Protein AF-A0AAV7Y2C1-F1 (afdb_monomer_lite)

pLDDT: mean 73.48, std 25.49, range [21.83, 97.44]

Structure (mmCIF, N/CA/C/O backbone):
data_AF-A0AAV7Y2C1-F1
#
_entry.id   AF-A0AAV7Y2C1-F1
#
loop_
_atom_site.group_PDB
_atom_site.id
_atom_site.type_symbol
_atom_site.label_atom_id
_atom_site.label_alt_id
_atom_site.label_comp_id
_atom_site.label_asym_id
_atom_site.label_entity_id
_atom_site.label_seq_id
_atom_site.pdbx_PDB_ins_code
_atom_site.Cartn_x
_atom_site.Cartn_y
_atom_site.Cartn_z
_atom_site.occupancy
_atom_site.B_iso_or_equiv
_atom_site.auth_seq_id
_atom_site.auth_comp_id
_atom_site.auth_asym_id
_atom_site.auth_atom_id
_atom_site.pdbx_PDB_model_num
ATOM 1 N N . MET A 1 1 ? 47.664 12.748 -7.709 1.00 51.34 1 MET A N 1
ATOM 2 C CA . MET A 1 1 ? 46.301 13.246 -8.022 1.00 51.34 1 MET A CA 1
ATOM 3 C C . MET A 1 1 ? 45.298 13.020 -6.878 1.00 51.34 1 MET A C 1
ATOM 5 O O . MET A 1 1 ? 44.452 13.877 -6.674 1.00 51.34 1 MET A O 1
ATOM 9 N N . TYR A 1 2 ? 45.441 11.966 -6.062 1.00 55.00 2 TYR A N 1
ATOM 10 C CA . TYR A 1 2 ? 44.552 11.672 -4.920 1.00 55.00 2 TYR A CA 1
ATOM 11 C C . TYR A 1 2 ? 44.660 12.626 -3.716 1.00 55.00 2 TYR A C 1
ATOM 13 O O . TYR A 1 2 ? 43.663 12.887 -3.054 1.00 55.00 2 TYR A O 1
ATOM 21 N N . ILE A 1 3 ? 45.828 13.230 -3.473 1.00 60.44 3 ILE A N 1
ATOM 22 C CA . ILE A 1 3 ? 46.044 14.115 -2.310 1.00 60.44 3 ILE A CA 1
ATOM 23 C C . ILE A 1 3 ? 45.190 15.391 -2.390 1.00 60.44 3 ILE A C 1
ATOM 25 O O . ILE A 1 3 ? 44.650 15.830 -1.383 1.00 60.44 3 ILE A O 1
ATOM 29 N N . LYS A 1 4 ? 44.990 15.954 -3.590 1.00 55.97 4 LYS A N 1
ATOM 30 C CA . LYS A 1 4 ? 44.162 17.160 -3.785 1.00 55.97 4 LYS A CA 1
ATOM 31 C C . LYS A 1 4 ? 42.664 16.876 -3.614 1.00 55.97 4 LYS A C 1
ATOM 33 O O . LYS A 1 4 ? 41.938 17.727 -3.116 1.00 55.97 4 LYS A O 1
ATOM 38 N N . SER A 1 5 ? 42.221 15.673 -3.980 1.00 63.31 5 SER A N 1
ATOM 39 C CA . SER A 1 5 ? 40.836 15.228 -3.787 1.00 63.31 5 SER A CA 1
ATOM 40 C C . SER A 1 5 ? 40.546 14.900 -2.318 1.00 63.31 5 SER A C 1
ATOM 42 O O . SER A 1 5 ? 39.481 15.257 -1.822 1.00 63.31 5 SER A O 1
ATOM 44 N N . LEU A 1 6 ? 41.520 14.325 -1.601 1.00 67.31 6 LEU A N 1
ATOM 45 C CA . LEU A 1 6 ? 41.435 14.094 -0.158 1.00 67.31 6 LEU A CA 1
ATOM 46 C C . LEU A 1 6 ? 41.395 15.416 0.622 1.00 67.31 6 LEU A C 1
ATOM 48 O O . LEU A 1 6 ? 40.578 15.568 1.523 1.00 67.31 6 LEU A O 1
ATOM 52 N N . LEU A 1 7 ? 42.226 16.395 0.239 1.00 66.69 7 LEU A N 1
ATOM 53 C CA . LEU A 1 7 ? 42.255 17.710 0.885 1.00 66.69 7 LEU A CA 1
ATOM 54 C C . LEU A 1 7 ? 40.929 18.460 0.702 1.00 66.69 7 LEU A C 1
ATOM 56 O O . LEU A 1 7 ? 40.444 19.084 1.637 1.00 66.69 7 LEU A O 1
ATOM 60 N N . PHE A 1 8 ? 40.322 18.357 -0.484 1.00 75.62 8 PHE A N 1
ATOM 61 C CA . PHE A 1 8 ? 39.018 18.951 -0.779 1.00 75.62 8 PHE A CA 1
ATOM 62 C C . PHE A 1 8 ? 37.891 18.300 0.035 1.00 75.62 8 PHE A C 1
ATOM 64 O O . PHE A 1 8 ? 37.044 18.997 0.587 1.00 75.62 8 PHE A O 1
ATOM 71 N N . PHE A 1 9 ? 37.918 16.973 0.182 1.00 77.81 9 PHE A N 1
ATOM 72 C CA . PHE A 1 9 ? 36.954 16.247 1.011 1.00 77.81 9 PHE A CA 1
ATOM 73 C C . PHE A 1 9 ? 37.103 16.593 2.503 1.00 77.81 9 PHE A C 1
ATOM 75 O O . PHE A 1 9 ? 36.112 16.811 3.195 1.00 77.81 9 PHE A O 1
ATOM 82 N N . LEU A 1 10 ? 38.340 16.729 2.986 1.00 71.25 10 LEU A N 1
ATOM 83 C CA . LEU A 1 10 ? 38.641 17.087 4.375 1.00 71.25 10 LEU A CA 1
ATOM 84 C C . LEU A 1 10 ? 38.227 18.536 4.693 1.00 71.25 10 LEU A C 1
ATOM 86 O O . LEU A 1 10 ? 37.732 18.811 5.784 1.00 71.25 10 LEU A O 1
ATOM 90 N N . LEU A 1 11 ? 38.327 19.441 3.715 1.00 75.00 11 LEU A N 1
ATOM 91 C CA . LEU A 1 11 ? 37.871 20.829 3.829 1.00 75.00 11 LEU A CA 1
ATOM 92 C C . LEU A 1 11 ? 36.336 20.920 3.898 1.00 75.00 11 LEU A C 1
ATOM 94 O O . LEU A 1 11 ? 35.806 21.676 4.707 1.00 75.00 11 LEU A O 1
ATOM 98 N N . ILE A 1 12 ? 35.619 20.079 3.142 1.00 76.56 12 ILE A N 1
ATOM 99 C CA . ILE A 1 12 ? 34.151 19.966 3.226 1.00 76.56 12 ILE A CA 1
ATOM 100 C C . ILE A 1 12 ? 33.718 19.432 4.598 1.00 76.56 12 ILE A C 1
ATOM 102 O O . ILE A 1 12 ? 32.802 19.986 5.206 1.00 76.56 12 ILE A O 1
ATOM 106 N N . VAL A 1 13 ? 34.394 18.405 5.124 1.00 77.38 13 VAL A N 1
ATOM 107 C CA . VAL A 1 13 ? 34.092 17.850 6.456 1.00 77.38 13 VAL A CA 1
ATOM 108 C C . VAL A 1 13 ? 34.351 18.880 7.563 1.00 77.38 13 VAL A C 1
ATOM 110 O O . VAL A 1 13 ? 33.529 19.018 8.469 1.00 77.38 13 VAL A O 1
ATOM 113 N N . LEU A 1 14 ? 35.432 19.661 7.467 1.00 68.19 14 LEU A N 1
ATOM 114 C CA . LEU A 1 14 ? 35.724 20.741 8.415 1.00 68.19 14 LEU A CA 1
ATOM 115 C C . LEU A 1 14 ? 34.691 21.876 8.352 1.00 68.19 14 LEU A C 1
ATOM 117 O O . LEU A 1 14 ? 34.280 22.372 9.400 1.00 68.19 14 LEU A O 1
ATOM 121 N N . CYS A 1 15 ? 34.207 22.246 7.162 1.00 67.12 15 CYS A N 1
ATOM 122 C CA . CYS A 1 15 ? 33.124 23.223 7.022 1.00 67.12 15 CYS A CA 1
ATOM 123 C C . CYS A 1 15 ? 31.813 22.737 7.661 1.00 67.12 15 CYS A C 1
ATOM 125 O O . CYS A 1 15 ? 31.120 23.530 8.295 1.00 67.12 15 CYS A O 1
ATOM 127 N N . PHE A 1 16 ? 31.491 21.443 7.561 1.00 68.00 16 PHE A N 1
ATOM 128 C CA . PHE A 1 16 ? 30.310 20.869 8.217 1.00 68.00 16 PHE A CA 1
ATOM 129 C C . PHE A 1 16 ? 30.425 20.863 9.747 1.00 68.00 16 PHE A C 1
ATOM 131 O O . PHE A 1 16 ? 29.466 21.218 10.429 1.00 68.00 16 PHE A O 1
ATOM 138 N N . GLN A 1 17 ? 31.600 20.537 10.293 1.00 61.97 17 GLN A N 1
ATOM 139 C CA . GLN A 1 17 ? 31.840 20.595 11.741 1.00 61.97 17 GLN A CA 1
ATOM 140 C C . GLN A 1 17 ? 31.729 22.031 12.277 1.00 61.97 17 GLN A C 1
ATOM 142 O O . GLN A 1 17 ? 31.123 22.248 13.321 1.00 61.97 17 GLN A O 1
ATOM 147 N N . PHE A 1 18 ? 32.215 23.024 11.523 1.00 51.88 18 PHE A N 1
ATOM 148 C CA . PHE A 1 18 ? 32.139 24.442 11.899 1.00 51.88 18 PHE A CA 1
ATOM 149 C C . PHE A 1 18 ? 30.706 25.009 11.882 1.00 51.88 18 PHE A C 1
ATOM 151 O O . PHE A 1 18 ? 30.384 25.938 12.622 1.00 51.88 18 PHE A O 1
ATOM 158 N N . ILE A 1 19 ? 29.830 24.452 11.040 1.00 59.12 19 ILE A N 1
ATOM 159 C CA . ILE A 1 19 ? 28.403 24.807 10.990 1.00 59.12 19 ILE A CA 1
ATOM 160 C C . ILE A 1 19 ? 27.638 24.131 12.136 1.00 59.12 19 ILE A C 1
ATOM 162 O O . ILE A 1 19 ? 26.753 24.750 12.726 1.00 59.12 19 ILE A O 1
ATOM 166 N N . SER A 1 20 ? 27.998 22.894 12.497 1.00 54.56 20 SER A N 1
ATOM 167 C CA . SER A 1 20 ? 27.387 22.183 13.628 1.00 54.56 20 SER A CA 1
ATOM 168 C C . SER A 1 20 ? 27.758 22.774 14.990 1.00 54.56 20 SER A C 1
ATOM 170 O O . SER A 1 20 ? 26.912 22.787 15.879 1.00 54.56 20 SER A O 1
ATOM 172 N N . THR A 1 21 ? 28.971 23.307 15.167 1.00 42.97 21 THR A N 1
ATOM 173 C CA . THR A 1 21 ? 29.393 23.902 16.449 1.00 42.97 21 THR A CA 1
ATOM 174 C C . THR A 1 21 ? 28.801 25.285 16.710 1.00 42.97 21 THR A C 1
ATOM 176 O O . THR A 1 21 ? 28.717 25.692 17.862 1.00 42.97 21 THR A O 1
ATOM 179 N N . LYS A 1 22 ? 28.316 25.994 15.680 1.00 44.09 22 LYS A N 1
ATOM 180 C CA . LYS A 1 22 ? 27.641 27.294 15.847 1.00 44.09 22 LYS A CA 1
ATOM 181 C C . LYS A 1 22 ? 26.175 27.208 16.281 1.00 44.09 22 LYS A C 1
ATOM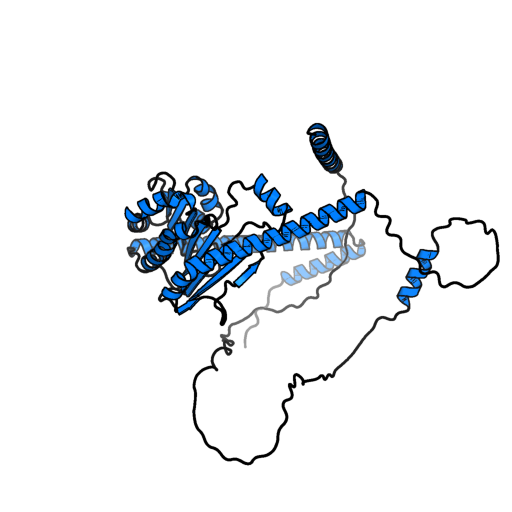 183 O O . LYS A 1 22 ? 25.562 28.250 16.484 1.00 44.09 22 LYS A O 1
ATOM 188 N N . LYS A 1 23 ? 25.596 26.006 16.395 1.00 40.03 23 LYS A N 1
ATOM 189 C CA . LYS A 1 23 ? 24.159 25.837 16.670 1.00 40.03 23 LYS A CA 1
ATOM 190 C C . LYS A 1 23 ? 23.811 25.455 18.113 1.00 40.03 23 LYS A C 1
ATOM 192 O O . LYS A 1 23 ? 22.643 25.206 18.381 1.00 40.03 23 LYS A O 1
ATOM 197 N N . ASN A 1 24 ? 24.785 25.445 19.022 1.00 39.94 24 ASN A N 1
ATOM 198 C CA . ASN A 1 24 ? 24.560 25.155 20.437 1.00 39.94 24 ASN A CA 1
ATOM 199 C C . ASN A 1 24 ? 25.098 26.288 21.321 1.00 39.94 24 ASN A C 1
ATOM 201 O O . ASN A 1 24 ? 26.234 26.216 21.772 1.00 39.94 24 ASN A O 1
ATOM 205 N N . GLU A 1 25 ? 24.269 27.299 21.576 1.00 34.19 25 GLU A N 1
ATOM 206 C CA . GLU A 1 25 ? 24.069 27.858 22.922 1.00 34.19 25 GLU A CA 1
ATOM 207 C C . GLU A 1 25 ? 22.707 28.591 22.979 1.00 34.19 25 GLU A C 1
ATOM 209 O O . GLU A 1 25 ? 22.257 29.080 21.937 1.00 34.19 25 GLU A O 1
ATOM 214 N N . PRO A 1 26 ? 22.000 28.574 24.128 1.00 43.47 26 PRO A N 1
ATOM 215 C CA . PRO A 1 26 ? 20.595 28.973 24.250 1.00 43.47 26 PRO A CA 1
ATOM 216 C C . PRO A 1 26 ? 20.433 30.384 24.842 1.00 43.47 26 PRO A C 1
ATOM 218 O O . PRO A 1 26 ? 21.271 30.773 25.633 1.00 43.47 26 PRO A O 1
ATOM 221 N N . ASP A 1 27 ? 19.337 31.080 24.513 1.00 29.14 27 ASP A N 1
ATOM 222 C CA . ASP A 1 27 ? 18.685 32.149 25.309 1.00 29.14 27 ASP A CA 1
ATOM 223 C C . ASP A 1 27 ? 17.276 32.361 24.695 1.00 29.14 27 ASP A C 1
ATOM 225 O O . ASP A 1 27 ? 17.154 32.526 23.481 1.00 29.14 27 ASP A O 1
ATOM 229 N N . THR A 1 28 ? 16.167 32.003 25.356 1.00 28.70 28 THR A N 1
ATOM 230 C CA . THR A 1 28 ? 15.332 32.790 26.298 1.00 28.70 28 THR A CA 1
ATOM 231 C C . THR A 1 28 ? 14.904 34.191 25.831 1.00 28.70 28 THR A C 1
ATOM 233 O O . THR A 1 28 ? 15.685 35.134 25.855 1.00 28.70 28 THR A O 1
ATOM 236 N N . ASP A 1 29 ? 13.602 34.252 25.528 1.00 28.20 29 ASP A N 1
ATOM 237 C CA . ASP A 1 29 ? 12.598 35.299 25.765 1.00 28.20 29 ASP A CA 1
ATOM 238 C C . ASP A 1 29 ? 12.572 36.633 24.987 1.00 28.20 29 ASP A C 1
ATOM 240 O O . ASP A 1 29 ? 13.562 37.336 24.813 1.00 28.20 29 ASP A O 1
ATOM 244 N N . PHE A 1 30 ? 11.313 37.006 24.684 1.00 26.39 30 PHE A N 1
ATOM 245 C CA . PHE A 1 30 ? 10.747 38.352 24.491 1.00 26.39 30 PHE A CA 1
ATOM 246 C C . PHE A 1 30 ? 10.479 38.828 23.043 1.00 26.39 30 PHE A C 1
ATOM 248 O O . PHE A 1 30 ? 11.337 39.408 22.387 1.00 26.39 30 PHE A O 1
ATOM 255 N N . PHE A 1 31 ? 9.249 38.627 22.547 1.00 28.16 31 PHE A N 1
ATOM 256 C CA . PHE A 1 31 ? 8.213 39.677 22.483 1.00 28.16 31 PHE A CA 1
ATOM 257 C C . PHE A 1 31 ? 6.847 39.090 22.077 1.00 28.16 31 PHE A C 1
ATOM 259 O O . PHE A 1 31 ? 6.742 38.230 21.205 1.00 28.16 31 PHE A O 1
ATOM 266 N N . SER A 1 32 ? 5.837 39.577 22.788 1.00 28.03 32 SER A N 1
ATOM 267 C CA . SER A 1 32 ? 4.392 39.381 22.689 1.00 28.03 32 SER A CA 1
ATOM 268 C C . SER A 1 32 ? 3.748 40.062 21.477 1.00 28.03 32 SER A C 1
ATOM 270 O O . SER A 1 32 ? 4.259 41.085 21.032 1.00 28.03 32 SER A O 1
ATOM 272 N N . ASP A 1 33 ? 2.606 39.487 21.080 1.00 30.20 33 ASP A N 1
ATOM 273 C CA . ASP A 1 33 ? 1.374 40.062 20.509 1.00 30.20 33 ASP A CA 1
ATOM 274 C C . ASP A 1 33 ? 1.449 41.049 19.327 1.00 30.20 33 ASP A C 1
ATOM 276 O O . ASP A 1 33 ? 2.132 42.063 19.371 1.00 30.20 33 ASP A O 1
ATOM 280 N N . ASP A 1 34 ? 0.691 40.742 18.265 1.00 30.14 34 ASP A N 1
ATOM 281 C CA . ASP A 1 34 ? -0.501 41.533 17.912 1.00 30.14 34 ASP A CA 1
ATOM 282 C C . ASP A 1 34 ? -1.365 40.820 16.839 1.00 30.14 34 ASP A C 1
ATOM 284 O O . ASP A 1 34 ? -0.914 40.469 15.748 1.00 30.14 34 ASP A O 1
ATOM 288 N N . ASP A 1 35 ? -2.623 40.595 17.230 1.00 28.42 35 ASP A N 1
ATOM 289 C CA . ASP A 1 35 ? -3.883 40.789 16.501 1.00 28.42 35 ASP A CA 1
ATOM 290 C C . ASP A 1 35 ? -4.136 40.165 15.116 1.00 28.42 35 ASP A C 1
ATOM 292 O O . ASP A 1 35 ? -3.781 40.711 14.073 1.00 28.42 35 ASP A O 1
ATOM 296 N N . ILE A 1 36 ? -5.008 39.144 15.094 1.00 30.14 36 ILE A N 1
ATOM 297 C CA . ILE A 1 36 ? -6.056 39.050 14.064 1.00 30.14 36 ILE A CA 1
ATOM 298 C C . ILE A 1 36 ? -7.408 38.832 14.749 1.00 30.14 36 ILE A C 1
ATOM 300 O O . ILE A 1 36 ? -7.713 37.771 15.290 1.00 30.14 36 ILE A O 1
ATOM 304 N N . ILE A 1 37 ? -8.208 39.892 14.697 1.00 28.73 37 ILE A N 1
ATOM 305 C CA . ILE A 1 37 ? -9.630 39.952 15.017 1.00 28.73 37 ILE A CA 1
ATOM 306 C C . ILE A 1 37 ? -10.386 39.093 13.995 1.00 28.73 37 ILE A C 1
ATOM 308 O O . ILE A 1 37 ? -10.309 39.364 12.799 1.00 28.73 37 ILE A O 1
ATOM 312 N N . PHE A 1 38 ? -11.163 38.112 14.454 1.00 30.97 38 PHE A N 1
ATOM 313 C CA . PHE A 1 38 ? -12.316 37.624 13.701 1.00 30.97 38 PHE A CA 1
ATOM 314 C C . PHE A 1 38 ? -13.561 37.757 14.566 1.00 30.97 38 PHE A C 1
ATOM 316 O O . PHE A 1 38 ? -13.626 37.276 15.696 1.00 30.97 38 PHE A O 1
ATOM 323 N N . SER A 1 39 ? -14.495 38.508 14.001 1.00 28.14 39 SER A N 1
ATOM 324 C CA . SER A 1 39 ? -15.828 38.811 14.481 1.00 28.14 39 SER A CA 1
ATOM 325 C C . SER A 1 39 ? -16.656 37.552 14.714 1.00 28.14 39 SER A C 1
ATOM 327 O O . SER A 1 39 ? -16.625 36.615 13.917 1.00 28.14 39 SER A O 1
ATOM 329 N N . ASP A 1 40 ? -17.407 37.599 15.811 1.00 30.14 40 ASP A N 1
ATOM 330 C CA . ASP A 1 40 ? -18.515 36.715 16.137 1.00 30.14 40 ASP A CA 1
ATOM 331 C C . ASP A 1 40 ? -19.517 36.629 14.976 1.00 30.14 40 ASP A C 1
ATOM 333 O O . ASP A 1 40 ? -19.942 37.659 14.462 1.00 30.14 40 ASP A O 1
ATOM 337 N N . ASP A 1 41 ? -19.956 35.413 14.654 1.00 30.25 41 ASP A N 1
ATOM 338 C CA . ASP A 1 41 ? -21.349 35.169 14.284 1.00 30.25 41 ASP A CA 1
ATOM 339 C C . ASP A 1 41 ? -21.826 33.890 14.986 1.00 30.25 41 ASP A C 1
ATOM 341 O O . ASP A 1 41 ? -21.356 32.775 14.740 1.00 30.25 41 ASP A O 1
ATOM 345 N N . GLU A 1 42 ? -22.748 34.087 15.930 1.00 32.00 42 GLU A N 1
ATOM 346 C CA . GLU A 1 42 ? -23.593 33.053 16.516 1.00 32.00 42 GLU A CA 1
ATOM 347 C C . GLU A 1 42 ? -24.583 32.563 15.453 1.00 32.00 42 GLU A C 1
ATOM 349 O O . GLU A 1 42 ? -25.414 33.342 14.991 1.00 32.00 42 GLU A O 1
ATOM 354 N N . ILE A 1 43 ? -24.596 31.263 15.143 1.00 30.91 43 ILE A N 1
ATOM 355 C CA . ILE A 1 43 ? -25.805 30.608 14.629 1.00 30.91 43 ILE A CA 1
ATOM 356 C C . ILE A 1 43 ? -26.048 29.323 15.420 1.00 30.91 43 ILE A C 1
ATOM 358 O O . ILE A 1 43 ? -25.184 28.461 15.570 1.00 30.91 43 ILE A O 1
ATOM 362 N N . THR A 1 44 ? -27.250 29.278 15.982 1.00 29.94 44 THR A N 1
ATOM 363 C CA . THR A 1 44 ? -27.855 28.262 16.839 1.00 29.94 44 THR A CA 1
ATOM 364 C C . THR A 1 44 ? -28.298 27.013 16.077 1.00 29.94 44 THR A C 1
ATOM 366 O O . THR A 1 44 ? -28.774 27.114 14.949 1.00 29.94 44 THR A O 1
ATOM 369 N N . ASP A 1 45 ? -28.235 25.868 16.761 1.00 29.09 45 ASP A N 1
ATOM 370 C CA . ASP A 1 45 ? -28.899 24.605 16.411 1.00 29.09 45 ASP A CA 1
ATOM 371 C C . ASP A 1 45 ? -30.430 24.770 16.262 1.00 29.09 45 ASP A C 1
ATOM 373 O O . ASP A 1 45 ? -31.060 25.402 17.111 1.00 29.09 45 ASP A O 1
ATOM 377 N N . ASP A 1 46 ? -31.034 24.194 15.211 1.00 26.95 46 ASP A N 1
ATOM 378 C CA . ASP A 1 46 ? -31.925 23.017 15.322 1.00 26.95 46 ASP A CA 1
ATOM 379 C C . ASP A 1 46 ? -32.686 22.676 14.011 1.00 26.95 46 ASP A C 1
ATOM 381 O O . ASP A 1 46 ? -33.278 23.532 13.356 1.00 26.95 46 ASP A O 1
ATOM 385 N N . SER A 1 47 ? -32.794 21.360 13.770 1.00 26.89 47 SER A N 1
ATOM 386 C CA . SER A 1 47 ? -33.819 20.593 13.022 1.00 26.89 47 SER A CA 1
ATOM 387 C C . SER A 1 47 ? -33.759 20.404 11.488 1.00 26.89 47 SER A C 1
ATOM 389 O O . SER A 1 47 ? -33.912 21.326 10.697 1.00 26.89 47 SER A O 1
ATOM 391 N N . ASP A 1 48 ? -33.600 19.119 11.133 1.00 31.94 48 ASP A N 1
ATOM 392 C CA . ASP A 1 48 ? -34.168 18.318 10.034 1.00 31.94 48 ASP A CA 1
ATOM 393 C C . ASP A 1 48 ? -34.745 19.020 8.790 1.00 31.94 48 ASP A C 1
ATOM 395 O O . ASP A 1 48 ? -35.817 19.621 8.823 1.00 31.94 48 ASP A O 1
ATOM 399 N N . SER A 1 49 ? -34.122 18.766 7.634 1.00 27.00 49 SER A N 1
ATOM 400 C CA . SER A 1 49 ? -34.833 18.502 6.372 1.00 27.00 49 SER A CA 1
ATOM 401 C C . SER A 1 49 ? -33.904 17.847 5.344 1.00 27.00 49 SER A C 1
ATOM 403 O O . SER A 1 49 ? -32.783 18.297 5.115 1.00 27.00 49 SER A O 1
ATOM 405 N N . ASP A 1 50 ? -34.391 1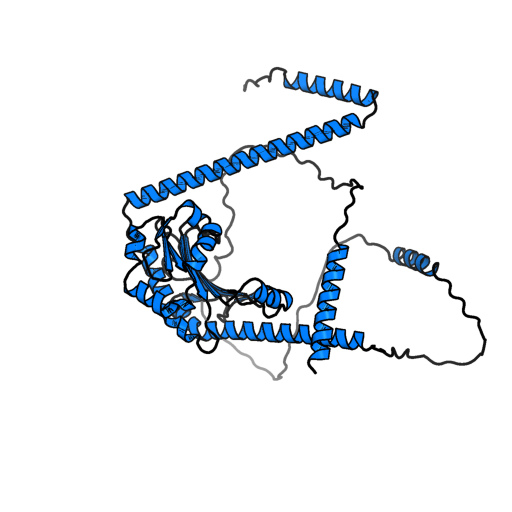6.759 4.748 1.00 34.06 50 ASP A N 1
ATOM 406 C CA . ASP A 1 50 ? -33.865 16.151 3.528 1.00 34.06 50 ASP A CA 1
ATOM 407 C C . ASP A 1 50 ? -33.786 17.195 2.410 1.00 34.06 50 ASP A C 1
ATOM 409 O O . ASP A 1 50 ? -34.822 17.759 2.067 1.00 34.06 50 ASP A O 1
ATOM 413 N N . LEU A 1 51 ? -32.613 17.399 1.800 1.00 27.17 51 LEU A N 1
ATOM 414 C CA . LEU A 1 51 ? -32.503 17.983 0.460 1.00 27.17 51 LEU A CA 1
ATOM 415 C C . LEU A 1 51 ? -31.292 17.416 -0.297 1.00 27.17 51 LEU A C 1
ATOM 417 O O . LEU A 1 51 ? -30.133 17.695 0.014 1.00 27.17 51 LEU A O 1
ATOM 421 N N . ASP A 1 52 ? -31.624 16.621 -1.313 1.00 32.69 52 ASP A N 1
ATOM 422 C CA . ASP A 1 52 ? -30.821 16.332 -2.497 1.00 32.69 52 ASP A CA 1
ATOM 423 C C . ASP A 1 52 ? -30.357 17.631 -3.176 1.00 32.69 52 ASP A C 1
ATOM 425 O O . ASP A 1 52 ? -31.175 18.522 -3.403 1.00 32.69 52 ASP A O 1
ATOM 429 N N . VAL A 1 53 ? -29.076 17.709 -3.560 1.00 28.98 53 VAL A N 1
ATOM 430 C CA . VAL A 1 53 ? -28.570 18.705 -4.524 1.00 28.98 53 VAL A CA 1
ATOM 431 C C . VAL A 1 53 ? -27.512 18.072 -5.447 1.00 28.98 53 VAL A C 1
ATOM 433 O O . VAL A 1 53 ? -26.365 17.836 -5.069 1.00 28.98 53 VAL A O 1
ATOM 436 N N . ASP A 1 54 ? -27.989 17.777 -6.657 1.00 26.92 54 ASP A N 1
ATOM 437 C CA . ASP A 1 54 ? -27.438 18.046 -7.994 1.00 26.92 54 ASP A CA 1
ATOM 438 C C . ASP A 1 54 ? -26.114 17.415 -8.465 1.00 26.92 54 ASP A C 1
ATOM 440 O O . ASP A 1 54 ? -25.034 18.003 -8.440 1.00 26.92 54 ASP A O 1
ATOM 444 N N . MET A 1 55 ? -26.260 16.246 -9.102 1.00 29.98 55 MET A N 1
ATOM 445 C CA . MET A 1 55 ? -25.346 15.708 -10.122 1.00 29.98 55 MET A CA 1
ATOM 446 C C . MET A 1 55 ? -25.963 15.847 -11.526 1.00 29.98 55 MET A C 1
ATOM 448 O O . MET A 1 55 ? -26.211 14.863 -12.226 1.00 29.98 55 MET A O 1
ATOM 452 N N . GLU A 1 56 ? -26.197 17.086 -11.959 1.00 31.14 56 GLU A N 1
ATOM 453 C CA . GLU A 1 56 ? -26.639 17.411 -13.320 1.00 31.14 56 GLU A CA 1
ATOM 454 C C . GLU A 1 56 ? -25.480 17.971 -14.162 1.00 31.14 56 GLU A C 1
ATOM 456 O O . GLU A 1 56 ? -25.460 19.135 -14.528 1.00 31.14 56 GLU A O 1
ATOM 461 N N . TYR A 1 57 ? -24.482 17.133 -14.475 1.00 33.12 57 TYR A N 1
ATOM 462 C CA . TYR A 1 57 ? -23.456 17.465 -15.486 1.00 33.12 57 TYR A CA 1
ATOM 463 C C . TYR A 1 57 ? -23.041 16.295 -16.398 1.00 33.12 57 TYR A C 1
ATOM 465 O O . TYR A 1 57 ? -22.113 16.426 -17.191 1.00 33.12 57 TYR A O 1
ATOM 473 N N . LEU A 1 58 ? -23.732 15.149 -16.361 1.00 29.70 58 LEU A N 1
ATOM 474 C CA . LEU A 1 58 ? -23.387 13.983 -17.198 1.00 29.70 58 LEU A CA 1
ATOM 475 C C . LEU A 1 58 ? -24.597 13.327 -17.879 1.00 29.70 58 LEU A C 1
ATOM 477 O O . LEU A 1 58 ? -24.709 12.101 -17.897 1.00 29.70 58 LEU A O 1
ATOM 481 N N . LYS A 1 59 ? -25.508 14.118 -18.465 1.00 28.94 59 LYS A N 1
ATOM 482 C CA . LYS A 1 59 ? -26.655 13.550 -19.202 1.00 28.94 59 LYS A CA 1
ATOM 483 C C . LYS A 1 59 ? -26.891 14.012 -20.634 1.00 28.94 59 LYS A C 1
ATOM 485 O O . LYS A 1 59 ? -27.821 13.506 -21.247 1.00 28.94 59 LYS A O 1
ATOM 490 N N . ASN A 1 60 ? -26.023 14.834 -21.218 1.00 29.80 60 ASN A N 1
ATOM 491 C CA . ASN A 1 60 ? -26.172 15.235 -22.619 1.00 29.80 60 ASN A CA 1
ATOM 492 C C . ASN A 1 60 ? -24.935 14.896 -23.452 1.00 29.80 60 ASN A C 1
ATOM 494 O O . ASN A 1 60 ? -24.138 15.763 -23.782 1.00 29.80 60 ASN A O 1
ATOM 498 N N . ALA A 1 61 ? -24.804 13.622 -23.823 1.00 25.52 61 ALA A N 1
ATOM 499 C CA . ALA A 1 61 ? -24.096 13.230 -25.041 1.00 25.52 61 ALA A CA 1
ATOM 500 C C . ALA A 1 61 ? -24.534 11.822 -25.471 1.00 25.52 61 ALA A C 1
ATOM 502 O O . ALA A 1 61 ? -23.969 10.816 -25.046 1.00 25.52 61 ALA A O 1
ATOM 503 N N . GLY A 1 62 ? -25.553 11.749 -26.331 1.00 23.30 62 GLY A N 1
ATOM 504 C CA . GLY A 1 62 ? -25.836 10.529 -27.082 1.00 23.30 62 GLY A CA 1
ATOM 505 C C . GLY A 1 62 ? -27.221 10.461 -27.717 1.00 23.30 62 GLY A C 1
ATOM 506 O O . GLY A 1 62 ? -28.119 9.890 -27.106 1.00 23.30 62 GLY A O 1
ATOM 507 N N . LYS A 1 63 ? -27.368 10.936 -28.968 1.00 26.27 63 LYS A N 1
ATOM 508 C CA . LYS A 1 63 ? -27.680 10.121 -30.176 1.00 26.27 63 LYS A CA 1
ATOM 509 C C . LYS A 1 63 ? -28.083 10.976 -31.414 1.00 26.27 63 LYS A C 1
ATOM 511 O O . LYS A 1 63 ? -28.340 12.160 -31.242 1.00 26.27 63 LYS A O 1
ATOM 516 N N . PRO A 1 64 ? -28.065 10.397 -32.645 1.00 32.09 64 PRO A N 1
ATOM 517 C CA . PRO A 1 64 ? -27.803 11.088 -33.923 1.00 32.09 64 PRO A CA 1
ATOM 518 C C . PRO A 1 64 ? -28.997 11.170 -34.912 1.00 32.09 64 PRO A C 1
ATOM 520 O O . PRO A 1 64 ? -29.957 10.416 -34.773 1.00 32.09 64 PRO A O 1
ATOM 523 N N . SER A 1 65 ? -28.852 11.974 -35.981 1.00 24.25 65 SER A N 1
ATOM 524 C CA . SER A 1 65 ? -29.591 11.948 -37.280 1.00 24.25 65 SER A CA 1
ATOM 525 C C . SER A 1 65 ? -28.860 12.892 -38.270 1.00 24.25 65 SER A C 1
ATOM 527 O O . SER A 1 65 ? -28.511 13.985 -37.842 1.00 24.25 65 SER A O 1
ATOM 529 N N . LYS A 1 66 ? -28.337 12.540 -39.462 1.00 24.62 66 LYS A N 1
ATOM 530 C CA . LYS A 1 66 ? -28.848 12.035 -40.768 1.00 24.62 66 LYS A CA 1
ATOM 531 C C . LYS A 1 66 ? -29.725 13.002 -41.603 1.00 24.62 66 LYS A C 1
ATOM 533 O O . LYS A 1 66 ? -30.739 13.454 -41.094 1.00 24.62 66 LYS A O 1
ATOM 538 N N . GLU A 1 67 ? -29.324 13.125 -42.890 1.00 24.17 67 GLU A N 1
ATOM 539 C CA . GLU A 1 67 ? -29.978 13.698 -44.110 1.00 24.17 67 GLU A CA 1
ATOM 540 C C . GLU A 1 67 ? -29.897 15.237 -44.277 1.00 24.17 67 GLU A C 1
ATOM 542 O O . GLU A 1 67 ? -30.054 15.945 -43.295 1.00 24.17 67 GLU A O 1
ATOM 547 N N . GLY A 1 68 ? -29.626 15.870 -45.435 1.00 22.33 68 GLY A N 1
ATOM 548 C CA . GLY A 1 68 ? -29.405 15.487 -46.848 1.00 22.33 68 GLY A CA 1
ATOM 549 C C . GLY A 1 68 ? -29.886 16.627 -47.795 1.00 22.33 68 GLY A C 1
ATOM 550 O O . GLY A 1 68 ? -30.882 17.251 -47.458 1.00 22.33 68 GLY A O 1
ATOM 551 N N . GLU A 1 69 ? -29.211 16.842 -48.947 1.00 25.31 69 GLU A N 1
ATOM 552 C CA . GLU A 1 69 ? -29.563 17.678 -50.151 1.00 25.31 69 GLU A CA 1
ATOM 553 C C . GLU A 1 69 ? -29.282 19.210 -50.095 1.00 25.31 69 GLU A C 1
ATOM 555 O O . GLU A 1 69 ? -29.776 19.905 -49.216 1.00 25.31 69 GLU A O 1
ATOM 560 N N . GLU A 1 70 ? -28.331 19.807 -50.846 1.00 22.94 70 GLU A N 1
ATOM 561 C CA . GLU A 1 70 ? -28.098 20.035 -52.309 1.00 22.94 70 GLU A CA 1
ATOM 562 C C . GLU A 1 70 ? -28.837 21.249 -52.938 1.00 22.94 70 GLU A C 1
ATOM 564 O O . GLU A 1 70 ? -30.043 21.185 -53.146 1.00 22.94 70 GLU A O 1
ATOM 569 N N . LEU A 1 71 ? -28.097 22.322 -53.313 1.00 23.23 71 LEU A N 1
ATOM 570 C CA . LEU A 1 71 ? -27.954 22.845 -54.703 1.00 23.23 71 LEU A CA 1
ATOM 571 C C . LEU A 1 71 ? -27.200 24.204 -54.830 1.00 23.23 71 LEU A C 1
ATOM 573 O O . LEU A 1 71 ? -27.690 25.254 -54.431 1.00 23.23 71 LEU A O 1
ATOM 577 N N . ASN A 1 72 ? -26.017 24.109 -55.454 1.00 23.42 72 ASN A N 1
ATOM 578 C CA . ASN A 1 72 ? -25.266 24.964 -56.404 1.00 23.42 72 ASN A CA 1
ATOM 579 C C . ASN A 1 72 ? -25.615 26.450 -56.673 1.00 23.42 72 ASN A C 1
ATOM 581 O O . ASN A 1 72 ? -26.707 26.752 -57.147 1.00 23.42 72 ASN A O 1
ATOM 585 N N . GLN A 1 73 ? -24.576 27.308 -56.669 1.00 24.56 73 GLN A N 1
ATOM 586 C CA . GLN A 1 73 ? -24.039 27.954 -57.891 1.00 24.56 73 GLN A CA 1
ATOM 587 C C . GLN A 1 73 ? -22.636 28.574 -57.682 1.00 24.56 73 GLN A C 1
ATOM 589 O O . GLN A 1 73 ? -22.326 29.085 -56.610 1.00 24.56 73 GLN A O 1
ATOM 594 N N . ASP A 1 74 ? -21.815 28.468 -58.731 1.00 23.53 74 ASP A N 1
ATOM 595 C CA . ASP A 1 74 ? -20.368 28.724 -58.835 1.00 23.53 74 ASP A CA 1
ATOM 596 C C . ASP A 1 74 ? -19.951 30.211 -58.819 1.00 23.53 74 ASP A C 1
ATOM 598 O O . ASP A 1 74 ? -20.662 31.030 -59.398 1.00 23.53 74 ASP A O 1
ATOM 602 N N . GLN A 1 75 ? -18.753 30.531 -58.288 1.00 24.61 75 GLN A N 1
ATOM 603 C CA . GLN A 1 75 ? -17.654 31.219 -59.013 1.00 24.61 75 GLN A CA 1
ATOM 604 C C . GLN A 1 75 ? -16.412 31.534 -58.138 1.00 24.61 75 GLN A C 1
ATOM 606 O O . GLN A 1 75 ? -16.524 32.061 -57.037 1.00 24.61 75 GLN A O 1
ATOM 611 N N . ASP A 1 76 ? -15.249 31.227 -58.730 1.00 25.17 76 ASP A N 1
ATOM 612 C CA . ASP A 1 76 ? -13.914 31.854 -58.649 1.00 25.17 76 ASP A CA 1
ATOM 613 C C . ASP A 1 76 ? -13.013 31.767 -57.387 1.00 25.17 76 ASP A C 1
ATOM 615 O O . ASP A 1 76 ? -13.176 32.462 -56.393 1.00 25.17 76 ASP A O 1
ATOM 619 N N . LEU A 1 77 ? -11.991 30.902 -57.534 1.00 25.75 77 LEU A N 1
ATOM 620 C CA . LEU A 1 77 ? -10.553 31.019 -57.206 1.00 25.75 77 LEU A CA 1
ATOM 621 C C . LEU A 1 77 ? -10.089 32.074 -56.176 1.00 25.75 77 LEU A C 1
ATOM 623 O O . LEU A 1 77 ? -10.065 33.256 -56.489 1.00 25.75 77 LEU A O 1
ATOM 627 N N . GLU A 1 78 ? -9.509 31.619 -55.057 1.00 25.06 78 GLU A N 1
ATOM 628 C CA . GLU A 1 78 ? -8.107 31.877 -54.659 1.00 25.06 78 GLU A CA 1
ATOM 629 C C . GLU A 1 78 ? -7.769 31.149 -53.342 1.00 25.06 78 GLU A C 1
ATOM 631 O O . GLU A 1 78 ? -8.577 31.031 -52.425 1.00 25.06 78 GLU A O 1
ATOM 636 N N . GLU A 1 79 ? -6.564 30.587 -53.288 1.00 27.16 79 GLU A N 1
ATOM 637 C CA . GLU A 1 79 ? -6.014 29.820 -52.175 1.00 27.16 79 GLU A CA 1
ATOM 638 C C . GLU A 1 79 ? -5.415 30.803 -51.158 1.00 27.16 79 GLU A C 1
ATOM 640 O O . GLU A 1 79 ? -4.363 31.382 -51.414 1.00 27.16 79 GLU A O 1
ATOM 645 N N . HIS A 1 80 ? -6.068 31.002 -50.008 1.00 24.36 80 HIS A N 1
ATOM 646 C CA . HIS A 1 80 ? -5.462 31.706 -48.878 1.00 24.36 80 HIS A CA 1
ATOM 647 C C . HIS A 1 80 ? -5.831 31.073 -47.533 1.00 24.36 80 HIS A C 1
ATOM 649 O O . HIS A 1 80 ? -6.988 30.896 -47.167 1.00 24.36 80 HIS A O 1
ATOM 655 N N . SER A 1 81 ? -4.773 30.710 -46.813 1.00 27.16 81 SER A N 1
ATOM 656 C CA . SER A 1 81 ? -4.739 30.410 -45.390 1.00 27.16 81 SER A CA 1
ATOM 657 C C . SER A 1 81 ? -5.172 31.632 -44.579 1.00 27.16 81 SER A C 1
ATOM 659 O O . SER A 1 81 ? -4.479 32.649 -44.615 1.00 27.16 81 SER A O 1
ATOM 661 N N . GLU A 1 82 ? -6.247 31.501 -43.809 1.00 25.95 82 GLU A N 1
ATOM 662 C CA . GLU A 1 82 ? -6.636 32.467 -42.781 1.00 25.95 82 GLU A CA 1
ATOM 663 C C . GLU A 1 82 ? -6.797 31.734 -41.444 1.00 25.95 82 GLU A C 1
ATOM 665 O O . GLU A 1 82 ? -7.807 31.099 -41.143 1.00 25.95 82 GLU A O 1
ATOM 670 N N . GLU A 1 83 ? -5.716 31.778 -40.666 1.00 28.06 83 GLU A N 1
ATOM 671 C CA . GLU A 1 83 ? -5.797 31.904 -39.217 1.00 28.06 83 GLU A CA 1
ATOM 672 C C . GLU A 1 83 ? -6.205 33.354 -38.941 1.00 28.06 83 GLU A C 1
ATOM 674 O O . GLU A 1 83 ? -5.509 34.256 -39.395 1.00 28.06 83 GLU A O 1
ATOM 679 N N . ASP A 1 84 ? -7.348 33.561 -38.288 1.00 28.52 84 ASP A N 1
ATOM 680 C CA . ASP A 1 84 ? -7.609 34.591 -37.271 1.00 28.52 84 ASP A CA 1
ATOM 681 C C . ASP A 1 84 ? -9.127 34.745 -37.076 1.00 28.52 84 ASP A C 1
ATOM 683 O O . ASP A 1 84 ? -9.890 34.674 -38.034 1.00 28.52 84 ASP A O 1
ATOM 687 N N . PHE A 1 85 ? -9.558 34.937 -35.821 1.00 21.83 85 PHE A N 1
ATOM 688 C CA . PHE A 1 85 ? -10.512 35.973 -35.378 1.00 21.83 85 PHE A CA 1
ATOM 689 C C . PHE A 1 85 ? -11.351 35.537 -34.160 1.00 21.83 85 PHE A C 1
ATOM 691 O O . PHE A 1 85 ? -12.137 34.599 -34.242 1.00 21.83 85 PHE A O 1
ATOM 698 N N . PHE A 1 86 ? -11.129 36.235 -33.040 1.00 23.84 86 PHE A N 1
ATOM 699 C CA . PHE A 1 86 ? -12.064 36.754 -32.015 1.00 23.84 86 PHE A CA 1
ATOM 700 C C . PHE A 1 86 ? -11.198 37.056 -30.770 1.00 23.84 86 PHE A C 1
ATOM 702 O O . PHE A 1 86 ? -10.815 36.133 -30.054 1.00 23.84 86 PHE A O 1
ATOM 709 N N . SER A 1 87 ? -10.589 38.238 -30.599 1.00 25.70 87 SER A N 1
ATOM 710 C CA . SER A 1 87 ? -11.130 39.598 -30.373 1.00 25.70 87 SER A CA 1
ATOM 711 C C . SER A 1 87 ? -11.981 39.732 -29.100 1.00 25.70 87 SER A C 1
ATOM 713 O O . SER A 1 87 ? -13.149 39.351 -29.088 1.00 25.70 87 SER A O 1
ATOM 715 N N . ASP A 1 88 ? -11.315 40.217 -28.048 1.00 26.23 88 ASP A N 1
ATOM 716 C CA . ASP A 1 88 ? -11.645 41.353 -27.166 1.00 26.23 88 ASP A CA 1
ATOM 717 C C . ASP A 1 88 ? -13.107 41.830 -27.029 1.00 26.23 88 ASP A C 1
ATOM 719 O O . ASP A 1 88 ? -13.781 42.099 -28.018 1.00 26.23 88 ASP A O 1
ATOM 723 N N . ASP A 1 89 ? -13.543 41.969 -25.767 1.00 25.78 89 ASP A N 1
ATOM 724 C CA . ASP A 1 89 ? -14.036 43.202 -25.097 1.00 25.78 89 ASP A CA 1
ATOM 725 C C . ASP A 1 89 ? -14.964 42.796 -23.923 1.00 25.78 89 ASP A C 1
ATOM 727 O O . ASP A 1 89 ? -15.905 42.031 -24.112 1.00 25.78 89 ASP A O 1
ATOM 731 N N . PHE A 1 90 ? -14.634 43.016 -22.642 1.00 26.36 90 PHE A N 1
ATOM 732 C CA . PHE A 1 90 ? -14.440 44.255 -21.857 1.00 26.36 90 PHE A CA 1
ATOM 733 C C . PHE A 1 90 ? -15.746 44.788 -21.220 1.00 26.36 90 PHE A C 1
ATOM 735 O O . PHE A 1 90 ? -16.836 44.562 -21.736 1.00 26.36 90 PHE A O 1
ATOM 742 N N . ASP A 1 91 ? -15.554 45.470 -20.080 1.00 31.84 91 ASP A N 1
ATOM 743 C CA . ASP A 1 91 ? -16.481 46.180 -19.170 1.00 31.84 91 ASP A CA 1
ATOM 744 C C . ASP A 1 91 ? -17.206 45.353 -18.095 1.00 31.84 91 ASP A C 1
ATOM 746 O O . ASP A 1 91 ? -17.870 44.362 -18.383 1.00 31.84 91 ASP A O 1
ATOM 750 N N . GLY A 1 92 ? -17.155 45.686 -16.800 1.00 29.55 92 GLY A N 1
ATOM 751 C CA . GLY A 1 92 ? -16.662 46.831 -15.999 1.00 29.55 92 GLY A CA 1
ATOM 752 C C . GLY A 1 92 ? -16.999 46.478 -14.525 1.00 29.55 92 GLY A C 1
ATOM 753 O O . GLY A 1 92 ? -17.778 45.552 -14.298 1.00 29.55 92 GLY A O 1
ATOM 754 N N . ASP A 1 93 ? -16.447 47.020 -13.438 1.00 32.78 93 ASP A N 1
ATOM 755 C CA . ASP A 1 93 ? -15.911 48.346 -13.135 1.00 32.78 93 ASP A CA 1
ATOM 756 C C . ASP A 1 93 ? -15.119 48.300 -11.796 1.00 32.78 93 ASP A C 1
ATOM 758 O O . ASP A 1 93 ? -15.406 47.448 -10.954 1.00 32.78 93 ASP A O 1
ATOM 762 N N . GLU A 1 94 ? -14.149 49.227 -11.660 1.00 36.22 94 GLU A N 1
ATOM 763 C CA . GLU A 1 94 ? -13.830 50.124 -10.507 1.00 36.22 94 GLU A CA 1
ATOM 764 C C . GLU A 1 94 ? -13.604 49.539 -9.076 1.00 36.22 94 GLU A C 1
ATOM 766 O O . GLU A 1 94 ? -14.274 48.614 -8.641 1.00 36.22 94 GLU A O 1
ATOM 771 N N . ASP A 1 95 ? -1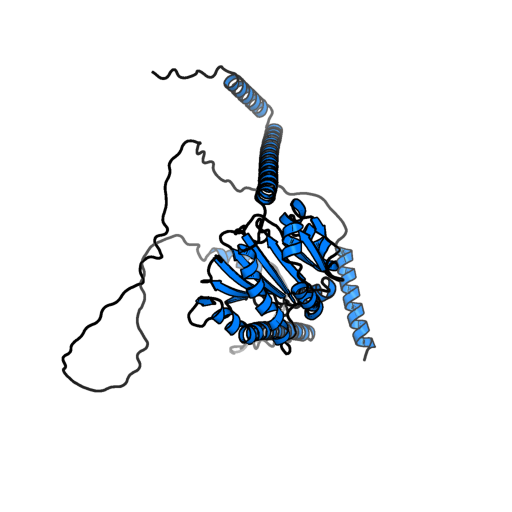2.702 50.009 -8.198 1.00 33.50 95 ASP A N 1
ATOM 772 C CA . ASP A 1 95 ? -11.831 51.195 -8.104 1.00 33.50 95 ASP A CA 1
ATOM 773 C C . ASP A 1 95 ? -10.732 50.952 -7.020 1.00 33.50 95 ASP A C 1
ATOM 775 O O . ASP A 1 95 ? -10.763 49.952 -6.299 1.00 33.50 95 ASP A O 1
ATOM 779 N N . ASP A 1 96 ? -9.828 51.929 -6.875 1.00 40.72 96 ASP A N 1
ATOM 780 C CA . ASP A 1 96 ? -8.987 52.293 -5.714 1.00 40.72 96 ASP A CA 1
ATOM 781 C C . ASP A 1 96 ? -7.484 51.943 -5.748 1.00 40.72 96 ASP A C 1
ATOM 783 O O . ASP A 1 96 ? -6.993 50.904 -5.303 1.00 40.72 96 ASP A O 1
ATOM 787 N N . GLY A 1 97 ? -6.712 52.917 -6.250 1.00 35.81 97 GLY A N 1
ATOM 788 C CA . GLY A 1 97 ? -5.265 52.862 -6.439 1.00 35.81 97 GLY A CA 1
ATOM 789 C C . GLY A 1 97 ? -4.372 53.307 -5.271 1.00 35.81 97 GLY A C 1
ATOM 790 O O . GLY A 1 97 ? -4.787 53.916 -4.288 1.00 35.81 97 GLY A O 1
ATOM 791 N N . PHE A 1 98 ? -3.066 53.080 -5.453 1.00 29.66 98 PHE A N 1
ATOM 792 C CA . PHE A 1 98 ? -1.992 53.630 -4.620 1.00 29.66 98 PHE A CA 1
ATOM 793 C C . PHE A 1 98 ? -0.995 54.402 -5.501 1.00 29.66 98 PHE A C 1
ATOM 795 O O . PHE A 1 98 ? -0.465 53.881 -6.483 1.00 29.66 98 PHE A O 1
ATOM 802 N N . LYS A 1 99 ? -0.781 55.684 -5.181 1.00 41.94 99 LYS A N 1
ATOM 803 C CA . LYS A 1 99 ? -0.057 56.665 -6.009 1.00 41.94 99 LYS A CA 1
ATOM 804 C C . LYS A 1 99 ? 1.468 56.506 -5.946 1.00 41.94 99 LYS A C 1
ATOM 806 O O . LYS A 1 99 ? 2.055 56.081 -4.959 1.00 41.94 99 LYS A O 1
ATOM 811 N N . GLN A 1 100 ? 2.118 56.957 -7.016 1.00 42.84 100 GLN A N 1
ATOM 812 C CA . GLN A 1 100 ? 3.552 56.841 -7.316 1.00 42.84 100 GLN A CA 1
ATOM 813 C C . GLN A 1 100 ? 4.478 57.768 -6.488 1.00 42.84 100 GLN A C 1
ATOM 815 O O . GLN A 1 100 ? 5.691 57.803 -6.717 1.00 42.84 100 GLN A O 1
ATOM 820 N N . ASP A 1 101 ? 3.939 58.509 -5.517 1.00 44.22 101 ASP A N 1
ATOM 821 C CA . ASP A 1 101 ? 4.681 59.517 -4.747 1.00 44.22 101 ASP A CA 1
ATOM 822 C C . ASP A 1 101 ? 5.448 58.936 -3.540 1.00 44.22 101 ASP A C 1
ATOM 824 O O . ASP A 1 101 ? 6.482 59.485 -3.140 1.00 44.22 101 ASP A O 1
ATOM 828 N N . ASP A 1 102 ? 5.049 57.768 -3.028 1.00 45.97 102 ASP A N 1
ATOM 829 C CA . ASP A 1 102 ? 5.675 57.147 -1.847 1.00 45.97 102 ASP A CA 1
ATOM 830 C C . ASP A 1 102 ? 7.024 56.477 -2.158 1.00 45.97 102 ASP A C 1
ATOM 832 O O . ASP A 1 102 ? 7.949 56.470 -1.338 1.00 45.97 102 ASP A O 1
ATOM 836 N N . PHE A 1 103 ? 7.214 56.030 -3.402 1.00 41.06 103 PHE A N 1
ATOM 837 C CA . PHE A 1 103 ? 8.481 55.447 -3.860 1.00 41.06 103 PHE A CA 1
ATOM 838 C C . PHE A 1 103 ? 9.607 56.493 -3.967 1.00 41.06 103 PHE A C 1
ATOM 840 O O . PHE A 1 103 ? 10.797 56.174 -3.876 1.00 41.06 103 PHE A O 1
ATOM 847 N N . LYS A 1 104 ? 9.244 57.773 -4.134 1.00 45.88 104 LYS A N 1
ATOM 848 C CA . LYS A 1 104 ? 10.191 58.892 -4.258 1.00 45.88 104 LYS A CA 1
ATOM 849 C C . LYS A 1 104 ? 10.732 59.361 -2.907 1.00 45.88 104 LYS A C 1
ATOM 851 O O . LYS A 1 104 ? 11.850 59.876 -2.860 1.00 45.88 104 LYS A O 1
ATOM 856 N N . LYS A 1 105 ? 9.984 59.160 -1.817 1.00 42.81 105 LYS A N 1
ATOM 857 C CA . LYS A 1 105 ? 10.419 59.481 -0.447 1.00 42.81 105 LYS A CA 1
ATOM 858 C C . LYS A 1 105 ? 11.438 58.459 0.068 1.00 42.81 105 LYS A C 1
ATOM 860 O O . LYS A 1 105 ? 12.505 58.855 0.525 1.00 42.81 105 LYS A O 1
ATOM 865 N N . LEU A 1 106 ? 11.186 57.166 -0.151 1.00 43.44 106 LEU A N 1
ATOM 866 C CA . LEU A 1 106 ? 12.056 56.072 0.305 1.00 43.44 106 LEU A CA 1
ATOM 867 C C . LEU A 1 106 ? 13.454 56.097 -0.345 1.00 43.44 106 LEU A C 1
ATOM 869 O O . LEU A 1 106 ? 14.465 55.798 0.289 1.00 43.44 106 LEU A O 1
ATOM 873 N N . LYS A 1 107 ? 13.526 56.513 -1.615 1.00 43.78 107 LYS A N 1
ATOM 874 C CA . LYS A 1 107 ? 14.790 56.625 -2.360 1.00 43.78 107 LYS A CA 1
ATOM 875 C C . LYS A 1 107 ? 15.657 57.798 -1.880 1.00 43.78 107 LYS A C 1
ATOM 877 O O . LYS A 1 107 ? 16.878 57.715 -1.924 1.00 43.78 107 LYS A O 1
ATOM 882 N N . LYS A 1 108 ? 15.030 58.864 -1.369 1.00 41.31 108 LYS A N 1
ATOM 883 C CA . LYS A 1 108 ? 15.706 60.087 -0.903 1.00 41.31 108 LYS A CA 1
ATOM 884 C C . LYS A 1 108 ? 16.401 59.909 0.454 1.00 41.31 108 LYS A C 1
ATOM 886 O O . LYS A 1 108 ? 17.360 60.625 0.739 1.00 41.31 108 LYS A O 1
ATOM 891 N N . ASP A 1 109 ? 15.957 58.938 1.253 1.00 43.25 109 ASP A N 1
ATOM 892 C CA . ASP A 1 109 ? 16.536 58.634 2.568 1.00 43.25 109 ASP A CA 1
ATOM 893 C C . ASP A 1 109 ? 17.710 57.638 2.495 1.00 43.25 109 ASP A C 1
ATOM 895 O O . ASP A 1 109 ? 18.610 57.680 3.338 1.00 43.25 109 ASP A O 1
ATOM 899 N N . LEU A 1 110 ? 17.780 56.814 1.442 1.00 43.56 110 LEU A N 1
ATOM 900 C CA . LEU A 1 110 ? 18.907 55.905 1.178 1.00 43.56 110 LEU A CA 1
ATOM 901 C C . LEU A 1 110 ? 20.159 56.626 0.643 1.00 43.56 110 LEU A C 1
ATOM 903 O O . LEU A 1 110 ? 21.276 56.202 0.939 1.00 43.56 110 LEU A O 1
ATOM 907 N N . ASP A 1 111 ? 19.993 57.759 -0.045 1.00 41.78 111 ASP A N 1
ATOM 908 C CA . ASP A 1 111 ? 21.105 58.558 -0.588 1.00 41.78 111 ASP A CA 1
ATOM 909 C C . ASP A 1 111 ? 21.809 59.448 0.464 1.00 41.78 111 ASP A C 1
ATOM 911 O O . ASP A 1 111 ? 22.865 60.022 0.195 1.00 41.78 111 ASP A O 1
ATOM 915 N N . LYS A 1 112 ? 21.292 59.543 1.701 1.00 44.41 112 LYS A N 1
ATOM 916 C CA . LYS A 1 112 ? 21.899 60.344 2.789 1.00 44.41 112 LYS A CA 1
ATOM 917 C C . LYS A 1 112 ? 22.956 59.615 3.629 1.00 44.41 112 LYS A C 1
ATOM 919 O O . LYS A 1 112 ? 23.602 60.245 4.466 1.00 44.41 112 LYS A O 1
ATOM 924 N N . LYS A 1 113 ? 23.185 58.314 3.422 1.00 46.78 113 LYS A N 1
ATOM 925 C CA . LYS A 1 113 ? 24.189 57.534 4.171 1.00 46.78 113 LYS A CA 1
ATOM 926 C C . LYS A 1 113 ? 25.126 56.783 3.230 1.00 46.78 113 LYS A C 1
ATOM 928 O O . LYS A 1 113 ? 24.951 55.592 3.005 1.00 46.78 113 LYS A O 1
ATOM 933 N N . LYS A 1 114 ? 26.164 57.473 2.752 1.00 36.69 114 LYS A N 1
ATOM 934 C CA . LYS A 1 114 ? 27.554 56.972 2.667 1.00 36.69 114 LYS A CA 1
ATOM 935 C C . LYS A 1 114 ? 28.432 58.039 2.021 1.00 36.69 114 LYS A C 1
ATOM 937 O O . LYS A 1 114 ? 28.469 58.195 0.808 1.00 36.69 114 LYS A O 1
ATOM 942 N N . GLY A 1 115 ? 29.145 58.778 2.865 1.00 38.53 115 GLY A N 1
ATOM 943 C CA . GLY A 1 115 ? 30.243 59.623 2.423 1.00 38.53 115 GLY A CA 1
ATOM 944 C C . GLY A 1 115 ? 31.443 58.766 2.035 1.00 38.53 115 GLY A C 1
ATOM 945 O O . GLY A 1 115 ? 31.907 57.964 2.841 1.00 38.53 115 GLY A O 1
ATOM 946 N N . ILE A 1 116 ? 31.963 58.977 0.829 1.00 34.59 116 ILE A N 1
ATOM 947 C CA . ILE A 1 116 ? 33.363 58.723 0.481 1.00 34.59 116 ILE A CA 1
ATOM 948 C C . ILE A 1 116 ? 33.807 59.916 -0.372 1.00 34.59 116 ILE A C 1
ATOM 950 O O . ILE A 1 116 ? 33.204 60.211 -1.401 1.00 34.59 116 ILE A O 1
ATOM 954 N N . LYS A 1 117 ? 34.817 60.643 0.115 1.00 32.44 117 LYS A N 1
ATOM 955 C CA . LYS A 1 117 ? 35.407 61.817 -0.539 1.00 32.44 117 LYS A CA 1
ATOM 956 C C . LYS A 1 117 ? 36.146 61.391 -1.811 1.00 32.44 117 LYS A C 1
ATOM 958 O O . LYS A 1 117 ? 36.965 60.479 -1.755 1.00 32.44 117 LYS A O 1
ATOM 963 N N . ILE A 1 118 ? 35.906 62.094 -2.914 1.00 33.44 118 ILE A N 1
ATOM 964 C CA . ILE A 1 118 ? 36.773 62.102 -4.096 1.00 33.44 118 ILE A CA 1
ATOM 965 C C . ILE A 1 118 ? 37.180 63.563 -4.295 1.00 33.44 118 ILE A C 1
ATOM 967 O O . ILE A 1 118 ? 36.315 64.419 -4.461 1.00 33.44 118 ILE A O 1
ATOM 971 N N . GLU A 1 119 ? 38.478 63.854 -4.206 1.00 30.52 119 GLU A N 1
ATOM 972 C CA . GLU A 1 119 ? 39.033 65.146 -4.617 1.00 30.52 119 GLU A CA 1
ATOM 973 C C . GLU A 1 119 ? 38.895 65.288 -6.139 1.00 30.52 119 GLU A C 1
ATOM 975 O O . GLU A 1 119 ? 39.325 64.421 -6.903 1.00 30.52 119 GLU A O 1
ATOM 980 N N . GLU A 1 120 ? 38.265 66.376 -6.583 1.00 31.02 120 GLU A N 1
ATOM 981 C CA . GLU A 1 120 ? 38.177 66.743 -7.994 1.00 31.02 120 GLU A CA 1
ATOM 982 C C . GLU A 1 120 ? 39.520 67.300 -8.485 1.00 31.02 120 GLU A C 1
ATOM 984 O O . GLU A 1 120 ? 39.953 68.368 -8.057 1.00 31.02 120 GLU A O 1
ATOM 989 N N . ILE A 1 121 ? 40.135 66.638 -9.467 1.00 33.91 121 ILE A N 1
ATOM 990 C CA . ILE A 1 121 ? 41.016 67.315 -10.424 1.00 33.91 121 ILE A CA 1
ATOM 991 C C . ILE A 1 121 ? 40.180 67.565 -11.679 1.00 33.91 121 ILE A C 1
ATOM 993 O O . ILE A 1 121 ? 39.814 66.635 -12.400 1.00 33.91 121 ILE A O 1
ATOM 997 N N . GLN A 1 122 ? 39.847 68.833 -11.922 1.00 38.97 122 GLN A N 1
ATOM 998 C CA . GLN A 1 122 ? 39.120 69.259 -13.113 1.00 38.97 122 GLN A CA 1
ATOM 999 C C . GLN A 1 122 ? 40.008 69.171 -14.356 1.00 38.97 122 GLN A C 1
ATOM 1001 O O . GLN A 1 122 ? 41.020 69.862 -14.447 1.00 38.97 122 GLN A O 1
ATOM 1006 N N . VAL A 1 123 ? 39.557 68.435 -15.374 1.00 33.75 123 VAL A N 1
ATOM 1007 C CA . VAL A 1 123 ? 39.917 68.727 -16.768 1.00 33.75 123 VAL A CA 1
ATOM 1008 C C . VAL A 1 123 ? 38.652 68.695 -17.621 1.00 33.75 123 VAL A C 1
ATOM 1010 O O . VAL A 1 123 ? 37.943 67.693 -17.703 1.00 33.75 123 VAL A O 1
ATOM 1013 N N . LYS A 1 124 ? 38.363 69.846 -18.236 1.00 32.66 124 LYS A N 1
ATOM 1014 C CA . LYS A 1 124 ? 37.268 70.083 -19.181 1.00 32.66 124 LYS A CA 1
ATOM 1015 C C . LYS A 1 124 ? 37.452 69.253 -20.455 1.00 32.66 124 LYS A C 1
ATOM 1017 O O . LYS A 1 124 ? 38.522 69.300 -21.054 1.00 32.66 124 LYS A O 1
ATOM 1022 N N . GLY A 1 125 ? 36.359 68.687 -20.970 1.00 34.09 125 GLY A N 1
ATOM 1023 C CA . GLY A 1 125 ? 36.169 68.615 -22.421 1.00 34.09 125 GLY A CA 1
ATOM 1024 C C . GLY A 1 125 ? 35.561 67.337 -22.996 1.00 34.09 125 GLY A C 1
ATOM 1025 O O . GLY A 1 125 ? 36.222 66.313 -23.074 1.00 34.09 125 GLY A O 1
ATOM 1026 N N . LYS A 1 126 ? 34.373 67.539 -23.581 1.00 34.59 126 LYS A N 1
ATOM 1027 C CA . LYS A 1 126 ? 33.796 66.888 -24.770 1.00 34.59 126 LYS A CA 1
ATOM 1028 C C . LYS A 1 126 ? 33.059 65.548 -24.614 1.00 34.59 126 LYS A C 1
ATOM 1030 O O . LYS A 1 126 ? 33.442 64.627 -23.908 1.00 34.59 126 LYS A O 1
ATOM 1035 N N . THR A 1 127 ? 31.930 65.568 -25.318 1.00 50.78 127 THR A N 1
ATOM 1036 C CA . THR A 1 127 ? 30.940 64.544 -25.645 1.00 50.78 127 THR A CA 1
ATOM 1037 C C . THR A 1 127 ? 31.519 63.153 -25.836 1.00 50.78 127 THR A C 1
ATOM 1039 O O . THR A 1 127 ? 32.427 63.022 -26.638 1.00 50.78 127 THR A O 1
ATOM 1042 N N . ASP A 1 128 ? 30.913 62.147 -25.199 1.00 41.44 128 ASP A N 1
ATOM 1043 C CA . ASP A 1 128 ? 30.787 60.789 -25.740 1.00 41.44 128 ASP A CA 1
ATOM 1044 C C . ASP A 1 128 ? 29.748 60.004 -24.925 1.00 41.44 128 ASP A C 1
ATOM 1046 O O . ASP A 1 128 ? 29.839 59.905 -23.696 1.00 41.44 128 ASP A O 1
ATOM 1050 N N . LYS A 1 129 ? 28.737 59.433 -25.596 1.00 50.31 129 LYS A N 1
ATOM 1051 C CA . LYS A 1 129 ? 27.819 58.462 -24.980 1.00 50.31 129 LYS A CA 1
ATOM 1052 C C . LYS A 1 129 ? 28.639 57.226 -24.601 1.00 50.31 129 LYS A C 1
ATOM 1054 O O . LYS A 1 129 ? 28.911 56.365 -25.434 1.00 50.31 129 LYS A O 1
ATOM 1059 N N . LYS A 1 130 ? 29.062 57.142 -23.338 1.00 45.09 130 LYS A N 1
ATOM 1060 C CA . LYS A 1 130 ? 29.760 55.972 -22.799 1.00 45.09 130 LYS A CA 1
ATOM 1061 C C . LYS A 1 130 ? 28.782 54.803 -22.717 1.00 45.09 130 LYS A C 1
ATOM 1063 O O . LYS A 1 130 ? 28.010 54.704 -21.768 1.00 45.09 130 LYS A O 1
ATOM 1068 N N . TYR A 1 131 ? 28.855 53.882 -23.675 1.00 52.88 131 TYR A N 1
ATOM 1069 C CA . TYR A 1 131 ? 28.394 52.518 -23.442 1.00 52.88 131 TYR A CA 1
ATOM 1070 C C . TYR A 1 131 ? 29.222 51.968 -22.281 1.00 52.88 131 TYR A C 1
ATOM 1072 O O . TYR A 1 131 ? 30.411 51.669 -22.438 1.00 52.88 131 TYR A O 1
ATOM 1080 N N . VAL A 1 132 ? 28.625 51.884 -21.090 1.00 54.53 132 VAL A N 1
ATOM 1081 C CA . VAL A 1 132 ? 29.232 51.172 -19.967 1.00 54.53 132 VAL A CA 1
ATOM 1082 C C . VAL A 1 132 ? 29.242 49.707 -20.371 1.00 54.53 132 VAL A C 1
ATOM 1084 O O . VAL A 1 132 ? 28.268 48.982 -20.197 1.00 54.53 132 VAL A O 1
ATOM 1087 N N . ARG A 1 133 ? 30.342 49.273 -20.990 1.00 53.12 133 ARG A N 1
ATOM 1088 C CA . ARG A 1 133 ? 30.590 47.862 -21.251 1.00 53.12 133 ARG A CA 1
ATOM 1089 C C . ARG A 1 133 ? 30.740 47.223 -19.875 1.00 53.12 133 ARG A C 1
ATOM 1091 O O . ARG A 1 133 ? 31.812 47.323 -19.276 1.00 53.12 133 ARG A O 1
ATOM 1098 N N . VAL A 1 134 ? 29.662 46.642 -19.347 1.00 57.06 134 VAL A N 1
ATOM 1099 C CA . VAL A 1 134 ? 29.700 45.869 -18.104 1.00 57.06 134 VAL A CA 1
ATOM 1100 C C . VAL A 1 134 ? 30.611 44.680 -18.383 1.00 57.06 134 VAL A C 1
ATOM 1102 O O . VAL A 1 134 ? 30.214 43.674 -18.963 1.00 57.06 134 VAL A O 1
ATOM 1105 N N . LYS A 1 135 ? 31.898 44.841 -18.075 1.00 58.22 135 LYS A N 1
ATOM 1106 C CA . LYS A 1 135 ? 32.858 43.749 -18.132 1.00 58.22 135 LYS A CA 1
ATOM 1107 C C . LYS A 1 135 ? 32.535 42.870 -16.937 1.00 58.22 135 LYS A C 1
ATOM 1109 O O . LYS A 1 135 ? 32.970 43.168 -15.829 1.00 58.22 135 LYS A O 1
ATOM 1114 N N . PHE A 1 136 ? 31.764 41.813 -17.168 1.00 59.47 136 PHE A N 1
ATOM 1115 C CA . PHE A 1 136 ? 31.606 40.730 -16.210 1.00 59.47 136 PHE A CA 1
ATOM 1116 C C . PHE A 1 136 ? 32.983 40.099 -15.980 1.00 59.47 136 PHE A C 1
ATOM 1118 O O . PHE A 1 136 ? 33.431 39.234 -16.729 1.00 59.47 136 PHE A O 1
ATOM 1125 N N . ARG A 1 137 ? 33.711 40.590 -14.977 1.00 64.62 137 ARG A N 1
ATOM 1126 C CA . ARG A 1 137 ? 34.895 39.915 -14.453 1.00 64.62 137 ARG A CA 1
ATOM 1127 C C . ARG A 1 137 ? 34.392 38.864 -13.477 1.00 64.62 137 ARG A C 1
ATOM 1129 O O . ARG A 1 137 ? 34.355 39.123 -12.284 1.00 64.62 137 ARG A O 1
ATOM 1136 N N . LEU A 1 138 ? 33.956 37.719 -13.999 1.00 63.75 138 LEU A N 1
ATOM 1137 C CA . LEU A 1 138 ? 33.736 36.552 -13.153 1.00 63.75 138 LEU A CA 1
ATOM 1138 C C . LEU A 1 138 ? 35.106 36.145 -12.603 1.00 63.75 138 LEU A C 1
ATOM 1140 O O . LEU A 1 138 ? 36.037 35.872 -13.363 1.00 63.75 138 LEU A O 1
ATOM 1144 N N . GLY A 1 139 ? 35.255 36.163 -11.288 1.00 82.88 139 GLY A N 1
ATOM 1145 C CA . GLY A 1 139 ? 36.347 35.495 -10.610 1.00 82.88 139 GLY A CA 1
ATOM 1146 C C . GLY A 1 139 ? 36.206 33.968 -10.695 1.00 82.88 139 GLY A C 1
ATOM 1147 O O . GLY A 1 139 ? 35.201 33.428 -11.172 1.00 82.88 139 GLY A O 1
ATOM 1148 N N . PRO A 1 140 ? 37.227 33.226 -10.234 1.00 84.06 140 PRO A N 1
ATOM 1149 C CA . PRO A 1 140 ? 37.221 31.764 -10.280 1.00 84.06 140 PRO A CA 1
ATOM 1150 C C . PRO A 1 140 ? 36.051 31.149 -9.493 1.00 84.06 140 PRO A C 1
ATOM 1152 O O . PRO A 1 140 ? 35.566 30.079 -9.856 1.00 84.06 140 PRO A O 1
ATOM 1155 N N . PHE A 1 141 ? 35.565 31.832 -8.450 1.00 87.12 141 PHE A N 1
ATOM 1156 C CA . PHE A 1 141 ? 34.409 31.396 -7.667 1.00 87.12 141 PHE A CA 1
ATOM 1157 C C . PHE A 1 141 ? 33.093 31.548 -8.429 1.00 87.12 141 PHE A C 1
ATOM 1159 O O . PHE A 1 141 ? 32.280 30.627 -8.392 1.00 87.12 141 PHE A O 1
ATOM 1166 N N . GLU A 1 142 ? 32.877 32.646 -9.162 1.00 90.38 142 GLU A N 1
ATOM 1167 C CA . GLU A 1 142 ? 31.668 32.778 -9.978 1.00 90.38 142 GLU A CA 1
ATOM 1168 C C . GLU A 1 142 ? 31.633 31.723 -11.094 1.00 90.38 142 GLU A C 1
ATOM 1170 O O . GLU A 1 142 ? 30.587 31.118 -11.320 1.00 90.38 142 GLU A O 1
ATOM 1175 N N . PHE A 1 143 ? 32.771 31.408 -11.727 1.00 90.25 143 PHE A N 1
ATOM 1176 C CA . PHE A 1 143 ? 32.844 30.304 -12.696 1.00 90.25 143 PHE A CA 1
ATOM 1177 C C . PHE A 1 143 ? 32.557 28.937 -12.066 1.00 90.25 143 PHE A C 1
ATOM 1179 O O . PHE A 1 143 ? 31.867 28.119 -12.675 1.00 90.25 143 PHE A O 1
ATOM 1186 N N . LEU A 1 144 ? 33.043 28.690 -10.845 1.00 91.50 144 LEU A N 1
ATOM 1187 C CA . LEU A 1 144 ? 32.747 27.460 -10.108 1.00 91.50 144 LEU A CA 1
ATOM 1188 C C . LEU A 1 144 ? 31.248 27.338 -9.798 1.00 91.50 144 LEU A C 1
ATOM 1190 O O . LEU A 1 144 ? 30.668 26.275 -10.013 1.00 91.50 144 LEU A O 1
ATOM 1194 N N . MET A 1 145 ? 30.613 28.418 -9.336 1.00 90.56 145 MET A N 1
ATOM 1195 C CA . MET A 1 145 ? 29.182 28.433 -9.011 1.00 90.56 145 MET A CA 1
ATOM 1196 C C . MET A 1 145 ? 28.316 28.247 -10.257 1.00 90.56 145 MET A C 1
ATOM 1198 O O . MET A 1 145 ? 27.378 27.451 -10.236 1.00 90.56 145 MET A O 1
ATOM 1202 N N . VAL A 1 146 ? 28.661 28.910 -11.365 1.00 91.75 146 VAL A N 1
ATOM 1203 C CA . VAL A 1 146 ? 27.989 28.705 -12.656 1.00 91.75 146 VAL A CA 1
ATOM 1204 C C . VAL A 1 146 ? 28.184 27.267 -13.143 1.00 91.75 146 VAL A C 1
ATOM 1206 O O . VAL A 1 146 ? 27.225 26.638 -13.582 1.00 91.75 146 VAL A O 1
ATOM 1209 N N . GLY A 1 147 ? 29.388 26.705 -13.007 1.00 92.25 147 GLY A N 1
ATOM 1210 C CA . GLY A 1 147 ? 29.666 25.309 -13.351 1.00 92.25 147 GLY A CA 1
ATOM 1211 C C . GLY A 1 147 ? 28.838 24.314 -12.532 1.00 92.25 147 GLY A C 1
ATOM 1212 O O . GLY A 1 147 ? 28.256 23.386 -13.093 1.00 92.25 147 GLY A O 1
ATOM 1213 N N . LEU A 1 148 ? 28.724 24.530 -11.219 1.00 90.56 148 LEU A N 1
ATOM 1214 C CA . LEU A 1 148 ? 27.896 23.710 -10.331 1.00 90.56 148 LEU A CA 1
ATOM 1215 C C . LEU A 1 148 ? 26.409 23.830 -10.684 1.00 90.56 148 LEU A C 1
ATOM 1217 O O . LEU A 1 148 ? 25.703 22.822 -10.725 1.00 90.56 148 LEU A O 1
ATOM 1221 N N . LEU A 1 149 ? 25.940 25.039 -10.996 1.00 91.44 149 LEU A N 1
ATOM 1222 C CA . LEU A 1 149 ? 24.563 25.277 -11.420 1.00 91.44 149 LEU A CA 1
ATOM 1223 C C . LEU A 1 149 ? 24.254 24.554 -12.737 1.00 91.44 149 LEU A C 1
ATOM 1225 O O . LEU A 1 149 ? 23.251 23.848 -12.826 1.00 91.44 149 LEU A O 1
ATOM 1229 N N . LEU A 1 150 ? 25.137 24.654 -13.734 1.00 92.25 150 LEU A N 1
ATOM 1230 C CA . LEU A 1 150 ? 24.997 23.929 -15.001 1.00 92.25 150 LEU A CA 1
ATOM 1231 C C . LEU A 1 150 ? 24.999 22.412 -14.791 1.00 92.25 150 LEU A C 1
ATOM 1233 O O . LEU A 1 150 ? 24.203 21.701 -15.407 1.00 92.25 150 LEU A O 1
ATOM 1237 N N . PHE A 1 151 ? 25.846 21.909 -13.892 1.00 89.81 151 PHE A N 1
ATOM 1238 C CA . PHE A 1 151 ? 25.855 20.499 -13.515 1.00 89.81 151 PHE A CA 1
ATOM 1239 C C . PHE A 1 151 ? 24.522 20.066 -12.888 1.00 89.81 151 PHE A C 1
ATOM 1241 O O . PHE A 1 151 ? 23.966 19.040 -13.280 1.00 89.81 151 PHE A O 1
ATOM 1248 N N . PHE A 1 152 ? 23.962 20.867 -11.979 1.00 90.44 152 PHE A N 1
ATOM 1249 C CA . PHE A 1 152 ? 22.669 20.586 -11.354 1.00 90.44 152 PHE A CA 1
ATOM 1250 C C . PHE A 1 152 ? 21.523 20.568 -12.378 1.00 90.44 152 PHE A C 1
ATOM 1252 O O . PHE A 1 152 ? 20.729 19.625 -12.405 1.00 90.44 152 PHE A O 1
ATOM 1259 N N . VAL A 1 153 ? 21.472 21.560 -13.274 1.00 91.44 153 VAL A N 1
ATOM 1260 C CA . VAL A 1 153 ? 20.476 21.632 -14.360 1.00 91.44 153 VAL A CA 1
ATOM 1261 C C . VAL A 1 153 ? 20.601 20.431 -15.304 1.00 91.44 153 VAL A C 1
ATOM 1263 O O . VAL A 1 153 ? 19.597 19.823 -15.684 1.00 91.44 153 VAL A O 1
ATOM 1266 N N . SER A 1 154 ? 21.831 20.043 -15.640 1.00 90.44 154 SER A N 1
ATOM 1267 C CA . SER A 1 154 ? 22.112 18.868 -16.466 1.00 90.44 154 SER A CA 1
ATOM 1268 C C . SER A 1 154 ? 21.586 17.583 -15.814 1.00 90.44 154 SER A C 1
ATOM 1270 O O . SER A 1 154 ? 20.819 16.837 -16.432 1.00 90.44 154 SER A O 1
ATOM 1272 N N . LEU A 1 155 ? 21.905 17.351 -14.535 1.00 89.00 155 LEU A N 1
ATOM 1273 C CA . LEU A 1 155 ? 21.417 16.192 -13.780 1.00 89.00 155 LEU A CA 1
ATOM 1274 C C . LEU A 1 155 ? 19.892 16.147 -13.687 1.00 89.00 155 LEU A C 1
ATOM 1276 O O . LEU A 1 155 ? 19.301 15.083 -13.876 1.00 89.00 155 LEU A O 1
ATOM 1280 N N . TRP A 1 156 ? 19.250 17.289 -13.450 1.00 91.06 156 TRP A N 1
ATOM 1281 C CA . TRP A 1 156 ? 17.794 17.391 -13.420 1.00 91.06 156 TRP A CA 1
ATOM 1282 C C . TRP A 1 156 ? 17.167 16.927 -14.740 1.00 91.06 156 TRP A C 1
ATOM 1284 O O . TRP A 1 156 ? 16.210 16.145 -14.747 1.00 91.06 156 TRP A O 1
ATOM 1294 N N . PHE A 1 157 ? 17.743 17.345 -15.869 1.00 92.31 157 PHE A N 1
ATOM 1295 C CA . PHE A 1 157 ? 17.252 16.980 -17.192 1.00 92.31 157 PHE A CA 1
ATOM 1296 C C . PHE A 1 157 ? 17.486 15.499 -17.515 1.00 92.31 157 PHE A C 1
ATOM 1298 O O . PHE A 1 157 ? 16.573 14.814 -17.987 1.00 92.31 157 PHE A O 1
ATOM 1305 N N . PHE A 1 158 ? 18.668 14.963 -17.193 1.00 91.69 158 PHE A N 1
ATOM 1306 C CA . PHE A 1 158 ? 18.954 13.532 -17.327 1.00 91.69 158 PHE A CA 1
ATOM 1307 C C . PHE A 1 158 ? 18.061 12.673 -16.424 1.00 91.69 158 PHE A C 1
ATOM 1309 O O . PHE A 1 158 ? 17.563 11.636 -16.866 1.00 91.69 158 PHE A O 1
ATOM 1316 N N . GLY A 1 159 ? 17.808 13.108 -15.188 1.00 90.75 159 GLY A N 1
ATOM 1317 C CA . GLY A 1 159 ? 16.918 12.434 -14.244 1.00 90.75 159 GLY A CA 1
ATOM 1318 C C . GLY A 1 159 ? 15.485 12.358 -14.768 1.00 90.75 159 GLY A C 1
ATOM 1319 O O . GLY A 1 159 ? 14.903 11.272 -14.818 1.00 90.75 159 GLY A O 1
ATOM 1320 N N . LYS A 1 160 ? 14.949 13.484 -15.259 1.00 91.31 160 LYS A N 1
ATOM 1321 C CA . LYS A 1 160 ? 13.630 13.535 -15.908 1.00 91.31 160 LYS A CA 1
ATOM 1322 C C . LYS A 1 160 ? 13.542 12.614 -17.122 1.00 91.31 160 LYS A C 1
ATOM 1324 O O . LYS A 1 160 ? 12.566 11.877 -17.252 1.00 91.31 160 LYS A O 1
ATOM 1329 N N . ARG A 1 161 ? 14.555 12.636 -17.996 1.00 92.62 161 ARG A N 1
ATOM 1330 C CA . ARG A 1 161 ? 14.609 11.784 -19.194 1.00 92.62 161 ARG A CA 1
ATOM 1331 C C . ARG A 1 161 ? 14.621 10.300 -18.838 1.00 92.62 161 ARG A C 1
ATOM 1333 O O . ARG A 1 161 ? 13.837 9.547 -19.405 1.00 92.62 161 ARG A O 1
ATOM 1340 N N . LYS A 1 162 ? 15.443 9.887 -17.868 1.00 92.19 162 LYS A N 1
ATOM 1341 C CA . LYS A 1 162 ? 15.495 8.489 -17.409 1.00 92.19 162 LYS A CA 1
ATOM 1342 C C . LYS A 1 162 ? 14.164 8.028 -16.824 1.00 92.19 162 LYS A C 1
ATOM 1344 O O . LYS A 1 162 ? 13.688 6.962 -17.192 1.00 92.19 162 LYS A O 1
ATOM 1349 N N . ASN A 1 163 ? 13.540 8.837 -15.969 1.00 93.62 163 ASN A N 1
ATOM 1350 C CA . ASN A 1 163 ? 12.243 8.492 -15.389 1.00 93.62 163 ASN A CA 1
ATOM 1351 C C . ASN A 1 163 ? 11.146 8.385 -16.458 1.00 93.62 163 ASN A C 1
ATOM 1353 O O . ASN A 1 163 ? 10.366 7.437 -16.439 1.00 93.62 163 ASN A O 1
ATOM 1357 N N . LYS A 1 164 ? 11.125 9.313 -17.426 1.00 92.69 164 LYS A N 1
ATOM 1358 C CA . LYS A 1 164 ? 10.201 9.246 -18.566 1.00 92.69 164 LYS A CA 1
ATOM 1359 C C . LYS A 1 164 ? 10.413 7.967 -19.383 1.00 92.69 164 LYS A C 1
ATOM 1361 O O . LYS A 1 164 ? 9.442 7.299 -19.707 1.00 92.69 164 LYS A O 1
ATOM 1366 N N . MET A 1 165 ? 11.665 7.602 -19.654 1.00 93.12 165 MET A N 1
ATOM 1367 C CA . MET A 1 165 ? 12.010 6.387 -20.396 1.00 93.12 165 MET A CA 1
ATOM 1368 C C . MET A 1 165 ? 11.554 5.111 -19.673 1.00 93.12 165 MET A C 1
ATOM 1370 O O . MET A 1 165 ? 11.023 4.214 -20.316 1.00 93.12 165 MET A O 1
ATOM 1374 N N . ILE A 1 166 ? 11.722 5.028 -18.347 1.00 93.75 166 ILE A N 1
ATOM 1375 C CA . ILE A 1 166 ? 11.251 3.879 -17.552 1.00 93.75 166 ILE A CA 1
ATOM 1376 C C . ILE A 1 166 ? 9.725 3.763 -17.630 1.00 93.75 166 ILE A C 1
ATOM 1378 O O . ILE A 1 166 ? 9.211 2.682 -17.901 1.00 93.75 166 ILE A O 1
ATOM 1382 N N . ALA A 1 167 ? 9.008 4.875 -17.439 1.00 93.19 167 ALA A N 1
ATOM 1383 C CA . ALA A 1 167 ? 7.549 4.893 -17.516 1.00 93.19 167 ALA A CA 1
ATOM 1384 C C . ALA A 1 167 ? 7.040 4.499 -18.913 1.00 93.19 167 ALA A C 1
ATOM 1386 O O . ALA A 1 167 ? 6.116 3.701 -19.027 1.00 93.19 167 ALA A O 1
ATOM 1387 N N . GLN A 1 168 ? 7.681 4.999 -19.975 1.00 92.25 168 GLN A N 1
ATOM 1388 C CA . GLN A 1 168 ? 7.361 4.614 -21.352 1.00 92.25 168 GLN A CA 1
ATOM 1389 C C . GLN A 1 168 ? 7.591 3.121 -21.589 1.00 92.25 168 GLN A C 1
ATOM 1391 O O . GLN A 1 168 ? 6.690 2.451 -22.069 1.00 92.25 168 GLN A O 1
ATOM 1396 N N . LYS A 1 169 ? 8.728 2.565 -21.153 1.00 93.81 169 LYS A N 1
ATOM 1397 C CA . LYS A 1 169 ? 8.996 1.124 -21.282 1.00 93.81 169 LYS A CA 1
ATOM 1398 C C . LYS A 1 169 ? 7.994 0.254 -20.531 1.00 93.81 169 LYS A C 1
ATOM 1400 O O . LYS A 1 169 ? 7.616 -0.795 -21.035 1.00 93.81 169 LYS A O 1
ATOM 1405 N N . PHE A 1 170 ? 7.559 0.686 -19.349 1.00 93.62 170 PHE A N 1
ATOM 1406 C CA . PHE A 1 170 ? 6.494 0.001 -18.622 1.00 93.62 170 PHE A CA 1
ATOM 1407 C C . PHE A 1 170 ? 5.173 0.035 -19.402 1.00 93.62 170 PHE A C 1
ATOM 1409 O O . PHE A 1 170 ? 4.524 -0.997 -19.545 1.00 93.62 170 PHE A O 1
ATOM 1416 N N . ARG A 1 171 ? 4.792 1.202 -19.942 1.00 91.00 171 ARG A N 1
ATOM 1417 C CA . ARG A 1 171 ? 3.602 1.327 -20.794 1.00 91.00 171 ARG A CA 1
ATOM 1418 C C . ARG A 1 171 ? 3.698 0.387 -21.987 1.00 91.00 171 ARG A C 1
ATOM 1420 O O . ARG A 1 171 ? 2.832 -0.457 -22.138 1.00 91.00 171 ARG A O 1
ATOM 1427 N N . ASP A 1 172 ? 4.754 0.498 -22.783 1.00 91.50 172 ASP A N 1
ATOM 1428 C CA . ASP A 1 172 ? 4.907 -0.269 -24.021 1.00 91.50 172 ASP A CA 1
ATOM 1429 C C . ASP A 1 172 ? 4.800 -1.786 -23.775 1.00 91.50 172 ASP A C 1
ATOM 1431 O O . ASP A 1 172 ? 4.271 -2.503 -24.616 1.00 91.50 172 ASP A O 1
ATOM 1435 N N . GLN A 1 173 ? 5.249 -2.266 -22.608 1.00 92.50 173 GLN A N 1
ATOM 1436 C CA . GLN A 1 173 ? 5.182 -3.680 -22.236 1.00 92.50 173 GLN A CA 1
ATOM 1437 C C . GLN A 1 173 ? 3.797 -4.136 -21.749 1.00 92.50 173 GLN A C 1
ATOM 1439 O O . GLN A 1 173 ? 3.360 -5.232 -22.089 1.00 92.50 173 GLN A O 1
ATOM 1444 N N . PHE A 1 174 ? 3.128 -3.350 -20.898 1.00 91.81 174 PHE A N 1
ATOM 1445 C CA . PHE A 1 174 ? 1.944 -3.818 -20.159 1.00 91.81 174 PHE A CA 1
ATOM 1446 C C . PHE A 1 174 ? 0.627 -3.223 -20.636 1.00 91.81 174 PHE A C 1
ATOM 1448 O O . PHE A 1 174 ? -0.433 -3.739 -20.286 1.00 91.81 174 PHE A O 1
ATOM 1455 N N . PHE A 1 175 ? 0.670 -2.154 -21.425 1.00 90.12 175 PHE A N 1
ATOM 1456 C CA . PHE A 1 175 ? -0.515 -1.422 -21.853 1.00 90.12 175 PHE A CA 1
ATOM 1457 C C . PHE A 1 175 ? -1.493 -2.308 -22.638 1.00 90.12 175 PHE A C 1
ATOM 1459 O O . PHE A 1 175 ? -2.676 -2.321 -22.315 1.00 90.12 175 PHE A O 1
ATOM 1466 N N . GLU A 1 176 ? -0.990 -3.160 -23.536 1.00 90.38 176 GLU A N 1
ATOM 1467 C CA . GLU A 1 176 ? -1.816 -4.130 -24.271 1.00 90.38 176 GLU A CA 1
ATOM 1468 C C . GLU A 1 176 ? -2.529 -5.125 -23.331 1.00 90.38 176 GLU A C 1
ATOM 1470 O O . GLU A 1 176 ? -3.665 -5.532 -23.580 1.00 90.38 176 GLU A O 1
ATOM 1475 N N . ILE A 1 177 ? -1.893 -5.510 -22.217 1.00 91.94 177 ILE A N 1
ATOM 1476 C CA . ILE A 1 177 ? -2.516 -6.401 -21.228 1.00 91.94 177 ILE A CA 1
ATOM 1477 C C . ILE A 1 177 ? -3.674 -5.680 -20.532 1.00 91.94 177 ILE A C 1
ATOM 1479 O O . ILE A 1 177 ? -4.732 -6.274 -20.340 1.00 91.94 177 ILE A O 1
ATOM 1483 N N . PHE A 1 178 ? -3.516 -4.398 -20.196 1.00 92.06 178 PHE A N 1
ATOM 1484 C CA . PHE A 1 178 ? -4.600 -3.610 -19.609 1.00 92.06 178 PHE A CA 1
ATOM 1485 C C . PHE A 1 178 ? -5.757 -3.398 -20.592 1.00 92.06 178 PHE A C 1
ATOM 1487 O O . PHE A 1 178 ? -6.905 -3.591 -20.197 1.00 92.06 178 PHE A O 1
ATOM 1494 N N . GLU A 1 179 ? -5.482 -3.077 -21.859 1.00 90.94 179 GLU A N 1
ATOM 1495 C CA . GLU A 1 179 ? -6.517 -2.899 -22.894 1.00 90.94 179 GLU A CA 1
ATOM 1496 C C . GLU A 1 179 ? -7.338 -4.168 -23.133 1.00 90.94 179 GLU A C 1
ATOM 1498 O O . GLU A 1 179 ? -8.548 -4.103 -23.326 1.00 90.94 179 GLU A O 1
ATOM 1503 N N . LYS A 1 180 ? -6.712 -5.347 -23.056 1.00 92.56 180 LYS A N 1
ATOM 1504 C CA . LYS A 1 180 ? -7.436 -6.624 -23.164 1.00 92.56 180 LYS A CA 1
ATOM 1505 C C . LYS A 1 180 ? -8.350 -6.903 -21.968 1.00 92.56 180 LYS A C 1
ATOM 1507 O O . LYS A 1 180 ? -9.297 -7.673 -22.100 1.00 92.56 180 LYS A O 1
ATOM 1512 N N . GLN A 1 181 ? -8.050 -6.339 -20.798 1.00 91.94 181 GLN A N 1
ATOM 1513 C CA . GLN A 1 181 ? -8.729 -6.655 -19.535 1.00 91.94 181 GLN A CA 1
ATOM 1514 C C . GLN A 1 181 ? -9.783 -5.613 -19.123 1.00 91.94 181 GLN A C 1
ATOM 1516 O O . GLN A 1 181 ? -10.633 -5.922 -18.284 1.00 91.94 181 GLN A O 1
ATOM 1521 N N . PHE A 1 182 ? -9.739 -4.399 -19.678 1.00 92.12 182 PHE A N 1
ATOM 1522 C CA . PHE A 1 182 ? -10.611 -3.278 -19.315 1.00 92.12 182 PHE A CA 1
ATOM 1523 C C . PHE A 1 182 ? -11.193 -2.595 -20.550 1.00 92.12 182 PHE A C 1
ATOM 1525 O O . PHE A 1 182 ? -10.526 -2.469 -21.568 1.00 92.12 182 PHE A O 1
ATOM 1532 N N . CYS A 1 183 ? -12.428 -2.098 -20.446 1.00 89.69 183 CYS A N 1
ATOM 1533 C CA . CYS A 1 183 ? -13.056 -1.353 -21.540 1.00 89.69 183 CYS A CA 1
ATOM 1534 C C . CYS A 1 183 ? -12.481 0.058 -21.702 1.00 89.69 183 CYS A C 1
ATOM 1536 O O . CYS A 1 183 ? -12.487 0.595 -22.804 1.00 89.69 183 CYS A O 1
ATOM 1538 N N . ILE A 1 184 ? -12.036 0.674 -20.604 1.00 89.50 184 ILE A N 1
ATOM 1539 C CA . ILE A 1 184 ? -11.488 2.031 -20.589 1.00 89.50 184 ILE A CA 1
ATOM 1540 C C . ILE A 1 184 ? -10.129 1.978 -19.898 1.00 89.50 184 ILE A C 1
ATOM 1542 O O . ILE A 1 184 ? -10.029 1.547 -18.746 1.00 89.50 184 ILE A O 1
ATOM 1546 N N . VAL A 1 185 ? -9.091 2.435 -20.596 1.00 90.38 185 VAL A N 1
ATOM 1547 C CA . VAL A 1 185 ? -7.707 2.467 -20.114 1.00 90.38 185 VAL A CA 1
ATOM 1548 C C . VAL A 1 185 ? -7.110 3.842 -20.407 1.00 90.38 185 VAL A C 1
ATOM 1550 O O . VAL A 1 185 ? -6.997 4.255 -21.554 1.00 90.38 185 VAL A O 1
ATOM 1553 N N . GLY A 1 186 ? -6.695 4.547 -19.359 1.00 84.88 186 GLY A N 1
ATOM 1554 C CA . GLY A 1 186 ? -6.184 5.912 -19.437 1.00 84.88 186 GLY A CA 1
ATOM 1555 C C . GLY A 1 186 ? -7.279 6.983 -19.460 1.00 84.88 186 GLY A C 1
ATOM 1556 O O . GLY A 1 186 ? -8.474 6.701 -19.408 1.00 84.88 186 GLY A O 1
ATOM 1557 N N . GLN A 1 187 ? -6.842 8.242 -19.496 1.00 72.44 187 GLN A N 1
ATOM 1558 C CA . GLN A 1 187 ? -7.710 9.415 -19.593 1.00 72.44 187 GLN A CA 1
ATOM 1559 C C . GLN A 1 187 ? -7.362 10.168 -20.885 1.00 72.44 187 GLN A C 1
ATOM 1561 O O . GLN A 1 187 ? -6.229 10.621 -21.042 1.00 72.44 187 GLN A O 1
ATOM 1566 N N . GLY A 1 188 ? -8.323 10.290 -21.805 1.00 63.69 188 GLY A N 1
ATOM 1567 C CA . GLY A 1 188 ? -8.168 11.006 -23.080 1.00 63.69 188 GLY A CA 1
ATOM 1568 C C . GLY A 1 188 ? -7.973 10.109 -24.310 1.00 63.69 188 GLY A C 1
ATOM 1569 O O . GLY A 1 188 ? -7.885 8.890 -24.203 1.00 63.69 188 GLY A O 1
ATOM 1570 N N . VAL A 1 189 ? -7.921 10.743 -25.487 1.00 55.09 189 VAL A N 1
ATOM 1571 C CA . VAL A 1 189 ? -7.927 10.090 -26.814 1.00 55.09 189 VAL A CA 1
ATOM 1572 C C . VAL A 1 189 ? -6.641 9.291 -27.085 1.00 55.09 189 VAL A C 1
ATOM 1574 O O . VAL A 1 189 ? -6.675 8.271 -27.764 1.00 55.09 189 VAL A O 1
ATOM 1577 N N . ASP A 1 190 ? -5.519 9.690 -26.476 1.00 57.75 190 ASP A N 1
ATOM 1578 C CA . ASP A 1 190 ? -4.203 9.095 -26.755 1.00 57.75 190 ASP A CA 1
ATOM 1579 C C . ASP A 1 190 ? -3.806 7.950 -25.806 1.00 57.75 190 ASP A C 1
ATOM 1581 O O . ASP A 1 190 ? -2.693 7.419 -25.902 1.00 57.75 190 ASP A O 1
ATOM 1585 N N . SER A 1 191 ? -4.673 7.589 -24.852 1.00 63.97 191 SER A N 1
ATOM 1586 C CA . SER A 1 191 ? -4.438 6.522 -23.865 1.00 63.97 191 SER A CA 1
ATOM 1587 C C . SER A 1 191 ? -3.015 6.539 -23.267 1.00 63.97 191 SER A C 1
ATOM 1589 O O . SER A 1 191 ? -2.296 5.533 -23.198 1.00 63.97 191 SER A O 1
ATOM 1591 N N . GLN A 1 192 ? -2.535 7.735 -22.915 1.00 73.69 192 GLN A N 1
ATOM 1592 C CA . GLN A 1 192 ? -1.186 7.940 -22.390 1.00 73.69 192 GLN A CA 1
ATOM 1593 C C . GLN A 1 192 ? -1.151 7.715 -20.875 1.00 73.69 192 GLN A C 1
ATOM 1595 O O . GLN A 1 192 ? -2.150 7.874 -20.175 1.00 73.69 192 GLN A O 1
ATOM 1600 N N . LEU A 1 193 ? 0.032 7.371 -20.353 1.00 85.88 193 LEU A N 1
ATOM 1601 C CA . LEU A 1 193 ? 0.281 7.444 -18.914 1.00 85.88 193 LEU A CA 1
ATOM 1602 C C . LEU A 1 193 ? 0.157 8.900 -18.469 1.00 85.88 193 LEU A C 1
ATOM 1604 O O . LEU A 1 193 ? 0.937 9.752 -18.905 1.00 85.88 193 LEU A O 1
ATOM 1608 N N . THR A 1 194 ? -0.766 9.176 -17.556 1.00 88.81 194 THR A N 1
ATOM 1609 C CA . THR A 1 194 ? -0.911 10.523 -17.019 1.00 88.81 194 THR A CA 1
ATOM 1610 C C . THR A 1 194 ? 0.242 10.796 -16.050 1.00 88.81 194 THR A C 1
ATOM 1612 O O . THR A 1 194 ? 0.601 9.985 -15.190 1.00 88.81 194 THR A O 1
ATOM 1615 N N . LYS A 1 195 ? 0.890 11.946 -16.219 1.00 91.00 195 LYS A N 1
ATOM 1616 C CA . LYS A 1 195 ? 2.054 12.341 -15.427 1.00 91.00 195 LYS A CA 1
ATOM 1617 C C . LYS A 1 195 ? 1.617 13.255 -14.286 1.00 91.00 195 LYS A C 1
ATOM 1619 O O . LYS A 1 195 ? 1.314 14.417 -14.530 1.00 91.00 195 LYS A O 1
ATOM 1624 N N . LEU A 1 196 ? 1.667 12.755 -13.054 1.00 87.44 196 LEU A N 1
ATOM 1625 C CA . LEU A 1 196 ? 1.437 13.561 -11.848 1.00 87.44 196 LEU A CA 1
ATOM 1626 C C . LEU A 1 196 ? 2.683 14.363 -11.471 1.00 87.44 196 LEU A C 1
ATOM 1628 O O . LEU A 1 196 ? 2.634 15.566 -11.234 1.00 87.44 196 LEU A O 1
ATOM 1632 N N . ALA A 1 197 ? 3.839 13.697 -11.460 1.00 90.31 197 ALA A N 1
ATOM 1633 C CA . ALA A 1 197 ? 5.115 14.316 -11.137 1.00 90.31 197 ALA A CA 1
ATOM 1634 C C . ALA A 1 197 ? 6.235 13.755 -12.019 1.00 90.31 197 ALA A C 1
ATOM 1636 O O . ALA A 1 197 ? 6.085 12.796 -12.766 1.00 90.31 197 ALA A O 1
ATOM 1637 N N . SER A 1 198 ? 7.437 14.327 -11.927 1.00 89.00 198 SER A N 1
ATOM 1638 C CA . SER A 1 198 ? 8.593 13.815 -12.695 1.00 89.00 198 SER A CA 1
ATOM 1639 C C . SER A 1 198 ? 9.077 12.423 -12.257 1.00 89.00 198 SER A C 1
ATOM 1641 O O . SER A 1 198 ? 9.943 11.835 -12.903 1.00 89.00 198 SER A O 1
ATOM 1643 N N . HIS A 1 199 ? 8.541 11.916 -11.153 1.00 90.56 199 HIS A N 1
ATOM 1644 C CA . HIS A 1 199 ? 8.877 10.639 -10.536 1.00 90.56 199 HIS A CA 1
ATOM 1645 C C . HIS A 1 199 ? 7.628 9.787 -10.274 1.00 90.56 199 HIS A C 1
ATOM 1647 O O . HIS A 1 199 ? 7.737 8.739 -9.653 1.00 90.56 199 HIS A O 1
ATOM 1653 N N . GLU A 1 200 ? 6.459 10.232 -10.736 1.00 94.25 200 GLU A N 1
ATOM 1654 C CA . GLU A 1 200 ? 5.186 9.591 -10.437 1.00 94.25 200 GLU A CA 1
ATOM 1655 C C . GLU A 1 200 ? 4.273 9.657 -11.657 1.00 94.25 200 GLU A C 1
ATOM 1657 O O . GLU A 1 200 ? 3.979 10.739 -12.177 1.00 94.25 200 GLU A O 1
ATOM 1662 N N . TYR A 1 201 ? 3.858 8.483 -12.113 1.00 94.50 201 TYR A N 1
ATOM 1663 C CA . TYR A 1 201 ? 2.967 8.302 -13.251 1.00 94.50 201 TYR A CA 1
ATOM 1664 C C . TYR A 1 201 ? 1.836 7.386 -12.820 1.00 94.50 201 TYR A C 1
ATOM 1666 O O . TYR A 1 201 ? 2.054 6.490 -12.009 1.00 94.50 201 TYR A O 1
ATOM 1674 N N . TRP A 1 202 ? 0.649 7.585 -13.367 1.00 93.31 202 TRP A N 1
ATOM 1675 C CA . TRP A 1 202 ? -0.487 6.716 -13.086 1.00 93.31 202 TRP A CA 1
ATOM 1676 C C . TRP A 1 202 ? -1.225 6.327 -14.367 1.00 93.31 202 TRP A C 1
ATOM 1678 O O . TRP A 1 202 ? -1.218 7.050 -15.368 1.00 93.31 202 TRP A O 1
ATOM 1688 N N . LEU A 1 203 ? -1.835 5.152 -14.328 1.00 93.44 203 LEU A N 1
ATOM 1689 C CA . LEU A 1 203 ? -2.742 4.635 -15.335 1.00 93.44 203 LEU A CA 1
ATOM 1690 C C . LEU A 1 203 ? -4.036 4.260 -14.628 1.00 93.44 203 LEU A C 1
ATOM 1692 O O . LEU A 1 203 ? -4.027 3.440 -13.711 1.00 93.44 203 LEU A O 1
ATOM 1696 N N . TYR A 1 204 ? -5.127 4.880 -15.051 1.00 93.75 204 TYR A N 1
ATOM 1697 C CA . TYR A 1 204 ? -6.457 4.580 -14.551 1.00 93.75 204 TYR A CA 1
ATOM 1698 C C . TYR A 1 204 ? -7.166 3.643 -15.525 1.00 93.75 204 TYR A C 1
ATOM 1700 O O . TYR A 1 204 ? -7.188 3.921 -16.720 1.00 93.75 204 TYR A O 1
ATOM 1708 N N . CYS A 1 205 ? -7.750 2.558 -15.029 1.00 93.00 205 CYS A N 1
ATOM 1709 C CA . CYS A 1 205 ? -8.498 1.596 -15.830 1.00 93.00 205 CYS A CA 1
ATOM 1710 C C . CYS A 1 205 ? -9.877 1.345 -15.205 1.00 93.00 205 CYS A C 1
ATOM 1712 O O . CYS A 1 205 ? -10.006 1.225 -13.985 1.00 93.00 205 CYS A O 1
ATOM 1714 N N . THR A 1 206 ? -10.915 1.227 -16.032 1.00 93.12 206 THR A N 1
ATOM 1715 C CA . THR A 1 206 ? -12.282 0.906 -15.590 1.00 93.12 206 THR A CA 1
ATOM 1716 C C . THR A 1 206 ? -13.054 0.113 -16.657 1.00 93.12 206 THR A C 1
ATOM 1718 O O . THR A 1 206 ? -12.572 -0.109 -17.768 1.00 93.12 206 THR A O 1
ATOM 1721 N N . GLY A 1 207 ? -14.247 -0.372 -16.309 1.00 88.75 207 GLY A N 1
ATOM 1722 C CA . GLY A 1 207 ? -15.118 -1.140 -17.207 1.00 88.75 207 GLY A CA 1
ATOM 1723 C C . GLY A 1 207 ? -15.039 -2.662 -17.056 1.00 88.75 207 GLY A C 1
ATOM 1724 O O . GLY A 1 207 ? -15.543 -3.385 -17.909 1.00 88.75 207 GLY A O 1
ATOM 1725 N N . ARG A 1 208 ? -14.440 -3.173 -15.974 1.00 90.19 208 ARG A N 1
ATOM 1726 C CA . ARG A 1 208 ? -14.473 -4.604 -15.630 1.00 90.19 208 ARG A CA 1
ATOM 1727 C C . ARG A 1 208 ? -15.543 -4.866 -14.569 1.00 90.19 208 ARG A C 1
ATOM 1729 O O . ARG A 1 208 ? -15.693 -4.091 -13.634 1.00 90.19 208 ARG A O 1
ATOM 1736 N N . LYS A 1 209 ? -16.296 -5.962 -14.708 1.00 85.75 209 LYS A N 1
ATOM 1737 C CA . LYS A 1 209 ? -17.377 -6.322 -13.770 1.00 85.75 209 LYS A CA 1
ATOM 1738 C C . LYS A 1 209 ? -16.834 -6.504 -12.344 1.00 85.75 209 LYS A C 1
ATOM 1740 O O . LYS A 1 209 ? -15.760 -7.069 -12.183 1.00 85.75 209 LYS A O 1
ATOM 1745 N N . GLN A 1 210 ? -17.610 -6.082 -11.338 1.00 84.00 210 GLN A N 1
ATOM 1746 C CA . GLN A 1 210 ? -17.297 -6.165 -9.893 1.00 84.00 210 GLN A CA 1
ATOM 1747 C C . GLN A 1 210 ? -16.117 -5.297 -9.416 1.00 84.00 210 GLN A C 1
ATOM 1749 O O . GLN A 1 210 ? -15.803 -5.292 -8.222 1.00 84.00 210 GLN A O 1
ATOM 1754 N N . LEU A 1 211 ? -15.478 -4.564 -10.330 1.00 91.25 211 LEU A N 1
ATOM 1755 C CA . LEU A 1 211 ? -14.438 -3.594 -10.033 1.00 91.25 211 LEU A CA 1
ATOM 1756 C C . LEU A 1 211 ? -14.984 -2.194 -10.249 1.00 91.25 211 LEU A C 1
ATOM 1758 O O . LEU A 1 211 ? -15.508 -1.887 -11.317 1.00 91.25 211 LEU A O 1
ATOM 1762 N N . HIS A 1 212 ? -14.755 -1.333 -9.268 1.00 91.56 212 HIS A N 1
ATOM 1763 C CA . HIS A 1 212 ? -15.001 0.089 -9.421 1.00 91.56 212 HIS A CA 1
ATOM 1764 C C . HIS A 1 212 ? -13.954 0.690 -10.371 1.00 91.56 212 HIS A C 1
ATOM 1766 O O . HIS A 1 212 ? -14.262 1.299 -11.398 1.00 91.56 212 HIS A O 1
ATOM 1772 N N . SER A 1 213 ? -12.676 0.470 -10.051 1.00 93.88 213 SER A N 1
ATOM 1773 C CA . SER A 1 213 ? -11.555 0.967 -10.847 1.00 93.88 213 SER A CA 1
ATOM 1774 C C . SER A 1 213 ? -10.239 0.298 -10.471 1.00 93.88 213 SER A C 1
ATOM 1776 O O . SER A 1 213 ? -10.054 -0.128 -9.332 1.00 93.88 213 SER A O 1
ATOM 1778 N N . LEU A 1 214 ? -9.288 0.292 -11.399 1.00 95.19 214 LEU A N 1
ATOM 1779 C CA . LEU A 1 214 ? -7.896 -0.070 -11.158 1.00 95.19 214 LEU A CA 1
ATOM 1780 C C . LEU A 1 214 ? -7.008 1.154 -11.389 1.00 95.19 214 LEU A C 1
ATOM 1782 O O . LEU A 1 214 ? -7.143 1.847 -12.393 1.00 95.19 214 LEU A O 1
ATOM 1786 N N . LEU A 1 215 ? -6.079 1.405 -10.472 1.00 94.88 215 LEU A N 1
ATOM 1787 C CA . LEU A 1 215 ? -5.079 2.457 -10.568 1.00 94.88 215 LEU A CA 1
ATOM 1788 C C . LEU A 1 215 ? -3.682 1.837 -10.491 1.00 94.88 215 LEU A C 1
ATOM 1790 O O . LEU A 1 215 ? -3.258 1.367 -9.438 1.00 94.88 215 LEU A O 1
ATOM 1794 N N . ALA A 1 216 ? -2.948 1.854 -11.601 1.00 95.56 216 ALA A N 1
ATOM 1795 C CA . ALA A 1 216 ? -1.546 1.455 -11.634 1.00 95.56 216 ALA A CA 1
ATOM 1796 C C . ALA A 1 216 ? -0.654 2.697 -11.523 1.00 95.56 216 ALA A C 1
ATOM 1798 O O . ALA A 1 216 ? -0.567 3.505 -12.443 1.00 95.56 216 ALA A O 1
ATOM 1799 N N . GLN A 1 217 ? 0.015 2.853 -10.387 1.00 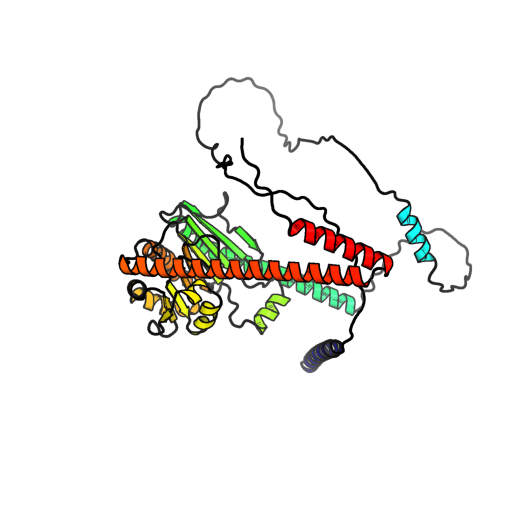95.31 217 GLN A N 1
ATOM 1800 C CA . GLN A 1 217 ? 0.872 3.980 -10.044 1.00 95.31 217 GLN A CA 1
ATOM 1801 C C . GLN A 1 217 ? 2.347 3.565 -10.087 1.00 95.31 217 GLN A C 1
ATOM 1803 O O . GLN A 1 217 ? 2.812 2.731 -9.315 1.00 95.31 217 GLN A O 1
ATOM 1808 N N . ILE A 1 218 ? 3.116 4.191 -10.968 1.00 95.50 218 ILE A N 1
ATOM 1809 C CA . ILE A 1 218 ? 4.557 4.002 -11.105 1.00 95.50 218 ILE A CA 1
ATOM 1810 C C . ILE A 1 218 ? 5.264 5.031 -10.219 1.00 95.50 218 ILE A C 1
ATO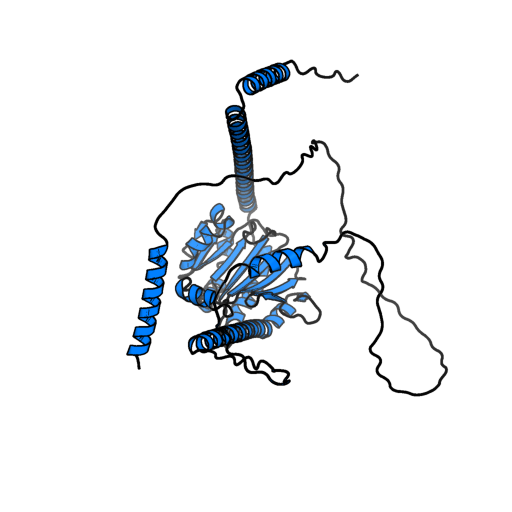M 1812 O O . ILE A 1 218 ? 5.280 6.224 -10.534 1.00 95.50 218 ILE A O 1
ATOM 1816 N N . LYS A 1 219 ? 5.875 4.572 -9.125 1.00 94.38 219 LYS A N 1
ATOM 1817 C CA . LYS A 1 219 ? 6.676 5.380 -8.197 1.00 94.38 219 LYS A CA 1
ATOM 1818 C C . LYS A 1 219 ? 8.155 5.189 -8.495 1.00 94.38 219 LYS A C 1
ATOM 1820 O O . LYS A 1 219 ? 8.744 4.154 -8.202 1.00 94.38 219 LYS A O 1
ATOM 1825 N N . LEU A 1 220 ? 8.770 6.204 -9.080 1.00 93.50 220 LEU A N 1
ATOM 1826 C CA . LEU A 1 220 ? 10.182 6.199 -9.439 1.00 93.50 220 LEU A CA 1
ATOM 1827 C C . LEU A 1 220 ? 11.007 6.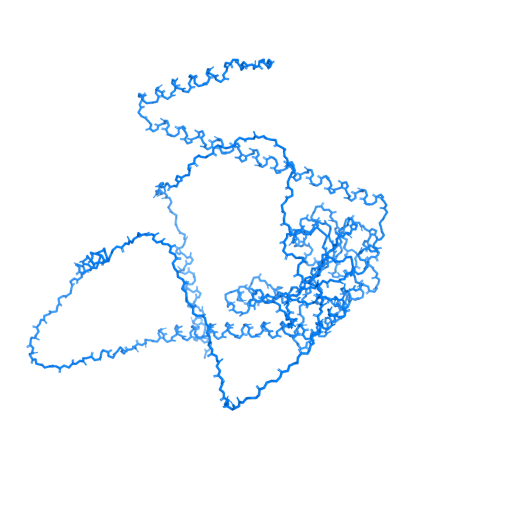957 -8.400 1.00 93.50 220 LEU A C 1
ATOM 1829 O O . LEU A 1 220 ? 10.536 7.880 -7.732 1.00 93.50 220 LEU A O 1
ATOM 1833 N N . LYS A 1 221 ? 12.298 6.639 -8.323 1.00 91.12 221 LYS A N 1
ATOM 1834 C CA . LYS A 1 221 ? 13.254 7.428 -7.538 1.00 91.12 221 LYS A CA 1
ATOM 1835 C C . LYS A 1 221 ? 13.292 8.872 -8.066 1.00 91.12 221 LYS A C 1
ATOM 1837 O O . LYS A 1 221 ? 13.296 9.112 -9.282 1.00 91.12 221 LYS A O 1
ATOM 1842 N N . LYS A 1 222 ? 13.393 9.853 -7.160 1.00 89.69 222 LYS A N 1
ATOM 1843 C CA . LYS A 1 222 ? 13.513 11.293 -7.476 1.00 89.69 222 LYS A CA 1
ATOM 1844 C C . LYS A 1 222 ? 14.898 11.654 -8.047 1.00 89.69 222 LYS A C 1
ATOM 1846 O O . LYS A 1 222 ? 15.632 12.440 -7.467 1.00 89.69 222 LYS A O 1
ATOM 1851 N N . ARG A 1 223 ? 15.272 11.087 -9.198 1.00 87.38 223 ARG A N 1
ATOM 1852 C CA . ARG A 1 223 ? 16.582 11.285 -9.859 1.00 87.38 223 ARG A CA 1
ATOM 1853 C C . ARG A 1 223 ? 16.843 12.726 -10.296 1.00 87.38 223 ARG A C 1
ATOM 1855 O O . ARG A 1 223 ? 17.988 13.107 -10.491 1.00 87.38 223 ARG A O 1
ATOM 1862 N N . GLN A 1 224 ? 15.779 13.498 -10.499 1.00 86.44 224 GLN A N 1
ATOM 1863 C CA . GLN A 1 224 ? 15.845 14.907 -10.873 1.00 86.44 224 GLN A CA 1
ATOM 1864 C C . GLN A 1 224 ? 16.261 15.824 -9.714 1.00 86.44 224 GLN A C 1
ATOM 1866 O O . GLN A 1 224 ? 16.604 16.975 -9.955 1.00 86.44 224 GLN A O 1
ATOM 1871 N N . ASP A 1 225 ? 16.186 15.335 -8.476 1.00 86.75 225 ASP A N 1
ATOM 1872 C CA . ASP A 1 225 ? 16.535 16.081 -7.276 1.00 86.75 225 ASP A CA 1
ATOM 1873 C C . ASP A 1 225 ? 17.765 15.432 -6.641 1.00 86.75 225 ASP A C 1
ATOM 1875 O O . ASP A 1 225 ? 17.690 14.358 -6.042 1.00 86.75 225 ASP A O 1
ATOM 1879 N N . LEU A 1 226 ? 18.917 16.082 -6.809 1.00 81.19 226 LEU A N 1
ATOM 1880 C CA . LEU A 1 226 ? 20.197 15.563 -6.339 1.00 81.19 226 LEU A CA 1
ATOM 1881 C C . LEU A 1 226 ? 20.221 15.383 -4.817 1.00 81.19 226 LEU A C 1
ATOM 1883 O O . LEU A 1 226 ? 20.809 14.419 -4.333 1.00 81.19 226 LEU A O 1
ATOM 1887 N N . PHE A 1 227 ? 19.564 16.272 -4.070 1.00 83.75 227 PHE A N 1
ATOM 1888 C CA . PHE A 1 227 ? 19.533 16.195 -2.616 1.00 83.75 227 PHE A CA 1
ATOM 1889 C C . PHE A 1 227 ? 18.741 14.967 -2.170 1.00 83.75 227 PHE A C 1
ATOM 1891 O O . PHE A 1 227 ? 19.261 14.131 -1.433 1.00 83.75 227 PHE A O 1
ATOM 1898 N N . HIS A 1 228 ? 17.534 14.781 -2.710 1.00 82.81 228 HIS A N 1
ATOM 1899 C CA . HIS A 1 228 ? 16.741 13.578 -2.447 1.00 82.81 228 HIS A CA 1
ATOM 1900 C C . HIS A 1 228 ? 17.416 12.297 -2.951 1.00 82.81 228 HIS A C 1
ATOM 1902 O O . HIS A 1 228 ? 17.280 11.248 -2.322 1.00 82.81 228 HIS A O 1
ATOM 1908 N N . TYR A 1 229 ? 18.143 12.355 -4.067 1.00 82.94 229 TYR A N 1
ATOM 1909 C CA . TYR A 1 229 ? 18.863 11.203 -4.604 1.00 82.94 229 TYR A CA 1
ATOM 1910 C C . TYR A 1 229 ? 20.028 10.778 -3.695 1.00 82.94 229 TYR A C 1
ATOM 1912 O O . TYR A 1 229 ? 20.152 9.595 -3.378 1.00 82.94 229 TYR A O 1
ATOM 1920 N N . ILE A 1 230 ? 20.838 11.734 -3.221 1.00 82.06 230 ILE A N 1
ATOM 1921 C CA . ILE A 1 230 ? 21.957 11.476 -2.300 1.00 82.06 230 ILE A CA 1
ATOM 1922 C C . ILE A 1 230 ? 21.441 11.025 -0.929 1.00 82.06 230 ILE A C 1
ATOM 1924 O O . ILE A 1 230 ? 21.918 10.023 -0.398 1.00 82.06 230 ILE A O 1
ATOM 1928 N N . LEU A 1 231 ? 20.439 11.713 -0.371 1.00 83.31 231 LEU A N 1
ATOM 1929 C CA . LEU A 1 231 ? 19.819 11.308 0.893 1.00 83.31 231 LEU A CA 1
ATOM 1930 C C . LEU A 1 231 ? 19.194 9.916 0.791 1.00 83.31 231 LEU A C 1
ATOM 1932 O O . LEU A 1 231 ? 19.354 9.102 1.696 1.00 83.31 231 LEU A O 1
ATOM 1936 N N . GLY A 1 232 ? 18.509 9.627 -0.316 1.00 78.69 232 GLY A N 1
ATOM 1937 C CA . GLY A 1 232 ? 17.911 8.320 -0.563 1.00 78.69 232 GLY A CA 1
ATOM 1938 C C . GLY A 1 232 ? 18.957 7.210 -0.594 1.00 78.69 232 GLY A C 1
ATOM 1939 O O . GLY A 1 232 ? 18.732 6.152 -0.015 1.00 78.69 232 GLY A O 1
ATOM 1940 N N . TRP A 1 233 ? 20.115 7.467 -1.204 1.00 77.69 233 TRP A N 1
ATOM 1941 C CA . TRP A 1 233 ? 21.238 6.532 -1.203 1.00 77.69 233 TRP A CA 1
ATOM 1942 C C . TRP A 1 233 ? 21.833 6.308 0.199 1.00 77.69 233 TRP A C 1
ATOM 1944 O O . TRP A 1 233 ? 22.215 5.186 0.518 1.00 77.69 233 TRP A O 1
ATOM 1954 N N . MET A 1 234 ? 21.862 7.337 1.052 1.00 78.25 234 MET A N 1
ATOM 1955 C CA . MET A 1 234 ? 22.441 7.260 2.400 1.00 78.25 234 MET A CA 1
ATOM 1956 C C . MET A 1 234 ? 21.496 6.655 3.452 1.00 78.25 234 MET A C 1
ATOM 1958 O O . MET A 1 234 ? 21.945 5.919 4.327 1.00 78.25 234 MET A O 1
ATOM 1962 N N . TYR A 1 235 ? 20.194 6.951 3.378 1.00 77.38 235 TYR A N 1
ATOM 1963 C CA . TYR A 1 235 ? 19.221 6.617 4.429 1.00 77.38 235 TYR A CA 1
ATOM 1964 C C . TYR A 1 235 ? 18.190 5.549 4.035 1.00 77.38 235 TYR A C 1
ATOM 1966 O O . TYR A 1 235 ? 17.461 5.064 4.898 1.00 77.38 235 TYR A O 1
ATOM 1974 N N . SER A 1 236 ? 18.079 5.169 2.758 1.00 71.62 236 SER A N 1
ATOM 1975 C CA . SER A 1 236 ? 17.103 4.170 2.294 1.00 71.62 236 SER A CA 1
ATOM 1976 C C . SER A 1 236 ? 17.739 3.134 1.364 1.00 71.62 236 SER A C 1
ATOM 1978 O O . SER A 1 236 ? 17.633 3.250 0.140 1.00 71.62 236 SER A O 1
ATOM 1980 N N . PRO A 1 237 ? 18.335 2.062 1.924 1.00 59.62 237 PRO A N 1
ATOM 1981 C CA . PRO A 1 237 ? 18.981 1.011 1.133 1.00 59.62 237 PRO A CA 1
ATOM 1982 C C . PRO A 1 237 ? 18.019 0.273 0.181 1.00 59.62 237 PRO A C 1
ATOM 1984 O O . PRO A 1 237 ? 18.467 -0.291 -0.810 1.00 59.62 237 PRO A O 1
ATOM 1987 N N . ASN A 1 238 ? 16.703 0.346 0.422 1.00 65.94 238 ASN A N 1
ATOM 1988 C CA . ASN A 1 238 ? 15.666 -0.310 -0.387 1.00 65.94 238 ASN A CA 1
ATOM 1989 C C . ASN A 1 238 ? 14.827 0.663 -1.234 1.00 65.94 238 ASN A C 1
ATOM 1991 O O . ASN A 1 238 ? 13.700 0.340 -1.600 1.00 65.94 238 ASN A O 1
ATOM 1995 N N . ASN A 1 239 ? 15.327 1.865 -1.536 1.00 73.12 239 ASN A N 1
ATOM 1996 C CA . ASN A 1 239 ? 14.610 2.812 -2.392 1.00 73.12 239 ASN A CA 1
ATOM 1997 C C . ASN A 1 239 ? 14.665 2.347 -3.853 1.00 73.12 239 ASN A C 1
ATOM 1999 O O . ASN A 1 239 ? 15.478 2.864 -4.612 1.00 73.12 239 ASN A O 1
ATOM 2003 N N . ASN A 1 240 ? 13.891 1.331 -4.232 1.00 86.94 240 ASN A N 1
ATOM 2004 C CA . ASN A 1 240 ? 13.767 0.836 -5.604 1.00 86.94 240 ASN A CA 1
ATOM 2005 C C . ASN A 1 240 ? 12.653 1.571 -6.357 1.00 86.94 240 ASN A C 1
ATOM 2007 O O . ASN A 1 240 ? 11.801 2.204 -5.744 1.00 86.94 240 ASN A O 1
ATOM 2011 N N . ASP A 1 241 ? 12.699 1.547 -7.692 1.00 92.69 241 ASP A N 1
ATOM 2012 C CA . ASP A 1 241 ? 11.538 1.988 -8.471 1.00 92.69 241 ASP A CA 1
ATOM 2013 C C . ASP A 1 241 ? 10.430 0.947 -8.277 1.00 92.69 241 ASP A C 1
ATOM 2015 O O . ASP A 1 241 ? 10.714 -0.251 -8.267 1.00 92.69 241 ASP A O 1
ATOM 2019 N N . GLN A 1 242 ? 9.191 1.388 -8.100 1.00 94.56 242 GLN A N 1
ATOM 2020 C CA . GLN A 1 242 ? 8.069 0.530 -7.741 1.00 94.56 242 GLN A CA 1
ATOM 2021 C C . GLN A 1 242 ? 6.858 0.793 -8.625 1.00 94.56 242 GLN A C 1
ATOM 2023 O O . GLN A 1 242 ? 6.633 1.911 -9.086 1.00 94.56 242 GLN A O 1
ATOM 2028 N N . VAL A 1 243 ? 6.049 -0.240 -8.819 1.00 95.94 243 VAL A N 1
ATOM 2029 C CA . VAL A 1 243 ? 4.698 -0.144 -9.363 1.00 95.94 243 VAL A CA 1
ATOM 2030 C C . VAL A 1 243 ? 3.738 -0.592 -8.279 1.00 95.94 243 VAL A C 1
ATOM 2032 O O . VAL A 1 243 ? 3.852 -1.693 -7.741 1.00 95.94 243 VAL A O 1
ATOM 2035 N N . VAL A 1 244 ? 2.807 0.293 -7.951 1.00 96.38 244 VAL A N 1
ATOM 2036 C CA . VAL A 1 244 ? 1.710 0.047 -7.025 1.00 96.38 244 VAL A CA 1
ATOM 2037 C C . VAL A 1 244 ? 0.451 -0.118 -7.856 1.00 96.38 244 VAL A C 1
ATOM 2039 O O . VAL A 1 244 ? 0.090 0.790 -8.595 1.00 96.38 244 VAL A O 1
ATOM 2042 N N . ILE A 1 245 ? -0.204 -1.266 -7.764 1.00 97.00 245 ILE A N 1
ATOM 2043 C CA . ILE A 1 245 ? -1.481 -1.511 -8.434 1.00 97.00 245 ILE A CA 1
ATOM 2044 C C . ILE A 1 245 ? -2.545 -1.559 -7.355 1.00 97.00 245 ILE A C 1
ATOM 2046 O O . ILE A 1 245 ? -2.555 -2.490 -6.555 1.00 97.00 245 ILE A O 1
ATOM 2050 N N . ASP A 1 246 ? -3.407 -0.551 -7.330 1.00 96.44 246 ASP A N 1
ATOM 2051 C CA . ASP A 1 246 ? -4.571 -0.484 -6.456 1.00 96.44 246 ASP A CA 1
ATOM 2052 C C . ASP A 1 246 ? -5.821 -0.869 -7.236 1.00 96.44 246 ASP A C 1
ATOM 2054 O O . ASP A 1 246 ? -6.127 -0.290 -8.276 1.00 96.44 246 ASP A O 1
ATOM 2058 N N . VAL A 1 247 ? -6.552 -1.852 -6.728 1.00 96.25 247 VAL A N 1
ATOM 2059 C CA . VAL A 1 247 ? -7.778 -2.363 -7.330 1.00 96.25 247 VAL A CA 1
ATOM 2060 C C . VAL A 1 247 ? -8.910 -2.140 -6.349 1.00 96.25 247 VAL A C 1
ATOM 2062 O O . VAL A 1 247 ? -8.956 -2.746 -5.278 1.00 96.25 247 VAL A O 1
ATOM 2065 N N . LEU A 1 248 ? -9.830 -1.263 -6.731 1.00 95.62 248 LEU A N 1
ATOM 2066 C CA . LEU A 1 248 ? -10.988 -0.904 -5.933 1.00 95.62 248 LEU A CA 1
ATOM 2067 C C . LEU A 1 248 ? -12.163 -1.791 -6.333 1.00 95.62 248 LEU A C 1
ATOM 2069 O O . LEU A 1 248 ? -12.559 -1.827 -7.501 1.00 95.62 248 LEU A O 1
ATOM 2073 N N . PHE A 1 249 ? -12.722 -2.494 -5.355 1.00 94.31 249 PHE A N 1
ATOM 2074 C CA . PHE A 1 249 ? -13.899 -3.337 -5.541 1.00 94.31 249 PHE A CA 1
ATOM 2075 C C . PHE A 1 249 ? -15.151 -2.625 -5.037 1.00 94.31 249 PHE A C 1
ATOM 2077 O O . PHE A 1 249 ? -15.092 -1.896 -4.047 1.00 94.31 249 PHE A O 1
ATOM 2084 N N . ASP A 1 250 ? -16.297 -2.908 -5.656 1.00 90.69 250 ASP A N 1
ATOM 2085 C CA . ASP A 1 250 ? -17.580 -2.399 -5.160 1.00 90.69 250 ASP A CA 1
ATOM 2086 C C . ASP A 1 250 ? -17.924 -3.056 -3.819 1.00 90.69 250 ASP A C 1
ATOM 2088 O O . ASP A 1 250 ? -18.085 -2.393 -2.798 1.00 90.69 250 ASP A O 1
ATOM 2092 N N . ASN A 1 251 ? -17.966 -4.391 -3.804 1.00 87.38 251 ASN A N 1
ATOM 2093 C CA . ASN A 1 251 ? -18.309 -5.183 -2.629 1.00 87.38 251 ASN A CA 1
ATOM 2094 C C . ASN A 1 251 ? -17.441 -6.441 -2.557 1.00 87.38 251 ASN A C 1
ATOM 2096 O O . ASN A 1 251 ? -17.446 -7.258 -3.478 1.00 87.38 251 ASN A O 1
ATOM 2100 N N . ILE A 1 252 ? -16.747 -6.629 -1.434 1.00 91.44 252 ILE A N 1
ATOM 2101 C CA . ILE A 1 252 ? -16.042 -7.872 -1.096 1.00 91.44 252 ILE A CA 1
ATOM 2102 C C . ILE A 1 252 ? -16.492 -8.364 0.276 1.00 91.44 252 ILE A C 1
ATOM 2104 O O . ILE A 1 252 ? -17.097 -7.633 1.061 1.00 91.44 252 ILE A O 1
ATOM 2108 N N . LYS A 1 253 ? -16.215 -9.633 0.572 1.00 93.19 253 LYS A N 1
ATOM 2109 C CA . LYS A 1 253 ? -16.452 -10.166 1.916 1.00 93.19 253 LYS A CA 1
ATOM 2110 C C . LYS A 1 253 ? -15.480 -9.514 2.910 1.00 93.19 253 LYS A C 1
ATOM 2112 O O . LYS A 1 253 ? -14.353 -9.218 2.524 1.00 93.19 253 LYS A O 1
ATOM 2117 N N . PRO A 1 254 ? -15.885 -9.332 4.177 1.00 92.69 254 PRO A N 1
ATOM 2118 C CA . PRO A 1 254 ? -15.049 -8.688 5.180 1.00 92.69 254 PRO A CA 1
ATOM 2119 C C . PRO A 1 254 ? -13.927 -9.637 5.615 1.00 92.69 254 PRO A C 1
ATOM 2121 O O . PRO A 1 254 ? -14.131 -10.499 6.474 1.00 92.69 254 PRO A O 1
ATOM 2124 N N . PHE A 1 255 ? -12.757 -9.505 4.994 1.00 94.62 255 PHE A N 1
ATOM 2125 C CA . PHE A 1 255 ? -11.534 -10.199 5.385 1.00 94.62 255 PHE A CA 1
ATOM 2126 C C . PHE A 1 255 ? -10.304 -9.361 5.041 1.00 94.62 255 PHE A C 1
ATOM 2128 O O . PHE A 1 255 ? -10.320 -8.553 4.113 1.00 94.62 255 PHE A O 1
ATOM 2135 N N . ILE A 1 256 ? -9.222 -9.602 5.775 1.00 95.44 256 ILE A N 1
ATOM 2136 C CA . ILE A 1 256 ? -7.919 -8.989 5.530 1.00 95.44 256 ILE A CA 1
ATOM 2137 C C . ILE A 1 256 ? -6.924 -10.102 5.222 1.00 95.44 256 ILE A C 1
ATOM 2139 O O . ILE A 1 256 ? -6.815 -11.101 5.944 1.00 95.44 256 ILE A O 1
ATOM 2143 N N . TYR A 1 257 ? -6.189 -9.933 4.131 1.00 96.38 257 TYR A N 1
ATOM 2144 C CA . TYR A 1 257 ? -5.157 -10.863 3.697 1.00 96.38 257 TYR A CA 1
ATOM 2145 C C . TYR A 1 257 ? -3.984 -10.086 3.117 1.00 96.38 257 TYR A C 1
ATOM 2147 O O . TYR A 1 257 ? -4.122 -9.401 2.109 1.00 96.38 257 TYR A O 1
ATOM 2155 N N . ALA A 1 258 ? -2.815 -10.216 3.730 1.00 96.56 258 ALA A N 1
ATOM 2156 C CA . ALA A 1 258 ? -1.591 -9.614 3.239 1.00 96.56 258 ALA A CA 1
ATOM 2157 C C . ALA A 1 258 ? -0.471 -10.648 3.113 1.00 96.56 258 ALA A C 1
ATOM 2159 O O . ALA A 1 258 ? -0.300 -11.506 3.976 1.00 96.56 258 ALA A O 1
ATOM 2160 N N . VAL A 1 259 ? 0.333 -10.532 2.063 1.00 95.62 259 VAL A N 1
ATOM 2161 C CA . VAL A 1 259 ? 1.564 -11.298 1.851 1.00 95.62 259 VAL A CA 1
ATOM 2162 C C . VAL A 1 259 ? 2.702 -10.306 1.724 1.00 95.62 259 VAL A C 1
ATOM 2164 O O . VAL A 1 259 ? 2.669 -9.419 0.875 1.00 95.62 259 VAL A O 1
ATOM 2167 N N . THR A 1 260 ? 3.718 -10.437 2.570 1.00 94.31 260 THR A N 1
ATOM 2168 C CA . THR A 1 260 ? 4.889 -9.554 2.531 1.00 94.31 260 THR A CA 1
ATOM 2169 C C . THR A 1 260 ? 6.157 -10.298 2.918 1.00 94.31 260 THR A C 1
ATOM 2171 O O . THR A 1 260 ? 6.107 -11.371 3.524 1.00 94.31 260 THR A O 1
ATOM 2174 N N . LYS A 1 261 ? 7.314 -9.738 2.562 1.00 92.19 261 LYS A N 1
ATOM 2175 C CA . LYS A 1 261 ? 8.612 -10.275 2.972 1.00 92.19 261 LYS A CA 1
ATOM 2176 C C . LYS A 1 261 ? 8.768 -10.202 4.488 1.00 92.19 261 LYS A C 1
ATOM 2178 O O . LYS A 1 261 ? 8.404 -9.207 5.121 1.00 92.19 261 LYS A O 1
ATOM 2183 N N . LYS A 1 262 ? 9.407 -11.214 5.077 1.00 91.50 262 LYS A N 1
ATOM 2184 C CA . LYS A 1 262 ? 9.671 -11.270 6.527 1.00 91.50 262 LYS A CA 1
ATOM 2185 C C . LYS A 1 262 ? 10.470 -10.060 7.030 1.00 91.50 262 LYS A C 1
ATOM 2187 O O . LYS A 1 262 ? 10.246 -9.618 8.157 1.00 91.50 262 LYS A O 1
ATOM 2192 N N . SER A 1 263 ? 11.336 -9.489 6.188 1.00 90.12 263 SER A N 1
ATOM 2193 C CA . SER A 1 263 ? 12.082 -8.252 6.464 1.00 90.12 263 SER A CA 1
ATOM 2194 C C . SER A 1 263 ? 11.174 -7.029 6.653 1.00 90.12 263 SER A C 1
ATOM 2196 O O . SER A 1 263 ? 11.426 -6.205 7.531 1.00 90.12 263 SER A O 1
ATOM 2198 N N . ASN A 1 264 ? 10.088 -6.937 5.882 1.00 90.12 264 ASN A N 1
ATOM 2199 C CA . ASN A 1 264 ? 9.170 -5.799 5.879 1.00 90.12 264 ASN A CA 1
ATOM 2200 C C . ASN A 1 264 ? 8.000 -5.960 6.862 1.00 90.12 264 ASN A C 1
ATOM 2202 O O . ASN A 1 264 ? 7.347 -4.968 7.187 1.00 90.12 264 ASN A O 1
ATOM 2206 N N . LYS A 1 265 ? 7.772 -7.165 7.405 1.00 92.12 265 LYS A N 1
ATOM 2207 C CA . LYS A 1 265 ? 6.672 -7.495 8.335 1.00 92.12 265 LYS A CA 1
ATOM 2208 C C . LYS A 1 265 ? 6.433 -6.430 9.413 1.00 92.12 265 LYS A C 1
ATOM 2210 O O . LYS A 1 265 ? 5.321 -5.934 9.560 1.00 92.12 265 LYS A O 1
ATOM 2215 N N . LYS A 1 266 ? 7.479 -6.045 10.157 1.00 92.19 266 LYS A N 1
ATOM 2216 C CA . LYS A 1 266 ? 7.364 -5.067 11.260 1.00 92.19 266 LYS A CA 1
ATOM 2217 C C . LYS A 1 266 ? 6.947 -3.678 10.780 1.00 92.19 266 LYS A C 1
ATOM 2219 O O . LYS A 1 266 ? 6.242 -2.978 11.498 1.00 92.19 266 LYS A O 1
ATOM 2224 N N . ARG A 1 267 ? 7.415 -3.273 9.597 1.00 92.19 267 ARG A N 1
ATOM 2225 C CA . ARG A 1 267 ? 7.065 -1.990 8.987 1.00 92.19 267 ARG A CA 1
ATOM 2226 C C . ARG A 1 267 ? 5.603 -2.005 8.549 1.00 92.19 267 ARG A C 1
ATOM 2228 O O . ARG A 1 267 ? 4.864 -1.125 8.952 1.00 92.19 267 ARG A O 1
ATOM 2235 N N . ILE A 1 268 ? 5.171 -3.043 7.833 1.00 92.69 268 ILE A N 1
ATOM 2236 C CA . ILE A 1 268 ? 3.787 -3.157 7.349 1.00 92.69 268 ILE A CA 1
ATOM 2237 C C . ILE A 1 268 ? 2.776 -3.182 8.505 1.00 92.69 268 ILE A C 1
ATOM 2239 O O . ILE A 1 268 ? 1.802 -2.441 8.460 1.00 92.69 268 ILE A O 1
ATOM 2243 N N . ILE A 1 269 ? 3.040 -3.945 9.573 1.00 94.25 269 ILE A N 1
ATOM 2244 C CA . ILE A 1 269 ? 2.169 -3.980 10.766 1.00 94.25 269 ILE A CA 1
ATOM 2245 C C . ILE A 1 269 ? 2.107 -2.614 11.470 1.00 94.25 269 ILE A C 1
ATOM 2247 O O . ILE A 1 269 ? 1.102 -2.284 12.088 1.00 94.25 269 ILE A O 1
ATOM 2251 N N . ARG A 1 270 ? 3.176 -1.811 11.413 1.00 92.69 270 ARG A N 1
ATOM 2252 C CA . ARG A 1 270 ? 3.182 -0.470 12.012 1.00 92.69 270 ARG A CA 1
ATOM 2253 C C . ARG A 1 270 ? 2.446 0.547 11.141 1.00 92.69 270 ARG A C 1
ATOM 2255 O O . ARG A 1 270 ? 1.696 1.353 11.679 1.00 92.69 270 ARG A O 1
ATOM 2262 N N . ASP A 1 271 ? 2.701 0.511 9.836 1.00 90.94 271 ASP A N 1
ATOM 2263 C CA . ASP A 1 271 ? 2.259 1.524 8.876 1.00 90.94 271 ASP A CA 1
ATOM 2264 C C . ASP A 1 271 ? 0.780 1.328 8.472 1.00 90.94 271 ASP A C 1
ATOM 2266 O O . ASP A 1 271 ? 0.109 2.296 8.125 1.00 90.94 271 ASP A O 1
ATOM 2270 N N . CYS A 1 272 ? 0.256 0.095 8.521 1.00 93.06 272 CYS A N 1
ATOM 2271 C CA . CYS A 1 272 ? -1.120 -0.235 8.130 1.00 93.06 272 CYS A CA 1
ATOM 2272 C C . CYS A 1 272 ? -1.997 -0.485 9.370 1.00 93.06 272 CYS A C 1
ATOM 2274 O O . CYS A 1 272 ? -1.826 -1.484 10.076 1.00 93.06 272 CYS A O 1
ATOM 2276 N N . TYR A 1 273 ? -2.931 0.434 9.654 1.00 92.00 273 TYR A N 1
ATOM 2277 C CA . TYR A 1 273 ? -3.763 0.376 10.864 1.00 92.00 273 TYR A CA 1
ATOM 2278 C C . TYR A 1 273 ? -4.696 -0.841 10.886 1.00 92.00 273 TYR A C 1
ATOM 2280 O O . TYR A 1 273 ? -4.958 -1.401 11.949 1.00 92.00 273 TYR A O 1
ATOM 2288 N N . ASP A 1 274 ? -5.191 -1.257 9.726 1.00 94.06 274 ASP A N 1
ATOM 2289 C CA . ASP A 1 274 ? -6.098 -2.384 9.554 1.00 94.06 274 ASP A CA 1
ATOM 2290 C C . ASP A 1 274 ? -5.404 -3.694 9.929 1.00 94.06 274 ASP A C 1
ATOM 2292 O O . ASP A 1 274 ? -5.890 -4.436 10.784 1.00 94.06 274 ASP A O 1
ATOM 2296 N N . ILE A 1 275 ? -4.201 -3.915 9.397 1.00 95.12 275 ILE A N 1
ATOM 2297 C CA . ILE A 1 275 ? -3.364 -5.061 9.748 1.00 95.12 275 ILE A CA 1
ATOM 2298 C C . ILE A 1 275 ? -3.071 -5.062 11.250 1.00 95.12 275 ILE A C 1
ATOM 2300 O O . ILE A 1 275 ? -3.250 -6.085 11.904 1.00 95.12 275 ILE A O 1
ATOM 2304 N N . LYS A 1 276 ? -2.671 -3.912 11.809 1.00 94.25 276 LYS A N 1
ATOM 2305 C CA . LYS A 1 276 ? -2.369 -3.765 13.241 1.00 94.25 276 LYS A CA 1
ATOM 2306 C C . LYS A 1 276 ? -3.551 -4.122 14.145 1.00 94.25 276 LYS A C 1
ATOM 2308 O O . LYS A 1 276 ? -3.342 -4.599 15.257 1.00 94.25 276 LYS A O 1
ATOM 2313 N N . THR A 1 277 ? -4.769 -3.830 13.698 1.00 92.75 277 THR A N 1
ATOM 2314 C CA . THR A 1 277 ? -5.982 -3.923 14.522 1.00 92.75 277 THR A CA 1
ATOM 2315 C C . THR A 1 277 ? -6.659 -5.283 14.404 1.00 92.75 277 THR A C 1
ATOM 2317 O O . THR A 1 277 ? -7.209 -5.776 15.387 1.00 92.75 277 THR A O 1
ATOM 2320 N N . PHE A 1 278 ? -6.641 -5.888 13.213 1.00 93.44 278 PHE A N 1
ATOM 2321 C CA . PHE A 1 278 ? -7.509 -7.026 12.901 1.00 93.44 278 PHE A CA 1
ATOM 2322 C C . PHE A 1 278 ? -6.779 -8.318 12.529 1.00 93.44 278 PHE A C 1
ATOM 2324 O O . PHE A 1 278 ? -7.395 -9.381 12.611 1.00 93.44 278 PHE A O 1
ATOM 2331 N N . ALA A 1 279 ? -5.520 -8.256 12.086 1.00 94.00 279 ALA A N 1
ATOM 2332 C CA . ALA A 1 279 ? -4.863 -9.381 11.428 1.00 94.00 279 ALA A CA 1
ATOM 2333 C C . ALA A 1 279 ? -3.619 -9.870 12.181 1.00 94.00 279 ALA A C 1
ATOM 2335 O O . ALA A 1 279 ? -2.818 -9.084 12.681 1.00 94.00 279 ALA A O 1
ATOM 2336 N N . ASP A 1 280 ? -3.415 -11.189 12.178 1.00 93.19 280 ASP A N 1
ATOM 2337 C CA . ASP A 1 280 ? -2.283 -11.835 12.841 1.00 93.19 280 ASP A CA 1
ATOM 2338 C C . ASP A 1 280 ? -1.314 -12.462 11.824 1.00 93.19 280 ASP A C 1
ATOM 2340 O O . ASP A 1 280 ? -1.750 -13.044 10.821 1.00 93.19 280 ASP A O 1
ATOM 2344 N N . PRO A 1 281 ? 0.010 -12.393 12.062 1.00 93.12 281 PRO A N 1
ATOM 2345 C CA . PRO A 1 281 ? 1.001 -12.992 11.178 1.00 93.12 281 PRO A CA 1
ATOM 2346 C C . PRO A 1 281 ? 1.052 -14.525 11.297 1.00 93.12 281 PRO A C 1
ATOM 2348 O O . PRO A 1 281 ? 1.010 -15.109 12.379 1.00 93.12 281 PRO A O 1
ATOM 2351 N N . ILE A 1 282 ? 1.244 -15.175 10.154 1.00 90.56 282 ILE A N 1
ATOM 2352 C CA . ILE A 1 282 ? 1.482 -16.601 9.949 1.00 90.56 282 ILE A CA 1
ATOM 2353 C C . ILE A 1 282 ? 2.848 -16.735 9.266 1.00 90.56 282 ILE A C 1
ATOM 2355 O O . ILE A 1 282 ? 3.007 -16.473 8.073 1.00 90.56 282 ILE A O 1
ATOM 2359 N N . ASP A 1 283 ? 3.854 -17.155 10.034 1.00 82.88 283 ASP A N 1
ATOM 2360 C CA . ASP A 1 283 ? 5.240 -17.247 9.551 1.00 82.88 283 ASP A CA 1
ATOM 2361 C C . ASP A 1 283 ? 5.534 -18.532 8.743 1.00 82.88 283 ASP A C 1
ATOM 2363 O O . ASP A 1 283 ? 6.542 -18.605 8.036 1.00 82.88 283 ASP A O 1
ATOM 2367 N N . LYS A 1 284 ? 4.660 -19.548 8.826 1.00 77.06 284 LYS A N 1
ATOM 2368 C CA . LYS A 1 284 ? 4.782 -20.833 8.113 1.00 77.06 284 LYS A CA 1
ATOM 2369 C C . LYS A 1 284 ? 4.055 -20.782 6.763 1.00 77.06 284 LYS A C 1
ATOM 2371 O O . LYS A 1 284 ? 2.964 -21.329 6.639 1.00 77.06 284 LYS A O 1
ATOM 2376 N N . PHE A 1 285 ? 4.644 -20.109 5.777 1.00 77.25 285 PHE A N 1
ATOM 2377 C CA . PHE A 1 285 ? 4.109 -20.060 4.411 1.00 77.25 285 PHE A CA 1
ATOM 2378 C C . PHE A 1 285 ? 5.179 -20.402 3.370 1.00 77.25 285 PHE A C 1
ATOM 2380 O O . PHE A 1 285 ? 5.175 -21.500 2.827 1.00 77.25 285 PHE A O 1
ATOM 2387 N N . VAL A 1 286 ? 6.134 -19.498 3.154 1.00 78.69 286 VAL A N 1
ATOM 2388 C CA . VAL A 1 286 ? 7.286 -19.661 2.253 1.00 78.69 286 VAL A CA 1
ATOM 2389 C C . VAL A 1 286 ? 8.539 -19.156 2.989 1.00 78.69 286 VAL A C 1
ATOM 2391 O O . VAL A 1 286 ? 8.415 -18.424 3.977 1.00 78.69 286 VAL A O 1
ATOM 2394 N N . SER A 1 287 ? 9.748 -19.571 2.586 1.00 75.06 287 SER A N 1
ATOM 2395 C CA . SER A 1 287 ? 11.005 -19.247 3.291 1.00 75.06 287 SER A CA 1
ATOM 2396 C C . SER A 1 287 ? 11.153 -17.753 3.595 1.00 75.06 287 SER A C 1
ATOM 2398 O O . SER A 1 287 ? 11.458 -17.408 4.738 1.00 75.06 287 SER A O 1
ATOM 2400 N N . ASP A 1 288 ? 10.811 -16.881 2.645 1.00 88.12 288 ASP A N 1
ATOM 2401 C CA . ASP A 1 288 ? 11.070 -15.436 2.743 1.00 88.12 288 ASP A CA 1
ATOM 2402 C C . ASP A 1 288 ? 9.818 -14.568 2.922 1.00 88.12 288 ASP A C 1
ATOM 2404 O O . ASP A 1 288 ? 9.924 -13.379 3.240 1.00 88.12 288 ASP A O 1
ATOM 2408 N N . TYR A 1 289 ? 8.627 -15.163 2.809 1.00 92.31 289 TYR A N 1
ATOM 2409 C CA . TYR A 1 289 ? 7.346 -14.468 2.948 1.00 92.31 289 TYR A CA 1
ATOM 2410 C C . TYR A 1 289 ? 6.596 -14.874 4.216 1.00 92.31 289 TYR A C 1
ATOM 2412 O O . TYR A 1 289 ? 6.667 -16.013 4.680 1.00 92.31 289 TYR A O 1
ATOM 2420 N N . CYS A 1 290 ? 5.840 -13.931 4.766 1.00 93.25 290 CYS A N 1
ATOM 2421 C CA . CYS A 1 290 ? 4.840 -14.169 5.798 1.00 93.25 290 CYS A CA 1
ATOM 2422 C C . CYS A 1 290 ? 3.462 -13.744 5.291 1.00 93.25 290 CYS A C 1
ATOM 2424 O O . CYS A 1 290 ? 3.336 -12.760 4.556 1.00 93.25 290 CYS A O 1
ATOM 2426 N N . VAL A 1 291 ? 2.438 -14.470 5.729 1.00 95.56 291 VAL A N 1
ATOM 2427 C CA . VAL A 1 291 ? 1.037 -14.117 5.481 1.00 95.56 291 VAL A CA 1
ATOM 2428 C C . VAL A 1 291 ? 0.497 -13.450 6.733 1.00 95.56 291 VAL A C 1
ATOM 2430 O O . VAL A 1 291 ? 0.769 -13.923 7.826 1.00 95.56 291 VAL A O 1
ATOM 2433 N N . ILE A 1 292 ? -0.253 -12.368 6.609 1.00 95.69 292 ILE A N 1
ATOM 2434 C CA . ILE A 1 292 ? -0.914 -11.694 7.725 1.00 95.69 292 ILE A CA 1
ATOM 2435 C C . ILE A 1 292 ? -2.402 -11.671 7.409 1.00 95.69 292 ILE A C 1
ATOM 2437 O O . ILE A 1 292 ? -2.794 -11.214 6.339 1.00 95.69 292 ILE A O 1
ATOM 2441 N N . THR A 1 293 ? -3.235 -12.229 8.283 1.00 95.25 293 THR A N 1
ATOM 2442 C CA . THR A 1 293 ? -4.664 -12.380 7.982 1.00 95.25 293 THR A CA 1
ATOM 2443 C C . THR A 1 293 ? -5.525 -12.385 9.238 1.00 95.25 293 THR A C 1
ATOM 2445 O O . THR A 1 293 ? -5.083 -12.829 10.298 1.00 95.25 293 THR A O 1
ATOM 2448 N N . ASP A 1 294 ? -6.771 -11.930 9.109 1.00 93.62 294 ASP A N 1
ATOM 2449 C CA . ASP A 1 294 ? -7.808 -12.097 10.134 1.00 93.62 294 ASP A CA 1
ATOM 2450 C C . ASP A 1 294 ? -8.485 -13.484 10.050 1.00 93.62 294 ASP A C 1
ATOM 2452 O O . ASP A 1 294 ? -9.007 -14.005 11.042 1.00 93.62 294 ASP A O 1
ATOM 2456 N N . CYS A 1 295 ? -8.436 -14.133 8.878 1.00 92.00 295 CYS A N 1
ATOM 2457 C CA . CYS A 1 295 ? -9.111 -15.394 8.600 1.00 92.00 295 CYS A CA 1
ATOM 2458 C C . CYS A 1 295 ? -8.168 -16.450 8.005 1.00 92.00 295 CYS A C 1
ATOM 2460 O O . CYS A 1 295 ? -7.969 -16.555 6.794 1.00 92.00 295 CYS A O 1
ATOM 2462 N N . ARG A 1 296 ? -7.666 -17.345 8.866 1.00 91.25 296 ARG A N 1
ATOM 2463 C CA . ARG A 1 296 ? -6.756 -18.435 8.457 1.00 91.25 296 ARG A CA 1
ATOM 2464 C C . ARG A 1 296 ? -7.343 -19.378 7.401 1.00 91.25 296 ARG A C 1
ATOM 2466 O O . ARG A 1 296 ? -6.596 -19.917 6.596 1.00 91.25 296 ARG A O 1
ATOM 2473 N N . SER A 1 297 ? -8.663 -19.579 7.408 1.00 90.50 297 SER A N 1
ATOM 2474 C CA . SER A 1 297 ? -9.344 -20.423 6.416 1.00 90.50 297 SER A CA 1
ATOM 2475 C C . SER A 1 297 ? -9.193 -19.848 5.010 1.00 90.50 297 SER A C 1
ATOM 2477 O O . SER A 1 297 ? -8.764 -20.558 4.112 1.00 90.50 297 SER A O 1
ATOM 2479 N N . VAL A 1 298 ? -9.476 -18.552 4.853 1.00 91.12 298 VAL A N 1
ATOM 2480 C CA . VAL A 1 298 ? -9.373 -17.840 3.572 1.00 91.12 298 VAL A CA 1
ATOM 2481 C C . VAL A 1 298 ? -7.922 -17.788 3.099 1.00 91.12 298 VAL A C 1
ATOM 2483 O O . VAL A 1 298 ? -7.640 -18.011 1.926 1.00 91.12 298 VAL A O 1
ATOM 2486 N N . ALA A 1 299 ? -6.977 -17.570 4.017 1.00 91.25 299 ALA A N 1
ATOM 2487 C CA . ALA A 1 299 ? -5.562 -17.602 3.670 1.00 91.25 299 ALA A CA 1
ATOM 2488 C C . ALA A 1 299 ? -5.128 -18.954 3.084 1.00 91.25 299 ALA A C 1
ATOM 2490 O O . ALA A 1 299 ? -4.376 -18.974 2.116 1.00 91.25 299 ALA A O 1
ATOM 2491 N N . ASN A 1 300 ? -5.613 -20.079 3.619 1.00 89.75 300 ASN A N 1
ATOM 2492 C CA . ASN A 1 300 ? -5.284 -21.401 3.079 1.00 89.75 300 ASN A CA 1
ATOM 2493 C C . ASN A 1 300 ? -5.826 -21.614 1.658 1.00 89.75 300 ASN A C 1
ATOM 2495 O O . ASN A 1 300 ? -5.142 -22.249 0.858 1.00 89.75 300 ASN A O 1
ATOM 2499 N N . ASP A 1 301 ? -6.994 -21.052 1.337 1.00 90.19 301 ASP A N 1
ATOM 2500 C CA . ASP A 1 301 ? -7.581 -21.131 -0.006 1.00 90.19 301 ASP A CA 1
ATOM 2501 C C . ASP A 1 301 ? -6.726 -20.376 -1.042 1.00 90.19 301 ASP A C 1
ATOM 2503 O O . ASP A 1 301 ? -6.542 -20.848 -2.164 1.00 90.19 301 ASP A O 1
ATOM 2507 N N . PHE A 1 302 ? -6.135 -19.238 -0.659 1.00 89.94 302 PHE A N 1
ATOM 2508 C CA . PHE A 1 302 ? -5.214 -18.484 -1.518 1.00 89.94 302 PHE A CA 1
ATOM 2509 C C . PHE A 1 302 ? -3.815 -19.103 -1.609 1.00 89.94 302 PHE A C 1
ATOM 2511 O O . PHE A 1 302 ? -3.164 -19.036 -2.654 1.00 89.94 302 PHE A O 1
ATOM 2518 N N . ASN A 1 303 ? -3.351 -19.739 -0.533 1.00 87.56 303 ASN A N 1
ATOM 2519 C CA . ASN A 1 303 ? -1.990 -20.255 -0.361 1.00 87.56 303 ASN A CA 1
ATOM 2520 C C . ASN A 1 303 ? -1.718 -21.570 -1.121 1.00 87.56 303 ASN A C 1
ATOM 2522 O O . ASN A 1 303 ? -1.062 -22.481 -0.607 1.00 87.56 303 ASN A O 1
ATOM 2526 N N . THR A 1 304 ? -2.187 -21.666 -2.363 1.00 90.38 304 THR A N 1
ATOM 2527 C CA . THR A 1 304 ? -1.959 -22.812 -3.250 1.00 90.38 304 THR A CA 1
ATOM 2528 C C . THR A 1 304 ? -0.482 -22.998 -3.602 1.00 90.38 304 THR A C 1
ATOM 2530 O O . THR A 1 304 ? 0.317 -22.061 -3.604 1.00 90.38 304 THR A O 1
ATOM 2533 N N . GLN A 1 305 ? -0.104 -24.225 -3.973 1.00 89.75 305 GLN A N 1
ATOM 2534 C CA . GLN A 1 305 ? 1.268 -24.534 -4.395 1.00 89.75 305 GLN A CA 1
ATOM 2535 C C . GLN A 1 305 ? 1.699 -23.741 -5.641 1.00 89.75 305 GLN A C 1
ATOM 2537 O O . GLN A 1 305 ? 2.865 -23.371 -5.741 1.00 89.75 305 GLN A O 1
ATOM 2542 N N . LYS A 1 306 ? 0.770 -23.445 -6.570 1.00 90.81 306 LYS A N 1
ATOM 2543 C CA . LYS A 1 306 ? 1.028 -22.576 -7.738 1.00 90.81 306 LYS A CA 1
ATOM 2544 C C . LYS A 1 306 ? 1.480 -21.190 -7.274 1.00 90.81 306 LYS A C 1
ATOM 2546 O O . LYS A 1 306 ? 2.507 -20.701 -7.728 1.00 90.81 306 LYS A O 1
ATOM 2551 N N . PHE A 1 307 ? 0.749 -20.605 -6.326 1.00 91.38 307 PHE A N 1
ATOM 2552 C CA . PHE A 1 307 ? 1.070 -19.294 -5.777 1.00 91.38 307 PHE A CA 1
ATOM 2553 C C . PHE A 1 307 ? 2.418 -19.296 -5.043 1.00 91.38 307 PHE A C 1
ATOM 2555 O O . PHE A 1 307 ? 3.250 -18.432 -5.291 1.00 91.38 307 PHE A O 1
ATOM 2562 N N . GLN A 1 308 ? 2.699 -20.312 -4.222 1.00 91.56 308 GLN A N 1
ATOM 2563 C CA . GLN A 1 308 ? 3.991 -20.431 -3.531 1.00 91.56 308 GLN A CA 1
ATOM 2564 C C . GLN A 1 308 ? 5.185 -20.534 -4.493 1.00 91.56 308 GLN A C 1
ATOM 2566 O O . GLN A 1 308 ? 6.232 -19.949 -4.220 1.00 91.56 308 GLN A O 1
ATOM 2571 N N . LYS A 1 309 ? 5.039 -21.253 -5.615 1.00 91.69 309 LYS A N 1
ATOM 2572 C CA . LYS A 1 309 ? 6.077 -21.331 -6.657 1.00 91.69 309 LYS A CA 1
ATOM 2573 C C . LYS A 1 309 ? 6.311 -19.971 -7.312 1.00 91.69 309 LYS A C 1
ATOM 2575 O O . LYS A 1 309 ? 7.433 -19.487 -7.285 1.00 91.69 309 LYS A O 1
ATOM 2580 N N . LEU A 1 310 ? 5.241 -19.306 -7.747 1.00 91.88 310 LEU A N 1
ATOM 2581 C CA . LEU A 1 310 ? 5.310 -17.975 -8.359 1.00 91.88 310 LEU A CA 1
ATOM 2582 C C . LEU A 1 310 ? 5.995 -16.943 -7.446 1.00 91.88 310 LEU A C 1
ATOM 2584 O O . LEU A 1 310 ? 6.780 -16.122 -7.916 1.00 91.88 310 LEU A O 1
ATOM 2588 N N . LEU A 1 311 ? 5.748 -17.012 -6.132 1.00 91.06 311 LEU A N 1
ATOM 2589 C CA . LEU A 1 311 ? 6.423 -16.169 -5.141 1.00 91.06 311 LEU A CA 1
ATOM 2590 C C . LEU A 1 311 ? 7.926 -16.444 -5.027 1.00 91.06 311 LEU A C 1
ATOM 2592 O O . LEU A 1 311 ? 8.687 -15.504 -4.800 1.00 91.06 311 LEU A O 1
ATOM 2596 N N . ASN A 1 312 ? 8.338 -17.709 -5.140 1.00 90.44 312 ASN A N 1
ATOM 2597 C CA . ASN A 1 312 ? 9.742 -18.117 -5.097 1.00 90.44 312 ASN A CA 1
ATOM 2598 C C . ASN A 1 312 ? 10.494 -17.733 -6.371 1.00 90.44 312 ASN A C 1
ATOM 2600 O O . ASN A 1 312 ? 11.639 -17.295 -6.289 1.00 90.44 312 ASN A O 1
ATOM 2604 N N . ASP A 1 313 ? 9.839 -17.836 -7.521 1.00 90.88 313 ASP A N 1
ATOM 2605 C CA . ASP A 1 313 ? 10.451 -17.504 -8.805 1.00 90.88 313 ASP A CA 1
ATOM 2606 C C . ASP A 1 313 ? 10.605 -15.978 -8.968 1.00 90.88 313 ASP A C 1
ATOM 2608 O O . ASP A 1 313 ? 11.577 -15.501 -9.547 1.00 90.88 313 ASP A O 1
ATOM 2612 N N . ASN A 1 314 ? 9.704 -15.194 -8.359 1.00 90.62 314 ASN A N 1
ATOM 2613 C CA . ASN A 1 314 ? 9.650 -13.733 -8.481 1.00 90.62 314 ASN A CA 1
ATOM 2614 C C . ASN A 1 314 ? 9.969 -12.986 -7.167 1.00 90.62 314 ASN A C 1
ATOM 2616 O O . ASN A 1 314 ? 9.450 -11.892 -6.908 1.00 90.62 314 ASN A O 1
ATOM 2620 N N . GLN A 1 315 ? 10.832 -13.559 -6.316 1.00 88.19 315 GLN A N 1
ATOM 2621 C CA . GLN A 1 315 ? 11.172 -12.988 -5.004 1.00 88.19 315 GLN A CA 1
ATOM 2622 C C . GLN A 1 315 ? 11.739 -11.569 -5.074 1.00 88.19 315 GLN A C 1
ATOM 2624 O O . GLN A 1 315 ? 11.559 -10.786 -4.144 1.00 88.19 315 GLN A O 1
ATOM 2629 N N . GLU A 1 316 ? 12.444 -11.215 -6.144 1.00 88.31 316 GLU A N 1
ATOM 2630 C CA . GLU A 1 316 ? 13.057 -9.893 -6.294 1.00 88.31 316 GLU A CA 1
ATOM 2631 C C . GLU A 1 316 ? 12.023 -8.777 -6.513 1.00 88.31 316 GLU A C 1
ATOM 2633 O O . GLU A 1 316 ? 12.173 -7.672 -5.975 1.00 88.31 316 GLU A O 1
ATOM 2638 N N . PHE A 1 317 ? 10.934 -9.089 -7.216 1.00 91.88 317 PHE A N 1
ATOM 2639 C CA . PHE A 1 317 ? 9.941 -8.109 -7.638 1.00 91.88 317 PHE A CA 1
ATOM 2640 C C . PHE A 1 317 ? 8.840 -7.913 -6.606 1.00 91.88 317 PHE A C 1
ATOM 2642 O O . PHE A 1 317 ? 8.515 -6.774 -6.291 1.00 91.88 317 PHE A O 1
ATOM 2649 N N . LEU A 1 318 ? 8.270 -8.973 -6.034 1.00 92.44 318 LEU A N 1
ATOM 2650 C CA . LEU A 1 318 ? 7.132 -8.797 -5.135 1.00 92.44 318 LEU A CA 1
ATOM 2651 C C . LEU A 1 318 ? 7.552 -8.243 -3.763 1.00 92.44 318 LEU A C 1
ATOM 2653 O O . LEU A 1 318 ? 8.426 -8.783 -3.084 1.00 92.44 318 LEU A O 1
ATOM 2657 N N . GLU A 1 319 ? 6.887 -7.177 -3.318 1.00 92.38 319 GLU A N 1
ATOM 2658 C CA . GLU A 1 319 ? 7.074 -6.607 -1.980 1.00 92.38 319 GLU A CA 1
ATOM 2659 C C . GLU A 1 319 ? 5.854 -6.803 -1.074 1.00 92.38 319 GLU A C 1
ATOM 2661 O O . GLU A 1 319 ? 6.002 -7.171 0.101 1.00 92.38 319 GLU A O 1
ATOM 2666 N N . LEU A 1 320 ? 4.657 -6.548 -1.608 1.00 94.88 320 LEU A N 1
ATOM 2667 C CA . LEU A 1 320 ? 3.409 -6.596 -0.855 1.00 94.88 320 LEU A CA 1
ATOM 2668 C C . LEU A 1 320 ? 2.241 -6.997 -1.757 1.00 94.88 320 LEU A C 1
ATOM 2670 O O . LEU A 1 320 ? 2.061 -6.435 -2.833 1.00 94.88 320 LEU A O 1
ATOM 2674 N N . ILE A 1 321 ? 1.418 -7.915 -1.268 1.00 96.56 321 ILE A N 1
ATOM 2675 C CA . ILE A 1 321 ? 0.038 -8.128 -1.714 1.00 96.56 321 ILE A CA 1
ATOM 2676 C C . ILE A 1 321 ? -0.829 -7.832 -0.504 1.00 96.56 321 ILE A C 1
ATOM 2678 O O . ILE A 1 321 ? -0.535 -8.349 0.570 1.00 96.56 321 ILE A O 1
ATOM 2682 N N . HIS A 1 322 ? -1.851 -6.999 -0.635 1.00 96.81 322 HIS A N 1
ATOM 2683 C CA . HIS A 1 322 ? -2.701 -6.616 0.483 1.00 96.81 322 HIS A CA 1
ATOM 2684 C C . HIS A 1 322 ? -4.151 -6.461 0.031 1.00 96.81 322 HIS A C 1
ATOM 2686 O O . HIS A 1 322 ? -4.485 -5.514 -0.670 1.00 96.81 322 HIS A O 1
ATOM 2692 N N . VAL A 1 323 ? -5.000 -7.396 0.445 1.00 96.56 323 VAL A N 1
ATOM 2693 C CA . VAL A 1 323 ? -6.459 -7.329 0.357 1.00 96.56 323 VAL A CA 1
ATOM 2694 C C . VAL A 1 323 ? -6.984 -6.817 1.690 1.00 96.56 323 VAL A C 1
ATOM 2696 O O . VAL A 1 323 ? -6.664 -7.385 2.738 1.00 96.56 323 VAL A O 1
ATOM 2699 N N . THR A 1 324 ? -7.808 -5.780 1.643 1.00 94.94 324 THR A N 1
ATOM 2700 C CA . THR A 1 324 ? -8.428 -5.198 2.828 1.00 94.94 324 THR A CA 1
ATOM 2701 C C . THR A 1 324 ? -9.813 -4.662 2.508 1.00 94.94 324 THR A C 1
ATOM 2703 O O . THR A 1 324 ? -10.060 -4.128 1.426 1.00 94.94 324 THR A O 1
ATOM 2706 N N . ASP A 1 325 ? -10.714 -4.796 3.473 1.00 93.44 325 ASP A N 1
ATOM 2707 C CA . ASP A 1 325 ? -12.013 -4.130 3.501 1.00 93.44 325 ASP A CA 1
ATOM 2708 C C . ASP A 1 325 ? -11.998 -2.858 4.372 1.00 93.44 325 ASP A C 1
ATOM 2710 O O . ASP A 1 325 ? -13.021 -2.206 4.568 1.00 93.44 325 ASP A O 1
ATOM 2714 N N . ARG A 1 326 ? -10.828 -2.485 4.909 1.00 90.50 326 ARG A N 1
ATOM 2715 C CA . ARG A 1 326 ? -10.586 -1.263 5.686 1.00 90.50 326 ARG A CA 1
ATOM 2716 C C . ARG A 1 326 ? -9.338 -0.559 5.173 1.00 90.50 326 ARG A C 1
ATOM 2718 O O . ARG A 1 326 ? -8.337 -0.432 5.869 1.00 90.50 326 ARG A O 1
ATOM 2725 N N . ASN A 1 327 ? -9.419 -0.099 3.929 1.00 90.81 327 ASN A N 1
ATOM 2726 C CA . ASN A 1 327 ? -8.306 0.511 3.215 1.00 90.81 327 ASN A CA 1
ATOM 2727 C C . ASN A 1 327 ? -7.583 1.614 4.023 1.00 90.81 327 ASN A C 1
ATOM 2729 O O . ASN A 1 327 ? -8.181 2.652 4.319 1.00 90.81 327 ASN A O 1
ATOM 2733 N N . PRO A 1 328 ? -6.283 1.445 4.330 1.00 88.06 328 PRO A N 1
ATOM 2734 C CA . PRO A 1 328 ? -5.473 2.475 4.974 1.00 88.06 328 PRO A CA 1
ATOM 2735 C C . PRO A 1 328 ? -4.940 3.534 4.005 1.00 88.06 328 PRO A C 1
ATOM 2737 O O . PRO A 1 328 ? -4.312 4.497 4.435 1.00 88.06 328 PRO A O 1
ATOM 2740 N N . TYR A 1 329 ? -5.155 3.366 2.700 1.00 88.62 329 TYR A N 1
ATOM 2741 C CA . TYR A 1 329 ? -4.506 4.181 1.676 1.00 88.62 329 TYR A CA 1
ATOM 2742 C C . TYR A 1 329 ? -5.432 5.168 0.967 1.00 88.62 329 TYR A C 1
ATOM 2744 O O . TYR A 1 329 ? -4.952 5.992 0.191 1.00 88.62 329 TYR A O 1
ATOM 2752 N N . GLY A 1 330 ? -6.743 5.076 1.180 1.00 87.75 330 GLY A N 1
ATOM 2753 C CA . GLY A 1 330 ? -7.717 5.883 0.459 1.00 87.75 330 GLY A CA 1
ATOM 2754 C C . GLY A 1 330 ? -9.119 5.773 1.042 1.00 87.75 330 GLY A C 1
ATOM 2755 O O . GLY A 1 330 ? -9.344 5.083 2.029 1.00 87.75 330 GLY A O 1
ATOM 2756 N N . LYS A 1 331 ? -10.068 6.473 0.412 1.00 87.12 331 LYS A N 1
ATOM 2757 C CA . LYS A 1 331 ? -11.458 6.562 0.889 1.00 87.12 331 LYS A CA 1
ATOM 2758 C C . LYS A 1 331 ? -12.280 5.299 0.612 1.00 87.12 331 LYS A C 1
ATOM 2760 O O . LYS A 1 331 ? -13.157 4.957 1.398 1.00 87.12 331 LYS A O 1
ATOM 2765 N N . HIS A 1 332 ? -12.013 4.610 -0.499 1.00 89.38 332 HIS A N 1
ATOM 2766 C CA . HIS A 1 332 ? -12.702 3.364 -0.835 1.00 89.38 332 HIS A CA 1
ATOM 2767 C C . HIS A 1 332 ? -12.268 2.253 0.116 1.00 89.38 332 HIS A C 1
ATOM 2769 O O . HIS A 1 332 ? -11.079 1.954 0.189 1.00 89.38 332 HIS A O 1
ATOM 2775 N N . GLN A 1 333 ? -13.231 1.649 0.813 1.00 89.25 333 GLN A N 1
ATOM 2776 C CA . GLN A 1 333 ? -12.989 0.661 1.868 1.00 89.25 333 GLN A CA 1
ATOM 2777 C C . GLN A 1 333 ? -12.355 -0.631 1.337 1.00 89.25 333 GLN A C 1
ATOM 2779 O O . GLN A 1 333 ? -11.381 -1.113 1.910 1.00 89.25 333 GLN A O 1
ATOM 2784 N N . ASN A 1 334 ? -12.884 -1.147 0.226 1.00 94.00 334 ASN A N 1
ATOM 2785 C CA . ASN A 1 334 ? -12.484 -2.416 -0.371 1.00 94.00 334 ASN A CA 1
ATOM 2786 C C . ASN A 1 334 ? -11.351 -2.194 -1.374 1.00 94.00 334 ASN A C 1
ATOM 2788 O O . ASN A 1 334 ? -11.573 -1.641 -2.455 1.00 94.00 334 ASN A O 1
ATOM 2792 N N . ASN A 1 335 ? -10.143 -2.629 -1.025 1.00 95.69 335 ASN A N 1
ATOM 2793 C CA . ASN A 1 335 ? -8.959 -2.442 -1.854 1.00 95.69 335 ASN A CA 1
ATOM 2794 C C . ASN A 1 335 ? -8.088 -3.701 -1.896 1.00 95.69 335 ASN A C 1
ATOM 2796 O O . ASN A 1 335 ? -7.830 -4.338 -0.874 1.00 95.69 335 ASN A O 1
ATOM 2800 N N . LEU A 1 336 ? -7.578 -4.009 -3.084 1.00 96.50 336 LEU A N 1
ATOM 2801 C CA . LEU A 1 336 ? -6.472 -4.933 -3.299 1.00 96.50 336 LEU A CA 1
ATOM 2802 C C . LEU A 1 336 ? -5.286 -4.152 -3.845 1.00 96.50 336 LEU A C 1
ATOM 2804 O O . LEU A 1 336 ? -5.321 -3.642 -4.961 1.00 96.50 336 LEU A O 1
ATOM 2808 N N . ARG A 1 337 ? -4.216 -4.112 -3.060 1.00 96.88 337 ARG A N 1
ATOM 2809 C CA . ARG A 1 337 ? -2.954 -3.487 -3.420 1.00 96.88 337 ARG A CA 1
ATOM 2810 C C . ARG A 1 337 ? -1.893 -4.529 -3.738 1.00 96.88 337 ARG A C 1
ATOM 2812 O O . ARG A 1 337 ? -1.584 -5.377 -2.902 1.00 96.88 337 ARG A O 1
ATOM 2819 N N . PHE A 1 338 ? -1.247 -4.376 -4.884 1.00 97.44 338 PHE A N 1
ATOM 2820 C CA . PHE A 1 338 ? 0.039 -4.998 -5.181 1.00 97.44 338 PHE A CA 1
ATOM 2821 C C . PHE A 1 338 ? 1.142 -3.948 -5.168 1.00 97.44 338 PHE A C 1
ATOM 2823 O O . PHE A 1 338 ? 0.953 -2.841 -5.667 1.00 97.44 338 PHE A O 1
ATOM 2830 N N . VAL A 1 339 ? 2.304 -4.299 -4.628 1.00 95.88 339 VAL A N 1
ATOM 2831 C CA . VAL A 1 339 ? 3.525 -3.496 -4.708 1.00 95.88 339 VAL A CA 1
ATOM 2832 C C . VAL A 1 339 ? 4.629 -4.368 -5.282 1.00 95.88 339 VAL A C 1
ATOM 2834 O O . VAL A 1 339 ? 5.047 -5.352 -4.662 1.00 95.88 339 VAL A O 1
ATOM 2837 N N . PHE A 1 340 ? 5.097 -3.984 -6.466 1.00 95.69 340 PHE A N 1
ATOM 2838 C CA . PHE A 1 340 ? 6.191 -4.633 -7.174 1.00 95.69 340 PHE A CA 1
ATOM 2839 C C . PHE A 1 340 ? 7.373 -3.678 -7.315 1.00 95.69 340 PHE A C 1
ATOM 2841 O O . PHE A 1 340 ? 7.199 -2.518 -7.675 1.00 95.69 340 PHE A O 1
ATOM 2848 N N . ASN A 1 341 ? 8.587 -4.168 -7.093 1.00 94.50 341 ASN A N 1
ATOM 2849 C CA . ASN A 1 341 ? 9.808 -3.508 -7.522 1.00 94.50 341 ASN A CA 1
ATOM 2850 C C . ASN A 1 341 ? 9.965 -3.687 -9.031 1.00 94.50 341 ASN A C 1
ATOM 2852 O O . ASN A 1 341 ? 9.842 -4.793 -9.554 1.00 94.50 341 ASN A O 1
ATOM 2856 N N . LEU A 1 342 ? 10.265 -2.596 -9.724 1.00 93.44 342 LEU A N 1
ATOM 2857 C CA . LEU A 1 342 ? 10.491 -2.612 -11.157 1.00 93.44 342 LEU A CA 1
ATOM 2858 C C . LEU A 1 342 ? 11.852 -3.235 -11.496 1.00 93.44 342 LEU A C 1
ATOM 2860 O O . LEU A 1 342 ? 12.869 -2.823 -10.922 1.00 93.44 342 LEU A O 1
ATOM 2864 N N . PRO A 1 343 ? 11.905 -4.157 -12.474 1.00 92.31 343 PRO A N 1
ATOM 2865 C CA . PRO A 1 343 ? 13.162 -4.578 -13.072 1.00 92.31 343 PRO A CA 1
ATOM 2866 C C . PRO A 1 343 ? 13.843 -3.416 -13.818 1.00 92.31 343 PRO A C 1
ATOM 2868 O O . PRO A 1 343 ? 13.225 -2.392 -14.131 1.00 92.31 343 PRO A O 1
ATOM 2871 N N . PRO A 1 344 ? 15.134 -3.564 -14.165 1.00 88.50 344 PRO A N 1
ATOM 2872 C CA . PRO A 1 344 ? 15.783 -2.646 -15.093 1.00 88.50 344 PRO A CA 1
ATOM 2873 C C . PRO A 1 344 ? 15.048 -2.618 -16.442 1.00 88.50 344 PRO A C 1
ATOM 2875 O O . PRO A 1 344 ? 14.463 -3.610 -16.870 1.00 88.50 344 PRO A O 1
ATOM 2878 N N . THR A 1 345 ? 15.151 -1.498 -17.163 1.00 88.38 345 THR A N 1
ATOM 2879 C CA . THR A 1 345 ? 14.416 -1.243 -18.421 1.00 88.38 345 THR A CA 1
ATOM 2880 C C . THR A 1 345 ? 14.568 -2.324 -19.489 1.00 88.38 345 THR A C 1
ATOM 2882 O O . THR A 1 345 ? 13.684 -2.474 -20.322 1.00 88.38 345 THR A O 1
ATOM 2885 N N . ASN A 1 346 ? 15.674 -3.070 -19.470 1.00 88.50 346 ASN A N 1
ATOM 2886 C CA . ASN A 1 346 ? 15.978 -4.105 -20.460 1.00 88.50 346 ASN A CA 1
ATOM 2887 C C . ASN A 1 346 ? 15.333 -5.461 -20.135 1.00 88.50 346 ASN A C 1
ATOM 2889 O O . ASN A 1 346 ? 15.393 -6.362 -20.958 1.00 88.50 346 ASN A O 1
ATOM 2893 N N . LYS A 1 347 ? 14.774 -5.625 -18.932 1.00 90.31 347 LYS A N 1
ATOM 2894 C CA . LYS A 1 347 ? 14.164 -6.871 -18.447 1.00 90.31 347 LYS A CA 1
ATOM 2895 C C . LYS A 1 347 ? 12.736 -6.640 -17.947 1.00 90.31 347 LYS A C 1
ATOM 2897 O O . LYS A 1 347 ? 12.286 -7.312 -17.027 1.00 90.31 347 LYS A O 1
ATOM 2902 N N . MET A 1 348 ? 12.024 -5.669 -18.526 1.00 91.06 348 MET A N 1
ATOM 2903 C CA . MET A 1 348 ? 10.630 -5.392 -18.147 1.00 91.06 348 MET A CA 1
ATOM 2904 C C . MET A 1 348 ? 9.723 -6.611 -18.344 1.00 91.06 348 MET A C 1
ATOM 2906 O O . MET A 1 348 ? 8.821 -6.830 -17.544 1.00 91.06 348 MET A O 1
ATOM 2910 N N . GLU A 1 349 ? 10.029 -7.458 -19.325 1.00 91.81 349 GLU A N 1
ATOM 2911 C CA . GLU A 1 349 ? 9.321 -8.713 -19.595 1.00 91.81 349 GLU A CA 1
ATOM 2912 C C . GLU A 1 349 ? 9.311 -9.693 -18.411 1.00 91.81 349 GLU A C 1
ATOM 2914 O O . GLU A 1 349 ? 8.372 -10.474 -18.277 1.00 91.81 349 GLU A O 1
ATOM 2919 N N . SER A 1 350 ? 10.303 -9.637 -17.514 1.00 91.31 350 SER A N 1
ATOM 2920 C CA . SER A 1 350 ? 10.352 -10.504 -16.327 1.00 91.31 350 SER A CA 1
ATOM 2921 C C . SER A 1 350 ? 9.169 -10.282 -15.377 1.00 91.31 350 SER A C 1
ATOM 2923 O O . SER A 1 350 ? 8.846 -11.163 -14.594 1.00 91.31 350 SER A O 1
ATOM 2925 N N . LEU A 1 351 ? 8.483 -9.137 -15.468 1.00 92.50 351 LEU A N 1
ATOM 2926 C CA . LEU A 1 351 ? 7.304 -8.829 -14.657 1.00 92.50 351 LEU A CA 1
ATOM 2927 C C . LEU A 1 351 ? 5.989 -9.355 -15.288 1.00 92.50 351 LEU A C 1
ATOM 2929 O O . LEU A 1 351 ? 4.944 -9.304 -14.643 1.00 92.50 351 LEU A O 1
ATOM 2933 N N . ASN A 1 352 ? 6.012 -9.911 -16.510 1.00 92.44 352 ASN A N 1
ATOM 2934 C CA . ASN A 1 352 ? 4.814 -10.415 -17.205 1.00 92.44 352 ASN A CA 1
ATOM 2935 C C . ASN A 1 352 ? 4.062 -11.493 -16.413 1.00 92.44 352 ASN A C 1
ATOM 2937 O O . ASN A 1 352 ? 2.835 -11.454 -16.344 1.00 92.44 352 ASN A O 1
ATOM 2941 N N . GLU A 1 353 ? 4.778 -12.441 -15.802 1.00 92.94 353 GLU A N 1
ATOM 2942 C CA . GLU A 1 353 ? 4.151 -13.508 -15.013 1.00 92.94 353 GLU A CA 1
ATOM 2943 C C . GLU A 1 353 ? 3.369 -12.932 -13.823 1.00 92.94 353 GLU A C 1
ATOM 2945 O O . GLU A 1 353 ? 2.213 -13.293 -13.600 1.00 92.94 353 GLU A O 1
ATOM 2950 N N . LEU A 1 354 ? 3.962 -11.961 -13.119 1.00 93.38 354 LEU A N 1
ATOM 2951 C CA . LEU A 1 354 ? 3.314 -11.260 -12.013 1.00 93.38 354 LEU A CA 1
ATOM 2952 C C . LEU A 1 354 ? 2.119 -10.425 -12.477 1.00 93.38 354 LEU A C 1
ATOM 2954 O O . LEU A 1 354 ? 1.085 -10.431 -11.815 1.00 93.38 354 LEU A O 1
ATOM 2958 N N . MET A 1 355 ? 2.225 -9.740 -13.616 1.00 93.94 355 MET A N 1
ATOM 2959 C CA . MET A 1 355 ? 1.122 -8.942 -14.160 1.00 93.94 355 MET A CA 1
ATOM 2960 C C . MET A 1 355 ? -0.065 -9.802 -14.597 1.00 93.94 355 MET A C 1
ATOM 2962 O O . MET A 1 355 ? -1.206 -9.446 -14.319 1.00 93.94 355 MET A O 1
ATOM 2966 N N . ASN A 1 356 ? 0.178 -10.959 -15.213 1.00 93.44 356 ASN A N 1
ATOM 2967 C CA . ASN A 1 356 ? -0.891 -11.912 -15.517 1.00 93.44 356 ASN A CA 1
ATOM 2968 C C . ASN A 1 356 ? -1.524 -12.457 -14.230 1.00 93.44 356 ASN A C 1
ATOM 2970 O O . ASN A 1 356 ? -2.749 -12.523 -14.117 1.00 93.44 356 ASN A O 1
ATOM 2974 N N . PHE A 1 357 ? -0.697 -12.763 -13.225 1.00 93.62 357 PHE A N 1
ATOM 2975 C CA . PHE A 1 357 ? -1.171 -13.199 -11.917 1.00 93.62 357 PHE A CA 1
ATOM 2976 C C . PHE A 1 357 ? -2.029 -12.146 -11.205 1.00 93.62 357 PHE A C 1
ATOM 2978 O O . PHE A 1 357 ? -2.990 -12.519 -10.543 1.00 93.62 357 PHE A O 1
ATOM 2985 N N . VAL A 1 358 ? -1.747 -10.847 -11.359 1.00 94.69 358 VAL A N 1
ATOM 2986 C CA . VAL A 1 358 ? -2.601 -9.777 -10.809 1.00 94.69 358 VAL A CA 1
ATOM 2987 C C . VAL A 1 358 ? -4.039 -9.942 -11.292 1.00 94.69 358 VAL A C 1
ATOM 2989 O O . VAL A 1 358 ? -4.952 -9.936 -10.471 1.00 94.69 358 VAL A O 1
ATOM 2992 N N . PHE A 1 359 ? -4.255 -10.151 -12.593 1.00 93.25 359 PHE A N 1
ATOM 2993 C CA . PHE A 1 359 ? -5.604 -10.321 -13.142 1.00 93.25 359 PHE A CA 1
ATOM 2994 C C . PHE A 1 359 ? -6.251 -11.639 -12.719 1.00 93.25 359 PHE A C 1
ATOM 2996 O O . PHE A 1 359 ? -7.421 -11.628 -12.344 1.00 93.25 359 PHE A O 1
ATOM 3003 N N . GLU A 1 360 ? -5.491 -12.742 -12.691 1.00 93.25 360 GLU A N 1
ATOM 3004 C CA . GLU A 1 360 ? -5.983 -14.011 -12.133 1.00 93.25 360 GLU A CA 1
ATOM 3005 C C . GLU A 1 360 ? -6.425 -13.837 -10.671 1.00 93.25 360 GLU A C 1
ATOM 3007 O O . GLU A 1 360 ? -7.481 -14.321 -10.272 1.00 93.25 360 GLU A O 1
ATOM 3012 N N . PHE A 1 361 ? -5.638 -13.125 -9.863 1.00 94.31 361 PHE A N 1
ATOM 3013 C CA . PHE A 1 361 ? -5.897 -12.944 -8.439 1.00 94.31 361 PHE A CA 1
ATOM 3014 C C . PHE A 1 361 ? -7.075 -12.004 -8.174 1.00 94.31 361 PHE A C 1
ATOM 3016 O O . PHE A 1 361 ? -7.863 -12.261 -7.265 1.00 94.31 361 PHE A O 1
ATOM 3023 N N . ILE A 1 362 ? -7.236 -10.956 -8.987 1.00 94.00 362 ILE A N 1
ATOM 3024 C CA . ILE A 1 362 ? -8.396 -10.057 -8.935 1.00 94.00 362 ILE A CA 1
ATOM 3025 C C . ILE A 1 362 ? -9.704 -10.847 -9.072 1.00 94.00 362 ILE A C 1
ATOM 3027 O O . ILE A 1 362 ? -10.637 -10.600 -8.311 1.00 94.00 362 ILE A O 1
ATOM 3031 N N . ASP A 1 363 ? -9.758 -11.837 -9.967 1.00 92.00 363 ASP A N 1
ATOM 3032 C CA . ASP A 1 363 ? -10.956 -12.662 -10.173 1.00 92.00 363 ASP A CA 1
ATOM 3033 C C . ASP A 1 363 ? -11.240 -13.631 -9.013 1.00 92.00 363 ASP A C 1
ATOM 3035 O O . ASP A 1 363 ? -12.377 -14.080 -8.827 1.00 92.00 363 ASP A O 1
ATOM 3039 N N . LEU A 1 364 ? -10.233 -13.953 -8.195 1.00 92.38 364 LEU A N 1
ATOM 3040 C CA . LEU A 1 364 ? -10.409 -14.816 -7.026 1.00 92.38 364 LEU A CA 1
ATOM 3041 C C . LEU A 1 364 ? -11.085 -14.083 -5.860 1.00 92.38 364 LEU A C 1
ATOM 3043 O O . LEU A 1 364 ? -11.849 -14.711 -5.125 1.00 92.38 364 LEU A O 1
ATOM 3047 N N . ILE A 1 365 ? -10.843 -12.776 -5.689 1.00 93.12 365 ILE A N 1
ATOM 3048 C CA . ILE A 1 365 ? -11.293 -12.016 -4.506 1.00 93.12 365 ILE A CA 1
ATOM 3049 C C . ILE A 1 365 ? -12.822 -12.011 -4.329 1.00 93.12 365 ILE A C 1
ATOM 3051 O O . ILE A 1 365 ? -13.284 -12.354 -3.235 1.00 93.12 365 ILE A O 1
ATOM 3055 N N . PRO A 1 366 ? -13.646 -11.701 -5.350 1.00 90.50 366 PRO A N 1
ATOM 3056 C CA . PRO A 1 366 ? -15.103 -11.717 -5.191 1.00 90.50 366 PRO A CA 1
ATOM 3057 C C . PRO A 1 366 ? -15.658 -13.122 -4.908 1.00 90.50 366 PRO A C 1
ATOM 3059 O O . PRO A 1 366 ? -16.704 -13.275 -4.274 1.00 90.50 366 PRO A O 1
ATOM 3062 N N . ASN A 1 367 ? -14.942 -14.160 -5.351 1.00 89.62 367 ASN A N 1
ATOM 3063 C CA . ASN A 1 367 ? -15.371 -15.557 -5.300 1.00 89.62 367 ASN A CA 1
ATOM 3064 C C . ASN A 1 367 ? -14.947 -16.299 -4.020 1.00 89.62 367 ASN A C 1
ATOM 3066 O O . ASN A 1 367 ? -15.267 -17.481 -3.855 1.00 89.62 367 ASN A O 1
ATOM 3070 N N . VAL A 1 368 ? -14.269 -15.621 -3.087 1.00 91.38 368 VAL A N 1
ATOM 3071 C CA . VAL A 1 368 ? -13.824 -16.206 -1.815 1.00 91.38 368 VAL A CA 1
ATOM 3072 C C . VAL A 1 368 ? -14.999 -16.801 -1.049 1.00 91.38 368 VAL A C 1
ATOM 3074 O O . VAL A 1 368 ? -16.024 -16.151 -0.827 1.00 91.38 368 VAL A O 1
ATOM 3077 N N . LYS A 1 369 ? -14.861 -18.041 -0.578 1.00 89.81 369 LYS A N 1
ATOM 3078 C CA . LYS A 1 369 ? -15.873 -18.703 0.251 1.00 89.81 369 LYS A CA 1
ATOM 3079 C C . LYS A 1 369 ? -15.573 -18.441 1.725 1.00 89.81 369 LYS A C 1
ATOM 3081 O O . LYS A 1 369 ? -14.532 -18.818 2.237 1.00 89.81 369 LYS A O 1
ATOM 3086 N N . MET A 1 370 ? -16.521 -17.819 2.419 1.00 92.31 370 MET A N 1
ATOM 3087 C CA . MET A 1 370 ? -16.475 -17.639 3.871 1.00 92.31 370 MET A CA 1
ATOM 3088 C C . MET A 1 370 ? -17.752 -18.195 4.477 1.00 92.31 370 MET A C 1
ATOM 3090 O O . MET A 1 370 ? -18.842 -17.993 3.936 1.00 92.31 370 MET A O 1
ATOM 3094 N N . GLN A 1 371 ? -17.621 -18.880 5.607 1.00 92.19 371 GLN A N 1
ATOM 3095 C CA . GLN A 1 371 ? -18.766 -19.342 6.380 1.00 92.19 371 GLN A CA 1
ATOM 3096 C C . GLN A 1 371 ? -19.488 -18.144 7.008 1.00 92.19 371 GLN A C 1
ATOM 3098 O O . GLN A 1 371 ? -18.852 -17.177 7.427 1.00 92.19 371 GLN A O 1
ATOM 3103 N N . GLN A 1 372 ? -20.811 -18.231 7.168 1.00 92.75 372 GLN A N 1
ATOM 3104 C CA . GLN A 1 372 ? -21.603 -17.156 7.786 1.00 92.75 372 GLN A CA 1
ATOM 3105 C C . GLN A 1 372 ? -21.080 -16.764 9.177 1.00 92.75 372 GLN A C 1
ATOM 3107 O O . GLN A 1 372 ? -20.993 -15.580 9.487 1.00 92.75 372 GLN A O 1
ATOM 3112 N N . LYS A 1 373 ? -20.630 -17.740 9.978 1.00 92.88 373 LYS A N 1
ATOM 3113 C CA . LYS A 1 373 ? -20.012 -17.491 11.292 1.00 92.88 373 LYS A CA 1
ATOM 3114 C C . LYS A 1 373 ? -18.736 -16.644 11.203 1.00 92.88 373 LYS A C 1
ATOM 3116 O O . LYS A 1 373 ? -18.499 -15.803 12.063 1.00 92.88 373 LYS A O 1
ATOM 3121 N N . GLN A 1 374 ? -17.915 -16.853 10.171 1.00 92.44 374 GLN A N 1
ATOM 3122 C CA . GLN A 1 374 ? -16.691 -16.072 9.954 1.00 92.44 374 GLN A CA 1
ATOM 3123 C C . GLN A 1 374 ? -17.035 -14.633 9.570 1.00 92.44 374 GLN A C 1
ATOM 3125 O O . GLN A 1 374 ? -16.451 -13.711 10.127 1.00 92.44 374 GLN A O 1
ATOM 3130 N N . ILE A 1 375 ? -18.027 -14.448 8.694 1.00 93.56 375 ILE A N 1
ATOM 3131 C CA . ILE A 1 375 ? -18.523 -13.126 8.286 1.00 93.56 375 ILE A CA 1
ATOM 3132 C C . ILE A 1 375 ? -19.106 -12.367 9.488 1.00 93.56 375 ILE A C 1
ATOM 3134 O O . ILE A 1 375 ? -18.804 -11.194 9.687 1.00 93.56 375 ILE A O 1
ATOM 3138 N N . GLN A 1 376 ? -19.908 -13.032 10.325 1.00 94.50 376 GLN A N 1
ATOM 3139 C CA . GLN A 1 376 ? -20.468 -12.431 11.541 1.00 94.50 376 GLN A CA 1
ATOM 3140 C C . GLN A 1 376 ? -19.366 -11.989 12.506 1.00 94.50 376 GLN A C 1
ATOM 3142 O O . GLN A 1 376 ? -19.339 -10.827 12.903 1.00 94.50 376 GLN A O 1
ATOM 3147 N N . LYS A 1 377 ? -18.405 -12.872 12.806 1.00 93.38 377 LYS A N 1
ATOM 3148 C CA . LYS A 1 377 ? -17.261 -12.549 13.669 1.00 93.38 377 LYS A CA 1
ATOM 3149 C C . LYS A 1 377 ? -16.438 -11.382 13.115 1.00 93.38 377 LYS A C 1
ATOM 3151 O O . LYS A 1 377 ? -16.063 -10.482 13.862 1.00 93.38 377 LYS A O 1
ATOM 3156 N N . ALA A 1 378 ? -16.173 -11.393 11.811 1.00 93.25 378 ALA A N 1
ATOM 3157 C CA . ALA A 1 378 ? -15.469 -10.331 11.107 1.00 93.25 378 ALA A CA 1
ATOM 3158 C C . ALA A 1 378 ? -16.184 -8.979 11.283 1.00 93.25 378 ALA A C 1
ATOM 3160 O O . ALA A 1 378 ? -15.561 -8.000 11.702 1.00 93.25 378 ALA A O 1
ATOM 3161 N N . ASN A 1 379 ? -17.496 -8.940 11.049 1.00 94.12 379 ASN A N 1
ATOM 3162 C CA . ASN A 1 379 ? -18.318 -7.741 11.206 1.00 94.12 379 ASN A CA 1
ATOM 3163 C C . ASN A 1 379 ? -18.427 -7.268 12.661 1.00 94.12 379 ASN A C 1
ATOM 3165 O O . ASN A 1 379 ? -18.416 -6.067 12.912 1.00 94.12 379 ASN A O 1
ATOM 3169 N N . GLU A 1 380 ? -18.511 -8.177 13.632 1.00 94.44 380 GLU A N 1
ATOM 3170 C CA . GLU A 1 380 ? -18.518 -7.819 15.054 1.00 94.44 380 GLU A CA 1
ATOM 3171 C C . GLU A 1 380 ? -17.206 -7.165 15.491 1.00 94.44 380 GLU A C 1
ATOM 3173 O O . GLU A 1 380 ? -17.233 -6.175 16.222 1.00 94.44 380 GLU A O 1
ATOM 3178 N N . LEU A 1 381 ? -16.062 -7.681 15.029 1.00 92.88 381 LEU A N 1
ATOM 3179 C CA . LEU A 1 381 ? -14.756 -7.071 15.295 1.00 92.88 381 LEU A CA 1
ATOM 3180 C C . LEU A 1 381 ? -14.671 -5.657 14.710 1.00 92.88 381 LEU A C 1
ATOM 3182 O O . LEU A 1 381 ? -14.216 -4.742 15.393 1.00 92.88 381 LEU A O 1
ATOM 3186 N N . ARG A 1 382 ? -15.180 -5.463 13.489 1.00 93.50 382 ARG A N 1
ATOM 3187 C CA . ARG A 1 382 ? -15.226 -4.155 12.815 1.00 93.50 382 ARG A CA 1
ATOM 3188 C C . ARG A 1 382 ? -16.128 -3.167 13.553 1.00 93.50 382 ARG A C 1
ATOM 3190 O O . ARG A 1 382 ? -15.683 -2.076 13.879 1.00 93.50 382 ARG A O 1
ATOM 3197 N N . LYS A 1 383 ? -17.339 -3.585 13.938 1.00 94.12 383 LYS A N 1
ATOM 3198 C CA . LYS A 1 383 ? -18.260 -2.768 14.750 1.00 94.12 383 LYS A CA 1
ATOM 3199 C C . LYS A 1 383 ? -17.650 -2.356 16.090 1.00 94.12 383 LYS A C 1
ATOM 3201 O O . LYS A 1 383 ? -17.833 -1.221 16.517 1.00 94.12 383 LYS A O 1
ATOM 3206 N N . LYS A 1 384 ? -16.929 -3.263 16.760 1.00 93.94 384 LYS A N 1
ATOM 3207 C CA . LYS A 1 384 ? -16.220 -2.954 18.013 1.00 93.94 384 LYS A CA 1
ATOM 3208 C C . LYS A 1 384 ? -15.092 -1.949 17.789 1.00 93.94 384 LYS A C 1
ATOM 3210 O O . LYS A 1 384 ? -14.954 -1.028 18.586 1.00 93.94 384 LYS A O 1
ATOM 3215 N N . ALA A 1 385 ? -14.319 -2.101 16.715 1.00 92.31 385 ALA A N 1
ATOM 3216 C CA . ALA A 1 385 ? -13.275 -1.145 16.364 1.00 92.31 385 ALA A CA 1
ATOM 3217 C C . ALA A 1 385 ? -13.854 0.243 16.047 1.00 92.31 385 ALA A C 1
ATOM 3219 O O . ALA A 1 385 ? -13.375 1.224 16.604 1.00 92.31 385 ALA A O 1
ATOM 3220 N N . ASP A 1 386 ? -14.932 0.323 15.262 1.00 91.69 386 ASP A N 1
ATOM 3221 C CA . ASP A 1 386 ? -15.613 1.589 14.961 1.00 91.69 386 ASP A CA 1
ATOM 3222 C C . ASP A 1 386 ? -16.172 2.251 16.233 1.00 91.69 386 ASP A C 1
ATOM 3224 O O . ASP A 1 386 ? -16.065 3.461 16.406 1.00 91.69 386 ASP A O 1
ATOM 3228 N N . ALA A 1 387 ? -16.743 1.467 17.155 1.00 93.62 387 ALA A N 1
ATOM 3229 C CA . ALA A 1 387 ? -17.238 1.983 18.431 1.00 93.62 387 ALA A CA 1
ATOM 3230 C C . ALA A 1 387 ? -16.107 2.525 19.320 1.00 93.62 387 ALA A C 1
ATOM 3232 O O . ALA A 1 387 ? -16.290 3.541 19.984 1.00 93.62 387 ALA A O 1
ATOM 3233 N N . ASN A 1 388 ? -14.944 1.870 19.326 1.00 91.81 388 ASN A N 1
ATOM 3234 C CA . ASN A 1 388 ? -13.776 2.350 20.061 1.00 91.81 388 ASN A CA 1
ATOM 3235 C C . ASN A 1 388 ? -13.195 3.622 19.433 1.00 91.81 388 ASN A C 1
ATOM 3237 O O . ASN A 1 388 ? -12.833 4.535 20.164 1.00 91.81 388 ASN A O 1
ATOM 3241 N N . LEU A 1 389 ? -13.149 3.711 18.099 1.00 89.69 389 LEU A N 1
ATOM 3242 C CA . LEU A 1 389 ? -12.716 4.927 17.406 1.00 89.69 389 LEU A CA 1
ATOM 3243 C C . LEU A 1 389 ? -13.623 6.111 17.749 1.00 89.69 389 LEU A C 1
ATOM 3245 O O . LEU A 1 389 ? -13.121 7.143 18.175 1.00 89.69 389 LEU A O 1
ATOM 3249 N N . LYS A 1 390 ? -14.948 5.930 17.679 1.00 92.69 390 LYS A N 1
ATOM 3250 C CA . LYS A 1 390 ? -15.912 6.980 18.046 1.00 92.69 390 LYS A CA 1
ATOM 3251 C C . LYS A 1 390 ? -15.751 7.453 19.488 1.00 92.69 390 LYS A C 1
ATOM 3253 O O . LYS A 1 390 ? -15.765 8.650 19.736 1.00 92.69 390 LYS A O 1
ATOM 3258 N N . LYS A 1 391 ? -15.560 6.528 20.433 1.00 94.88 391 LYS A N 1
ATOM 3259 C CA . LYS A 1 391 ? -15.319 6.883 21.839 1.00 94.88 391 LYS A CA 1
ATOM 3260 C C . LYS A 1 391 ? -14.040 7.695 22.013 1.00 94.88 391 LYS A C 1
ATOM 3262 O O . LYS A 1 391 ? -14.074 8.722 22.673 1.00 94.88 391 LYS A O 1
ATOM 3267 N N . ASN A 1 392 ? -12.949 7.273 21.379 1.00 91.75 392 ASN A N 1
ATOM 3268 C CA . ASN A 1 392 ? -11.683 7.999 21.448 1.00 91.75 392 ASN A CA 1
ATOM 3269 C C . ASN A 1 392 ? -11.797 9.401 20.820 1.00 91.75 392 ASN A C 1
ATOM 3271 O O . ASN A 1 392 ? -11.255 10.358 21.359 1.00 91.75 392 ASN A O 1
ATOM 3275 N N . GLU A 1 393 ? -12.518 9.537 19.703 1.00 93.31 393 GLU A N 1
ATOM 3276 C CA . GLU A 1 393 ? -12.783 10.832 19.060 1.00 93.31 393 GLU A CA 1
ATOM 3277 C C . GLU A 1 393 ? -13.656 11.749 19.936 1.00 93.31 393 GLU A C 1
ATOM 3279 O O . GLU A 1 393 ? -13.429 12.959 19.993 1.00 93.31 393 GLU A O 1
ATOM 3284 N N . GLU A 1 394 ? -14.653 11.191 20.628 1.00 94.00 394 GLU A N 1
ATOM 3285 C CA . GLU A 1 394 ? -15.490 11.919 21.586 1.00 94.00 394 GLU A CA 1
ATOM 3286 C C . GLU A 1 394 ? -14.688 12.379 22.810 1.00 94.00 394 GLU A C 1
ATOM 3288 O O . GLU A 1 394 ? -14.818 13.535 23.218 1.00 94.00 394 GLU A O 1
ATOM 3293 N N . GLU A 1 395 ? -13.840 11.510 23.365 1.00 94.00 395 GLU A N 1
ATOM 3294 C CA . GLU A 1 395 ? -12.927 11.832 24.467 1.00 94.00 395 GLU A CA 1
ATOM 3295 C C . GLU A 1 395 ? -11.957 12.951 24.064 1.00 94.00 395 GLU A C 1
ATOM 3297 O O . GLU A 1 395 ? -11.917 13.987 24.724 1.00 94.00 395 GLU A O 1
ATOM 3302 N N . GLU A 1 396 ? -11.287 12.834 22.914 1.00 93.44 396 GLU A N 1
ATOM 3303 C CA . GLU A 1 396 ? -10.366 13.867 22.423 1.00 93.44 396 GLU A CA 1
ATOM 3304 C C . GLU A 1 396 ? -11.079 15.206 22.162 1.00 93.44 396 GLU A C 1
ATOM 3306 O O . GLU A 1 396 ? -10.552 16.283 22.453 1.00 93.44 396 GLU A O 1
ATOM 3311 N N . ARG A 1 397 ? -12.309 15.171 21.637 1.00 93.75 397 ARG A N 1
ATOM 3312 C CA . ARG A 1 397 ? -13.118 16.380 21.441 1.00 93.75 397 ARG A CA 1
ATOM 3313 C C . ARG A 1 397 ? -13.492 17.031 22.773 1.00 93.75 397 ARG A C 1
ATOM 3315 O O . ARG A 1 397 ? -13.528 18.261 22.848 1.00 93.75 397 ARG A O 1
ATOM 3322 N N . ASN A 1 398 ? -13.810 16.241 23.794 1.00 93.94 398 ASN A N 1
ATOM 3323 C CA . ASN A 1 398 ? -14.133 16.758 25.120 1.00 93.94 398 ASN A CA 1
ATOM 3324 C C . ASN A 1 398 ? -12.894 17.363 25.786 1.00 93.94 398 ASN A C 1
ATOM 3326 O O . ASN A 1 398 ? -12.976 18.496 26.258 1.00 93.94 398 ASN A O 1
ATOM 3330 N N . ASP A 1 399 ? -11.746 16.692 25.704 1.00 93.56 399 ASP A N 1
ATOM 3331 C CA . ASP A 1 399 ? -10.472 17.181 26.238 1.00 93.56 399 ASP A CA 1
ATOM 3332 C C . ASP A 1 399 ? -10.058 18.509 25.591 1.00 93.56 399 ASP A C 1
ATOM 3334 O O . ASP A 1 399 ? -9.729 19.467 26.293 1.00 93.56 399 ASP A O 1
ATOM 3338 N N . ARG A 1 400 ? -10.175 18.634 24.259 1.00 93.50 400 ARG A N 1
ATOM 3339 C CA . ARG A 1 400 ? -9.907 19.900 23.547 1.00 93.50 400 ARG A CA 1
ATOM 3340 C C . ARG A 1 400 ? -10.832 21.028 24.008 1.00 93.50 400 ARG A C 1
ATOM 3342 O O . ARG A 1 400 ? -10.373 22.139 24.263 1.00 93.50 400 ARG A O 1
ATOM 3349 N N . LYS A 1 401 ? -12.131 20.748 24.174 1.00 94.12 401 LYS A N 1
ATOM 3350 C CA . LYS A 1 401 ? -13.099 21.732 24.691 1.00 94.12 401 LYS A CA 1
ATOM 3351 C C . LYS A 1 401 ? -12.787 22.143 26.129 1.00 94.12 401 LYS A C 1
ATOM 3353 O O . LYS A 1 401 ? -13.038 23.289 26.503 1.00 94.12 401 LYS A O 1
ATOM 3358 N N . GLU A 1 402 ? -12.301 21.227 26.959 1.00 92.88 402 GLU A N 1
ATOM 3359 C CA . GLU A 1 402 ? -11.878 21.540 28.323 1.00 92.88 402 GLU A CA 1
ATOM 3360 C C . GLU A 1 402 ? -10.591 22.368 28.350 1.00 92.88 402 GLU A C 1
ATOM 3362 O O . GLU A 1 402 ? -10.512 23.334 29.110 1.00 92.88 402 GLU A O 1
ATOM 3367 N N . GLU A 1 403 ? -9.618 22.055 27.496 1.00 94.19 403 GLU A N 1
ATOM 3368 C CA . GLU A 1 403 ? -8.376 22.819 27.365 1.00 94.19 403 GLU A CA 1
ATOM 3369 C C . GLU A 1 403 ? -8.640 24.253 26.882 1.00 94.19 403 GLU A C 1
ATOM 3371 O O . GLU A 1 403 ? -8.132 25.208 27.470 1.00 94.19 403 GLU A O 1
ATOM 3376 N N . GLU A 1 404 ? -9.498 24.433 25.876 1.00 93.62 404 GLU A N 1
ATOM 3377 C CA . GLU A 1 404 ? -9.909 25.759 25.399 1.00 93.62 404 GLU A CA 1
ATOM 3378 C C . GLU A 1 404 ? -10.617 26.575 26.487 1.00 93.62 404 GLU A C 1
ATOM 3380 O O . GLU A 1 404 ? -10.356 27.769 26.642 1.00 93.62 404 GLU A O 1
ATOM 3385 N N . LYS A 1 405 ? -11.495 25.944 27.281 1.00 93.62 405 LYS A N 1
ATOM 3386 C CA . LYS A 1 405 ? -12.140 26.610 28.424 1.00 93.62 405 LYS A CA 1
ATOM 3387 C C . LYS A 1 405 ? -11.117 27.036 29.472 1.00 93.62 405 LYS A C 1
ATOM 3389 O O . LYS A 1 405 ? -11.222 28.146 29.984 1.00 93.62 405 LYS A O 1
ATOM 3394 N N . ARG A 1 406 ? -10.132 26.185 29.777 1.00 92.06 406 ARG A N 1
ATOM 3395 C CA . ARG A 1 406 ? -9.054 26.505 30.727 1.00 92.06 406 ARG A CA 1
ATOM 3396 C C . ARG A 1 406 ? -8.218 27.689 30.242 1.00 92.06 406 ARG A C 1
ATOM 3398 O O . ARG A 1 406 ? -8.015 28.613 31.019 1.00 92.06 406 ARG A O 1
ATOM 3405 N N . LYS A 1 407 ? -7.827 27.715 28.962 1.00 94.06 407 LYS A N 1
ATOM 3406 C CA . LYS A 1 407 ? -7.079 28.837 28.363 1.00 94.06 407 LYS A CA 1
ATOM 3407 C C . LYS A 1 407 ? -7.861 30.148 28.418 1.00 94.06 407 LYS A C 1
ATOM 3409 O O . LYS A 1 407 ? -7.320 31.156 28.850 1.00 94.06 407 LYS A O 1
ATOM 3414 N N . LYS A 1 408 ? -9.156 30.125 28.079 1.00 93.19 408 LYS A N 1
ATOM 3415 C CA . LYS A 1 408 ? -10.022 31.314 28.175 1.00 93.19 408 LYS A CA 1
ATOM 3416 C C . LYS A 1 408 ? -10.131 31.840 29.605 1.00 93.19 408 LYS A C 1
ATOM 3418 O O . LYS A 1 408 ? -10.065 33.046 29.810 1.00 93.19 408 LYS A O 1
ATOM 3423 N N . ILE A 1 409 ? -10.277 30.948 30.588 1.00 90.75 409 ILE A N 1
ATOM 3424 C CA . ILE A 1 409 ? -10.306 31.337 32.006 1.00 90.75 409 ILE A CA 1
ATOM 3425 C C . ILE A 1 409 ? -8.965 31.962 32.412 1.00 90.75 409 ILE A C 1
ATOM 3427 O O . ILE A 1 409 ? -8.962 33.029 33.013 1.00 90.75 409 ILE A O 1
ATOM 3431 N N . GLU A 1 410 ? -7.836 31.364 32.030 1.00 91.94 410 GLU A N 1
ATOM 3432 C CA . GLU A 1 410 ? -6.502 31.888 32.349 1.00 91.94 410 GLU A CA 1
ATOM 3433 C C . GLU A 1 410 ? -6.224 33.253 31.686 1.00 91.94 410 GLU A C 1
ATOM 3435 O O . GLU A 1 410 ? -5.666 34.158 32.308 1.00 91.94 410 GLU A O 1
ATOM 3440 N N . GLU A 1 411 ? -6.636 33.440 30.431 1.00 91.75 411 GLU A N 1
ATOM 3441 C CA . GLU A 1 411 ? -6.547 34.727 29.734 1.00 91.75 411 GLU A CA 1
ATOM 3442 C C . GLU A 1 411 ? -7.435 35.793 30.381 1.00 91.75 411 GLU A C 1
ATOM 3444 O O . GLU A 1 411 ? -7.015 36.943 30.528 1.00 91.75 411 GLU A O 1
ATOM 3449 N N . GLU A 1 412 ? -8.659 35.433 30.781 1.00 87.38 412 GLU A N 1
ATOM 3450 C CA . GLU A 1 412 ? -9.535 36.326 31.539 1.00 87.38 412 GLU A CA 1
ATOM 3451 C C . GLU A 1 412 ? -8.911 36.696 32.892 1.00 87.38 412 GLU A C 1
ATOM 3453 O O . GLU A 1 412 ? -8.918 37.872 33.255 1.00 87.38 412 GLU A O 1
ATOM 3458 N N . GLU A 1 413 ? -8.308 35.743 33.605 1.00 87.69 413 GLU A N 1
ATOM 3459 C CA . GLU A 1 413 ? -7.606 35.991 34.869 1.00 87.69 413 GLU A CA 1
ATOM 3460 C C . GLU A 1 413 ? -6.416 36.939 34.684 1.00 87.69 413 GLU A C 1
ATOM 3462 O O . GLU A 1 413 ? -6.293 37.911 35.431 1.00 87.69 413 GLU A O 1
ATOM 3467 N N . LYS A 1 414 ? -5.589 36.738 33.651 1.00 89.81 414 LYS A N 1
ATOM 3468 C CA . LYS A 1 414 ? -4.481 37.645 33.299 1.00 89.81 414 LYS A CA 1
ATOM 3469 C C . LYS A 1 414 ? -4.979 39.049 32.948 1.00 89.81 414 LYS A C 1
ATOM 3471 O O . LYS A 1 414 ? -4.420 40.041 33.419 1.00 89.81 414 LYS A O 1
ATOM 3476 N N . LYS A 1 415 ? -6.066 39.157 32.175 1.00 89.06 415 LYS A N 1
ATOM 3477 C CA . LYS A 1 415 ? -6.699 40.447 31.848 1.00 89.06 415 LYS A CA 1
ATOM 3478 C C . LYS A 1 415 ? -7.186 41.158 33.106 1.00 89.06 415 LYS A C 1
ATOM 3480 O O . LYS A 1 415 ? -6.963 42.355 33.237 1.00 89.06 415 LYS A O 1
ATOM 3485 N N . VAL A 1 416 ? -7.821 40.443 34.035 1.00 84.25 416 VAL A N 1
ATOM 3486 C CA . VAL A 1 416 ? -8.297 41.010 35.308 1.00 84.25 416 VAL A CA 1
ATOM 3487 C C . VAL A 1 416 ? -7.125 41.434 36.196 1.00 84.25 416 VAL A C 1
ATOM 3489 O O . VAL A 1 416 ? -7.172 42.523 36.768 1.00 84.25 416 VAL A O 1
ATOM 3492 N N . GLN A 1 417 ? -6.055 40.637 36.271 1.00 82.88 417 GLN A N 1
ATOM 3493 C CA . GLN A 1 417 ? -4.845 40.976 37.031 1.00 82.88 417 GLN A CA 1
ATOM 3494 C C . GLN A 1 417 ? -4.164 42.255 36.516 1.00 82.88 417 GLN A C 1
ATOM 3496 O O . GLN A 1 417 ? -3.683 43.043 37.325 1.00 82.88 417 GLN A O 1
ATOM 3501 N N . ASN A 1 418 ? -4.201 42.509 35.205 1.00 85.06 418 ASN A N 1
ATOM 3502 C CA . ASN A 1 418 ? -3.615 43.705 34.587 1.00 85.06 418 ASN A CA 1
ATOM 3503 C C . ASN A 1 418 ? -4.482 44.985 34.705 1.00 85.06 418 ASN A C 1
ATOM 3505 O O . ASN A 1 418 ? -4.032 46.059 34.308 1.00 85.06 418 ASN A O 1
ATOM 3509 N N . MET A 1 419 ? -5.714 44.913 35.230 1.00 85.62 419 MET A N 1
ATOM 3510 C CA . MET A 1 419 ? -6.598 46.080 35.423 1.00 85.62 419 MET A CA 1
ATOM 3511 C C . MET A 1 419 ? -6.328 46.831 36.743 1.00 85.62 419 MET A C 1
ATOM 3513 O O . MET A 1 419 ? -5.844 46.258 37.715 1.00 85.62 419 MET A O 1
ATOM 3517 N N . SER A 1 420 ? -6.714 48.112 36.815 1.00 86.38 420 SER A N 1
ATOM 3518 C CA . SER A 1 420 ? -6.669 48.916 38.057 1.00 86.38 420 SER A CA 1
ATOM 3519 C C . SER A 1 420 ? -7.643 48.391 39.135 1.00 86.38 420 SER A C 1
ATOM 3521 O O . SER A 1 420 ? -8.665 47.789 38.803 1.00 86.38 420 SER A O 1
ATOM 3523 N N . GLN A 1 421 ? -7.388 48.662 40.425 1.00 76.81 421 GLN A N 1
ATOM 3524 C CA . GLN A 1 421 ? -8.203 48.181 41.560 1.00 76.81 421 GLN A CA 1
ATOM 3525 C C . GLN A 1 421 ? -9.704 48.511 41.430 1.00 76.81 421 GLN A C 1
ATOM 3527 O O . GLN A 1 421 ? -10.546 47.632 41.615 1.00 76.81 421 GLN A O 1
ATOM 3532 N N . GLU A 1 422 ? -10.067 49.734 41.022 1.00 81.38 422 GLU A N 1
ATOM 3533 C CA . GLU A 1 422 ? -11.480 50.108 40.816 1.00 81.38 422 GLU A CA 1
ATOM 3534 C C . GLU A 1 422 ? -12.144 49.325 39.665 1.00 81.38 422 GLU A C 1
ATOM 3536 O O . GLU A 1 422 ? -13.339 49.013 39.700 1.00 81.38 422 GLU A O 1
ATOM 3541 N N . GLN A 1 423 ? -11.372 48.982 38.629 1.00 80.88 423 GLN A N 1
ATOM 3542 C CA . GLN A 1 423 ? -11.851 48.209 37.480 1.00 80.88 423 GLN A CA 1
ATOM 3543 C C . GLN A 1 423 ? -12.036 46.729 37.841 1.00 80.88 423 GLN A C 1
ATOM 3545 O O . GLN A 1 423 ? -13.032 46.127 37.428 1.00 80.88 423 GLN A O 1
ATOM 3550 N N . GLN A 1 424 ? -11.148 46.170 38.668 1.00 79.81 424 GLN A N 1
ATOM 3551 C CA . GLN A 1 424 ? -11.270 44.815 39.209 1.00 79.81 424 GLN A CA 1
ATOM 3552 C C . GLN A 1 424 ? -12.537 44.664 40.063 1.00 79.81 424 GLN A C 1
ATOM 3554 O O . GLN A 1 424 ? -13.340 43.762 39.817 1.00 79.81 424 GLN A O 1
ATOM 3559 N N . GLU A 1 425 ? -12.798 45.580 41.003 1.00 82.50 425 GLU A N 1
ATOM 3560 C CA . GLU A 1 425 ? -14.018 45.540 41.828 1.00 82.50 425 GLU A CA 1
ATOM 3561 C C . GLU A 1 425 ? -15.303 45.598 40.989 1.00 82.50 425 GLU A C 1
ATOM 3563 O O . GLU A 1 425 ? -16.286 44.899 41.268 1.00 82.50 425 GLU A O 1
ATOM 3568 N N . LYS A 1 426 ? -15.307 46.418 39.930 1.00 86.19 426 LYS A N 1
ATOM 3569 C CA . LYS A 1 426 ? -16.437 46.522 38.999 1.00 86.19 426 LYS A CA 1
ATOM 3570 C C . LYS A 1 426 ? -16.622 45.239 38.183 1.00 86.19 426 LYS A C 1
ATOM 3572 O O . LYS A 1 426 ? -17.766 44.840 37.947 1.00 86.19 426 LYS A O 1
ATOM 3577 N N . TYR A 1 427 ? -15.532 44.584 37.778 1.00 82.88 427 TYR A N 1
ATOM 3578 C CA . TYR A 1 427 ? -15.558 43.288 37.096 1.00 82.88 427 TYR A CA 1
ATOM 3579 C C . TYR A 1 427 ? -16.127 42.186 38.005 1.00 82.88 427 TYR A C 1
ATOM 3581 O O . TYR A 1 427 ? -17.082 41.514 37.605 1.00 82.88 427 TYR A O 1
ATOM 3589 N N . TYR A 1 428 ? -15.652 42.067 39.252 1.00 84.19 428 TYR A N 1
ATOM 3590 C CA . TYR A 1 428 ? -16.149 41.075 40.216 1.00 84.19 428 TYR A CA 1
ATOM 3591 C C . TYR A 1 428 ? -17.634 41.271 40.547 1.00 84.19 428 TYR A C 1
ATOM 3593 O O . TYR A 1 428 ? -18.412 40.323 40.439 1.00 84.19 428 TYR A O 1
ATOM 3601 N N . LYS A 1 429 ? -18.078 42.511 40.811 1.00 86.12 429 LYS A N 1
ATOM 3602 C CA . LYS A 1 429 ? -19.508 42.829 41.017 1.00 86.12 429 LYS A CA 1
ATOM 3603 C C . LYS A 1 429 ? -20.369 42.485 39.791 1.00 86.12 429 LYS A C 1
ATOM 3605 O O . LYS A 1 429 ? -21.547 42.144 39.925 1.00 86.12 429 LYS A O 1
ATOM 3610 N N . ARG A 1 430 ? -19.818 42.585 38.572 1.00 84.94 430 ARG A N 1
ATOM 3611 C CA . ARG A 1 430 ? -20.515 42.210 37.327 1.00 84.94 430 ARG A CA 1
ATOM 3612 C C . ARG A 1 430 ? -20.576 40.690 37.145 1.00 84.94 430 ARG A C 1
ATOM 3614 O O . ARG A 1 430 ? -21.622 40.198 36.721 1.00 84.94 430 ARG A O 1
ATOM 3621 N N . GLN A 1 431 ? -19.510 39.959 37.474 1.00 82.56 431 GLN A N 1
ATOM 3622 C CA . GLN A 1 431 ? -19.480 38.490 37.462 1.00 82.56 431 GLN A CA 1
ATOM 3623 C C . GLN A 1 431 ? -20.438 37.895 38.503 1.00 82.56 431 GLN A C 1
ATOM 3625 O O . GLN A 1 431 ? -21.242 37.028 38.168 1.00 82.56 431 GLN A O 1
ATOM 3630 N N . GLU A 1 432 ? -20.454 38.421 39.728 1.00 85.19 432 GLU A N 1
ATOM 3631 C CA . GLU A 1 432 ? -21.359 37.985 40.799 1.00 85.19 432 GLU A CA 1
ATOM 3632 C C . GLU A 1 432 ? -22.835 38.125 40.387 1.00 85.19 432 GLU A C 1
ATOM 3634 O O . GLU A 1 432 ? -23.618 37.177 40.476 1.00 85.19 432 GLU A O 1
ATOM 3639 N N . LYS A 1 433 ? -23.205 39.270 39.793 1.00 85.50 433 LYS A N 1
ATOM 3640 C CA . LYS A 1 433 ? -24.547 39.475 39.221 1.00 85.50 433 LYS A CA 1
ATOM 3641 C C . LYS A 1 433 ? -24.867 38.502 38.078 1.00 85.50 433 LYS A C 1
ATOM 3643 O O . LYS A 1 433 ? -26.022 38.099 37.943 1.00 85.50 433 LYS A O 1
ATOM 3648 N N . LYS A 1 434 ? -23.887 38.119 37.246 1.00 84.31 434 LYS A N 1
ATOM 3649 C CA . LYS A 1 434 ? -24.070 37.101 36.189 1.00 84.31 434 LYS A CA 1
ATOM 3650 C C . LYS A 1 434 ? -24.280 35.704 36.785 1.00 84.31 434 LYS A C 1
ATOM 3652 O O . LYS A 1 434 ? -25.151 34.982 36.304 1.00 84.31 434 LYS A O 1
ATOM 3657 N N . MET A 1 435 ? -23.535 35.339 37.827 1.00 80.06 435 MET A N 1
ATOM 3658 C CA . MET A 1 435 ? -23.657 34.046 38.512 1.00 80.06 435 MET A CA 1
ATOM 3659 C C . MET A 1 435 ? -25.012 33.907 39.214 1.00 80.06 435 MET A C 1
ATOM 3661 O O . MET A 1 435 ? -25.701 32.910 39.007 1.00 80.06 435 MET A O 1
ATOM 3665 N N . LEU A 1 436 ? -25.462 34.949 39.923 1.00 82.44 436 LEU A N 1
ATOM 3666 C CA . LEU A 1 436 ? -26.791 34.993 40.548 1.00 82.44 436 LEU A CA 1
ATOM 3667 C C . LEU A 1 436 ? -27.930 34.880 39.517 1.00 82.44 436 LEU A C 1
ATOM 3669 O O . LEU A 1 436 ? -28.925 34.204 39.762 1.00 82.44 436 LEU A O 1
ATOM 3673 N N . ARG A 1 437 ? -27.774 35.476 38.324 1.00 80.31 437 ARG A N 1
ATOM 3674 C CA . ARG A 1 437 ? -28.738 35.328 37.214 1.00 80.31 437 ARG A CA 1
ATOM 3675 C C . ARG A 1 437 ? -28.754 33.921 36.612 1.00 80.31 437 ARG A C 1
ATOM 3677 O O . ARG A 1 437 ? -29.819 33.458 36.222 1.00 80.31 437 ARG A O 1
ATOM 3684 N N . LYS A 1 438 ? -27.603 33.241 36.535 1.00 79.62 438 LYS A N 1
ATOM 3685 C CA . LYS A 1 438 ? -27.507 31.854 36.039 1.00 79.62 438 LYS A CA 1
ATOM 3686 C C . LYS A 1 438 ? -28.074 30.828 37.028 1.00 79.62 438 LYS A C 1
ATOM 3688 O O . LYS A 1 438 ? -28.574 29.800 36.585 1.00 79.62 438 LYS A O 1
ATOM 3693 N N . GLN A 1 439 ? -27.999 31.103 38.331 1.00 76.88 439 GLN A N 1
ATOM 3694 C CA . GLN A 1 439 ? -28.553 30.248 39.390 1.00 76.88 439 GLN A CA 1
ATOM 3695 C C . GLN A 1 439 ? -30.056 30.470 39.640 1.00 76.88 439 GLN A C 1
ATOM 3697 O O . GLN A 1 439 ? -30.687 29.665 40.322 1.00 76.88 439 GLN A O 1
ATOM 3702 N N . GLY A 1 440 ? -30.648 31.532 39.083 1.00 78.19 440 GLY A N 1
ATOM 3703 C CA . GLY A 1 440 ? -32.087 31.778 39.166 1.00 78.19 440 GLY A CA 1
ATOM 3704 C C . GLY A 1 440 ? -32.924 30.714 38.429 1.00 78.19 440 GLY A C 1
ATOM 3705 O O . GLY A 1 440 ? -32.461 30.127 37.447 1.00 78.19 440 GLY A O 1
ATOM 3706 N N . PRO A 1 441 ? -34.171 30.451 38.863 1.00 72.25 441 PRO A N 1
ATOM 3707 C CA . PRO A 1 441 ? -35.019 29.419 38.270 1.00 72.25 441 PRO A CA 1
ATOM 3708 C C . PRO A 1 441 ? -35.366 29.745 36.808 1.00 72.25 441 PRO A C 1
ATOM 3710 O O . PRO A 1 441 ? -35.954 30.785 36.509 1.00 72.25 441 PRO A O 1
ATOM 3713 N N . LYS A 1 442 ? -35.037 28.836 35.878 1.00 62.09 442 LYS A N 1
ATOM 3714 C CA . LYS A 1 442 ? -35.452 28.944 34.469 1.00 62.09 442 LYS A CA 1
ATOM 3715 C C . LYS A 1 442 ? -36.970 28.753 34.380 1.00 62.09 442 LYS A C 1
ATOM 3717 O O . LYS A 1 442 ? -37.461 27.633 34.521 1.00 62.09 442 LYS A O 1
ATOM 3722 N N . MET A 1 443 ? -37.717 29.834 34.153 1.00 60.78 443 MET A N 1
ATOM 3723 C CA . MET A 1 443 ? -39.165 29.763 33.937 1.00 60.78 443 MET A CA 1
ATOM 3724 C C . MET A 1 443 ? -39.446 28.954 32.663 1.00 60.78 443 MET A C 1
ATOM 3726 O O . MET A 1 443 ? -39.115 29.382 31.557 1.00 60.78 443 MET A O 1
ATOM 3730 N N . LYS A 1 444 ? -40.040 27.765 32.807 1.00 54.91 444 LYS A N 1
ATOM 3731 C CA . LYS A 1 444 ? -40.561 27.000 31.669 1.00 54.91 444 LYS A CA 1
ATOM 3732 C C . LYS A 1 444 ? -41.751 27.774 31.100 1.00 54.91 444 LYS A C 1
ATOM 3734 O O . LYS A 1 444 ? -42.726 27.993 31.815 1.00 54.91 444 LYS A O 1
ATOM 3739 N N . LYS A 1 445 ? -41.672 28.210 29.839 1.00 58.34 445 LYS A N 1
ATOM 3740 C CA . LYS A 1 445 ? -42.822 28.811 29.151 1.00 58.34 445 LYS A CA 1
ATOM 3741 C C . LYS A 1 445 ? -43.917 27.750 29.032 1.00 58.34 445 LYS A C 1
ATOM 3743 O O . LYS A 1 445 ? -43.701 26.711 28.412 1.00 58.34 445 LYS A O 1
ATOM 3748 N N . ILE A 1 446 ? -45.070 28.009 29.642 1.00 53.69 446 ILE A N 1
ATOM 3749 C CA . ILE A 1 446 ? -46.298 27.259 29.381 1.00 53.69 446 ILE A CA 1
ATOM 3750 C C . ILE A 1 446 ? -46.677 27.589 27.933 1.00 53.69 446 ILE A C 1
ATOM 3752 O O . ILE A 1 446 ? -46.938 28.750 27.621 1.00 53.69 446 ILE A O 1
ATOM 3756 N N . LYS A 1 447 ? -46.611 26.594 27.039 1.00 51.72 447 LYS A N 1
ATOM 3757 C CA . LYS A 1 447 ? -47.223 26.691 25.708 1.00 51.72 447 LYS A CA 1
ATOM 3758 C C . LYS A 1 447 ? -48.735 26.789 25.928 1.00 51.72 447 LYS A C 1
ATOM 3760 O O . LYS A 1 447 ? -49.298 25.882 26.539 1.00 51.72 447 LYS A O 1
ATOM 3765 N N . VAL A 1 448 ? -49.327 27.902 25.499 1.00 55.19 448 VAL A N 1
ATOM 3766 C CA . VAL A 1 448 ? -50.782 28.080 25.378 1.00 55.19 448 VAL A CA 1
ATOM 3767 C C . VAL A 1 448 ? -51.205 27.593 24.007 1.00 55.19 448 VAL A C 1
ATOM 3769 O O . VAL A 1 448 ? -50.455 27.895 23.049 1.00 55.19 448 VAL A O 1
#

Radius of gyration: 35.88 Å; chains: 1; bounding box: 97×95×101 Å

InterPro domains:
  IPR012879 PAT complex subunit CCDC47 [PF07946] (141-438)
  IPR012879 PAT complex subunit CCDC47 [PTHR12883] (7-448)

Organism: NCBI:txid1746091

Foldseek 3Di:
DVVVVVVVVVVVVVVVVVVVVVPDDDDDDDDDDDDDDDDDDDDDDDDDDDDDDDPPDPDPDDDDDDDDDDDDDDDDDDDDDDDDDDDDDDDDDDDDDDDPVVVVVVVVVVVPDDDDDDDDDDDDDDDDPDPPPPPPPDDPVNVVVVVVVVVLQVQLVVLLVVLVLLQVLLCVQCVVVLVVQAVDKADDDVSDFDDPDSQKTWMKGHHHPQWPIKIKMWGGQSRSDPVSVVCCVVPPVPRFTKIKIKTFGPDFFAKKKKKFFPVCVVVCCVLAVQLVQQWAWDPPQAPGMIMIINDPVLVVVVSDPVVNVVCVLQVQWWGMWIFHQCDPPDDRRTITMTMTGQDPSVVNVVCVVVSVVVSVVVVVGRVGDDDPVSSVVSVVSVVVVVVVVVVVVVVVVVVVVVVVVVVVVVVVVVVLVPDDPVVNVVVVVVVVVVVVVVPDDDDDDDDD

Secondary structure (DSSP, 8-state):
-HHHHHHHHHHHHHHHHHHHHTT---------------------------------SS-----------------------------------------TTHHHHHHHHHTTS--------------------------HHHHHHHHHHHHHHHHHHHHHHHHHHHHHHHHHHHHHHHHHH-SEESSSTT-PPEEEETTEEEEEEE--TTEEEEEEEEE---TT-HHHHHHHHHH-TT---EEEEEEEES---S--EEEEETTTHHHHHHH-HHHHHH-EEE--SSSSEEEEES-HHHHHHH--HHHHHHHHHTTTTEEEEEEESS-SSSS-S-EEEEEEEPPPGGGGGGGHHHHHHHHHHHHHSTT----HHHHHHHHHHHHHHHHHHHHHHHHHHHHHHHHHHHHHHHHHHHHHHTS-HHHHHHHHHHHHHHHHHHHS--------

Sequence (448 aa):
MYIKSLLFFLLIVLCFQFISTKKNEPDTDFFSDDDIIFSDDEITDDSDSDLDVDMEYLKNAGKPSKEGEELNQDQDLEEHSEEDFFSDDFDGDEDDGFKQDDFKKLKKDLDKKKGIKIEEIQVKGKTDKKYVRVKFRLGPFEFLMVGLLLFFVSLWFFGKRKNKMIAQKFRDQFFEIFEKQFCIVGQGVDSQLTKLASHEYWLYCTGRKQLHSLLAQIKLKKRQDLFHYILGWMYSPNNNDQVVIDVLFDNIKPFIYAVTKKSNKKRIIRDCYDIKTFADPIDKFVSDYCVITDCRSVANDFNTQKFQKLLNDNQEFLELIHVTDRNPYGKHQNNLRFVFNLPPTNKMESLNELMNFVFEFIDLIPNVKMQQKQIQKANELRKKADANLKKNEEEERNDRKEEEKRKKIEEEEKKVQNMSQEQQEKYYKRQEKKMLRKQGPKMKKIKV